Protein AF-A0A7S7QM31-F1 (afdb_monomer)

pLDDT: mean 93.2, std 8.48, range [35.91, 98.81]

Nearest PDB structures (foldseek):
  4u04-assembly1_A  TM=6.220E-01  e=3.236E-10  Homo sapiens
  6i7k-assembly1_A  TM=6.095E-01  e=7.540E-10  Homo sapiens
  6i7h-assembly1_A-2  TM=6.066E-01  e=2.488E-09  Homo sapiens
  5jj6-assembly2_A  TM=6.265E-01  e=2.221E-08  Caenorhabditis elegans
  5jj7-assembly1_A  TM=5.694E-01  e=2.190E-07  Caenorhabditis elegans

Sequence (539 aa):
MADDLEFTGEGDRAHDRSIQRQAQAGTLVRIADGVYGKLDGRSAEEFAYARWAPILGKLIPGAVLSGRTALTVNPWRERASDGRPKYPGWIFCTHAEGKARKRLSIPGLEIRSIPGRGPLEGDVAYLGTYIPSASRKLLENLKPSREREGPSRNVGREGVEAELEKLLKTEHEDGLRAIRQRAHRIASDLDATDELKTLDDLIGTLLGTRQAKLENEKVAARNRRDAPFDPDCMERFKELAVVLDRSVLPDRPDPHAGTDERACVSFIEAYFTNYIEGTRFSVDKARRIVFEDEEPDGRPADGRDVVQTFRQVSTMSKGMTMADSFAAFVDEIKERNRILMDARPEKDPGNFKKEPNYAGNTEFVAPNLVEGTLKEGFEMLRSISNSLARGIFVHTMLVAVHPFNDGNGRTSRIMMTKELVSAGTCRIVVPTIFRDNYIGGLTKLFESRPVAAPLVRALLECQRITHSIVSPDLNRTIELWASTHAFLEDIKNARLTSPNADLRIEVRNGIPAPVEYWETRDLENTLEDDQTYNFGKAL

Mean predicted aligned error: 7.3 Å

Radius of gyration: 31.06 Å; Cα contacts (8 Å, |Δi|>4): 872; chains: 1; bounding box: 76×54×82 Å

Solvent-accessible surface area (backbone atoms only — not comparable to full-atom values): 28763 Å² total; per-residue (Å²): 132,82,92,38,69,48,74,43,87,86,79,54,70,69,58,34,51,50,54,53,50,36,35,75,71,64,66,26,44,78,57,50,91,54,32,33,32,48,53,90,88,50,53,64,32,59,46,41,61,76,43,41,54,50,54,44,13,67,77,39,66,57,21,30,38,25,30,52,17,36,76,65,75,43,67,44,57,58,60,47,99,88,64,49,78,41,77,60,22,37,36,33,30,24,28,58,82,65,84,63,71,46,78,47,83,40,51,43,33,38,38,42,33,36,54,39,67,54,87,56,90,71,38,41,84,45,61,53,22,27,48,48,20,73,32,54,37,47,40,56,13,47,42,91,60,88,63,92,74,76,77,57,52,29,61,30,63,41,47,44,52,55,50,50,54,52,43,40,74,77,46,33,71,68,39,52,51,52,35,51,57,50,30,69,72,47,22,72,78,64,78,26,66,69,35,46,55,53,50,51,39,50,53,27,31,79,69,70,75,44,89,58,89,61,77,32,65,58,63,37,38,53,64,36,92,73,65,13,21,44,54,73,60,49,52,37,51,51,42,37,50,53,46,52,72,73,44,92,74,81,90,49,66,38,78,47,75,50,74,47,24,25,44,35,53,20,47,53,37,20,49,26,54,35,37,76,75,67,46,82,66,35,61,64,58,48,47,35,40,61,78,66,70,43,81,41,86,97,37,56,49,53,46,46,36,35,41,36,40,24,60,60,52,43,73,57,44,64,73,54,86,71,66,90,45,69,67,53,41,53,54,50,57,22,50,51,32,26,59,40,34,62,73,40,66,92,48,46,50,44,41,70,32,83,58,76,53,70,61,89,92,42,74,41,45,46,42,86,21,33,65,23,35,51,50,59,49,46,58,55,50,71,71,50,80,54,44,68,53,34,14,55,44,51,22,51,50,37,52,56,38,42,49,38,69,61,59,34,68,51,47,15,50,51,51,17,36,46,44,13,27,25,69,37,26,41,43,66,43,66,35,46,40,47,43,63,53,44,52,50,11,48,51,39,32,72,40,100,67,52,40,37,61,55,28,53,53,41,50,53,50,27,23,53,49,45,60,72,62,80,40,62,45,52,67,60,40,52,49,35,43,14,41,11,36,29,65,38,76,58,60,89,85,45,62,79,49,71,68,39,89,85,58,58,71,42,71,57,98,51,38,49,26,35,47,71,58,52,54,51,50,55,52,50,54,53,53,52,52,53,51,54,54,56,58,65,73,72,114

Foldseek 3Di:
DDPFKFFPDPPDPVRNVVQVVCCVVVQWPDFDVRIIGRQVPHDSQVVCQVVVQLVCLRVAFQWEFEAPCLLVVGFAFDADPVRHTDFQTETETEHQDDQDWDWDDTRSYTYTYGHADGADPQWDDDNRYTRHHPLRRLLRLQDDFDDDDDDTRHPHQQVSLVSVVVCCVVVNLVSLVVSLVVNVVCCVRGVRVVSNVSSCQSNCQVVVNHDDDHPHPQSCQQSDPPQRAHVLLVLLLVQLLVLLVPDPADFFFAPQQDLLLLLQLLLLQLVFLLVLVPLDDFSVVLVCVQPVVDQDVVCNQSSQLSNLSSVLRSPAAAQDDDDPDLVSVLQVLLVSQCSNRVVPVVQVGSAFDPQWDDDVPFTAIGQSRLSSLSRVLVVVLVPDDDLLSSLLSQLLSQVRNVGTSDCSNSSSLSSSSNSQRRNSHQGFGQFQQLSCQQVVLSVQCRPPNGNNNSNSVSRSVSSVQSSQQTDSDNVSSLQQCQQQVRQDNDNVQHDGDHGDSPFDWDADPSTIHGPVSVVVVVVVVVVVVVVVVVVVVVD

Secondary structure (DSSP, 8-state):
----EEE--SS-HHHHHHHHHHHHTTSSEEEETTEEE--TT--HHHHHHHTHHHHHHHHSTTPEE-HHHHHHTS-B--B-TTSPBPSPEEEEEEESS-SS-EEEEETTEEEEEEE-----TT-EEETTEEEPPHHHHHHHHHS----SSSS-SS-HHHHHHHHHHHHHHHHHHHHHHHHHHHHHHHTTTTT-HHHHHHHHHHHHHHTTS-----SSHHHHHHT-SSS---HHHHHHHHHHHHHHHHS-----B-S--SHHHHHHHHHHHHHHHHHTTT----HHHHHHHHHS----TT-HHHHHHHHHHHHHHHT--TTPPPPSSHHHHHHHHHHHHHHHTTT-GGG-TTS--SS--EETTEE---GGGHHHHHHHHHHHHHH---HHHHHHHHHHHHHHH--SSS-HHHHHHHHHHHHHHHTTBPP----GGGHHHHHHHHHHHHSSS---HHHHHHHHHHHHHHHH---S-HHHHHHHHHTTTTT---TTT-------TTSPEEEETTEEEEHHHHHHHHHHHHHHHHHHHHHHT--

Structure (mmCIF, N/CA/C/O backbone):
data_AF-A0A7S7QM31-F1
#
_entry.id   AF-A0A7S7QM31-F1
#
loop_
_atom_site.group_PDB
_atom_site.id
_atom_site.type_symbol
_atom_site.label_atom_id
_atom_site.label_alt_id
_atom_site.label_comp_id
_atom_site.label_asym_id
_atom_site.label_entity_id
_atom_site.label_seq_id
_atom_site.pdbx_PDB_ins_code
_atom_site.Cartn_x
_atom_site.Cartn_y
_atom_site.Cartn_z
_atom_site.occupancy
_atom_site.B_iso_or_equiv
_atom_site.auth_seq_id
_atom_site.auth_comp_id
_atom_site.auth_asym_id
_atom_site.auth_atom_id
_atom_site.pdbx_PDB_model_num
ATOM 1 N N . MET A 1 1 ? 36.332 -11.220 -11.780 1.00 39.69 1 MET A N 1
ATOM 2 C CA . MET A 1 1 ? 34.906 -11.569 -11.973 1.00 39.69 1 MET A CA 1
ATOM 3 C C . MET A 1 1 ? 34.903 -12.919 -12.664 1.00 39.69 1 MET A C 1
ATOM 5 O O . MET A 1 1 ? 35.664 -13.057 -13.601 1.00 39.69 1 MET A O 1
ATOM 9 N N . ALA A 1 2 ? 34.215 -13.909 -12.097 1.00 43.59 2 ALA A N 1
ATOM 10 C CA . ALA A 1 2 ? 34.506 -15.339 -12.255 1.00 43.59 2 ALA A CA 1
ATOM 11 C C . ALA A 1 2 ? 34.596 -15.854 -13.711 1.00 43.59 2 ALA A C 1
ATOM 13 O O . ALA A 1 2 ? 33.659 -15.652 -14.481 1.00 43.59 2 ALA A O 1
ATOM 14 N N . ASP A 1 3 ? 35.700 -16.557 -14.007 1.00 66.69 3 ASP A N 1
ATOM 15 C CA . ASP A 1 3 ? 36.044 -17.313 -15.230 1.00 66.69 3 ASP A CA 1
ATOM 16 C C . ASP A 1 3 ? 35.105 -18.518 -15.456 1.00 66.69 3 ASP A C 1
ATOM 18 O O . ASP A 1 3 ? 35.515 -19.678 -15.378 1.00 66.69 3 ASP A O 1
ATOM 22 N N . ASP A 1 4 ? 33.807 -18.275 -15.656 1.00 89.62 4 ASP A N 1
ATOM 23 C CA . ASP A 1 4 ? 32.849 -19.331 -16.015 1.00 89.62 4 ASP A CA 1
ATOM 24 C C . ASP A 1 4 ? 32.435 -19.313 -17.491 1.00 89.62 4 ASP A C 1
ATOM 26 O O . ASP A 1 4 ? 31.747 -20.232 -17.929 1.00 89.62 4 ASP A O 1
ATOM 30 N N . LEU A 1 5 ? 32.879 -18.320 -18.268 1.00 92.81 5 LEU A N 1
ATOM 31 C CA . LEU A 1 5 ? 32.583 -18.160 -19.691 1.00 92.81 5 LEU A CA 1
ATOM 32 C C . LEU A 1 5 ? 33.877 -17.960 -20.487 1.00 92.81 5 LEU A C 1
ATOM 34 O O . LEU A 1 5 ? 34.667 -17.078 -20.171 1.00 92.81 5 LEU A O 1
ATOM 38 N N . GLU A 1 6 ? 34.043 -18.751 -21.541 1.00 93.50 6 GLU A N 1
ATOM 39 C CA . GLU A 1 6 ? 35.239 -18.807 -22.381 1.00 93.50 6 GLU A CA 1
ATOM 40 C C . GLU A 1 6 ? 34.859 -18.620 -23.854 1.00 93.50 6 GLU A C 1
ATOM 42 O O . GLU A 1 6 ? 33.848 -19.156 -24.335 1.00 93.50 6 GLU A O 1
ATOM 47 N N . PHE A 1 7 ? 35.681 -17.878 -24.594 1.00 93.62 7 PHE A N 1
ATOM 48 C CA . PHE A 1 7 ? 35.433 -17.553 -25.996 1.00 93.62 7 PHE A CA 1
ATOM 49 C C . PHE A 1 7 ? 36.564 -18.038 -26.891 1.00 93.62 7 PHE A C 1
ATOM 51 O O . PHE A 1 7 ? 37.734 -17.902 -26.560 1.00 93.62 7 PHE A O 1
ATOM 58 N N . THR A 1 8 ? 36.214 -18.547 -28.074 1.00 92.56 8 THR A N 1
ATOM 59 C CA . THR A 1 8 ? 37.211 -18.877 -29.104 1.00 92.56 8 THR A CA 1
ATOM 60 C C . THR A 1 8 ? 37.132 -17.928 -30.297 1.00 92.56 8 THR A C 1
ATOM 62 O O . THR A 1 8 ? 36.121 -17.248 -30.495 1.00 92.56 8 THR A O 1
ATOM 65 N N . GLY A 1 9 ? 38.166 -17.897 -31.138 1.00 86.19 9 GLY A N 1
ATOM 66 C CA . GLY A 1 9 ? 38.184 -17.104 -32.371 1.00 86.19 9 GLY A CA 1
ATOM 67 C C . GLY A 1 9 ? 38.555 -15.634 -32.160 1.00 86.19 9 GLY A C 1
ATOM 68 O O . GLY A 1 9 ? 38.167 -14.787 -32.958 1.00 86.19 9 GLY A O 1
ATOM 69 N N . GLU A 1 10 ? 39.294 -15.328 -31.091 1.00 81.94 10 GLU A N 1
ATOM 70 C CA . GLU A 1 10 ? 39.779 -13.970 -30.761 1.00 81.94 10 GLU A CA 1
ATOM 71 C C . GLU A 1 10 ? 41.220 -13.716 -31.227 1.00 81.94 10 GLU A C 1
ATOM 73 O O . GLU A 1 10 ? 41.811 -12.683 -30.930 1.00 81.94 10 GLU A O 1
ATOM 78 N N . GLY A 1 11 ? 41.787 -14.650 -31.997 1.00 81.31 11 GLY A N 1
ATOM 79 C CA . GLY A 1 11 ? 43.116 -14.526 -32.600 1.00 81.31 11 GLY A CA 1
ATOM 80 C C . GLY A 1 11 ? 44.216 -15.330 -31.900 1.00 81.31 11 GLY A C 1
ATOM 81 O O . GLY A 1 11 ? 45.276 -15.521 -32.497 1.00 81.31 11 GLY A O 1
ATOM 82 N N . ASP A 1 12 ? 43.967 -15.884 -30.708 1.00 90.06 12 ASP A N 1
ATOM 83 C CA . ASP A 1 12 ? 44.898 -16.783 -30.011 1.00 90.06 12 ASP A CA 1
ATOM 84 C C . ASP A 1 12 ? 44.567 -18.265 -30.264 1.00 90.06 12 ASP A C 1
ATOM 86 O O . ASP A 1 12 ? 43.757 -18.902 -29.588 1.00 90.06 12 ASP A O 1
ATOM 90 N N . ARG A 1 13 ? 45.274 -18.861 -31.231 1.00 89.62 13 ARG A N 1
ATOM 91 C CA . ARG A 1 13 ? 45.108 -20.280 -31.590 1.00 89.62 13 ARG A CA 1
ATOM 92 C C . ARG A 1 13 ? 45.543 -21.254 -30.491 1.00 89.62 13 ARG A C 1
ATOM 94 O O . ARG A 1 13 ? 45.180 -22.432 -30.553 1.00 89.62 13 ARG A O 1
ATOM 101 N N . ALA A 1 14 ? 46.419 -20.857 -29.569 1.00 90.06 14 ALA A N 1
ATOM 102 C CA . ALA A 1 14 ? 46.832 -21.726 -28.469 1.00 90.06 14 ALA A CA 1
ATOM 103 C C . ALA A 1 14 ? 45.721 -21.795 -27.417 1.00 90.06 14 ALA A C 1
ATOM 105 O O . ALA A 1 14 ? 45.350 -22.895 -26.998 1.00 90.06 14 ALA A O 1
ATOM 106 N N . HIS A 1 15 ? 45.141 -20.643 -27.089 1.00 91.25 15 HIS A N 1
ATOM 107 C CA . HIS A 1 15 ? 43.995 -20.533 -26.197 1.00 91.25 15 HIS A CA 1
ATOM 108 C C . HIS A 1 15 ? 42.748 -21.237 -26.761 1.00 91.25 15 HIS A C 1
ATOM 110 O O . HIS A 1 15 ? 42.194 -22.109 -26.091 1.00 91.25 15 HIS A O 1
ATOM 116 N N . ASP A 1 16 ? 42.405 -21.010 -28.036 1.00 92.50 16 ASP A N 1
ATOM 117 C CA . ASP A 1 16 ? 41.279 -21.683 -28.707 1.00 92.50 16 ASP A CA 1
ATOM 118 C C . ASP A 1 16 ? 41.376 -23.217 -28.615 1.00 92.50 16 ASP A C 1
ATOM 120 O O . ASP A 1 16 ? 40.402 -23.914 -28.316 1.00 92.50 16 ASP A O 1
ATOM 124 N N . ARG A 1 17 ? 42.580 -23.766 -28.838 1.00 92.31 17 ARG A N 1
ATOM 125 C CA . ARG A 1 17 ? 42.834 -25.212 -28.734 1.00 92.31 17 ARG A CA 1
ATOM 126 C C . ARG A 1 17 ? 42.734 -25.719 -27.299 1.00 92.31 17 ARG A C 1
ATOM 128 O O . ARG A 1 17 ? 42.326 -26.861 -27.101 1.00 92.31 17 ARG A O 1
ATOM 135 N N . SER A 1 18 ? 43.109 -24.907 -26.311 1.00 93.25 18 SER A N 1
ATOM 136 C CA . SER A 1 18 ? 42.941 -25.245 -24.894 1.00 93.25 18 SER A CA 1
ATOM 137 C C . SER A 1 18 ? 41.459 -25.384 -24.542 1.00 93.25 18 SER A C 1
ATOM 139 O O . SER A 1 18 ? 41.056 -26.426 -24.027 1.00 93.25 18 SER A O 1
ATOM 141 N N . ILE A 1 19 ? 40.636 -24.400 -24.917 1.00 92.88 19 ILE A N 1
ATOM 142 C CA . ILE A 1 19 ? 39.184 -24.415 -24.681 1.00 92.88 19 ILE A CA 1
ATOM 143 C C . ILE A 1 19 ? 38.537 -25.635 -25.345 1.00 92.88 19 ILE A C 1
ATOM 145 O O . ILE A 1 19 ? 37.785 -26.370 -24.707 1.00 92.88 19 ILE A O 1
ATOM 149 N N . GLN A 1 20 ? 38.875 -25.914 -26.607 1.00 91.75 20 GLN A N 1
ATOM 150 C CA . GLN A 1 20 ? 38.337 -27.073 -27.329 1.00 91.75 20 GLN A CA 1
ATOM 151 C C . GLN A 1 20 ? 38.701 -28.407 -26.662 1.00 91.75 20 GLN A C 1
ATOM 153 O O . GLN A 1 20 ? 37.860 -29.303 -26.594 1.00 91.75 20 GLN A O 1
ATOM 158 N N . ARG A 1 21 ? 39.924 -28.545 -26.131 1.00 93.19 21 ARG A N 1
ATOM 159 C CA . ARG A 1 21 ? 40.332 -29.737 -25.366 1.00 93.19 21 ARG A CA 1
ATOM 160 C C . ARG A 1 21 ? 39.556 -29.867 -24.060 1.00 93.19 21 ARG A C 1
ATOM 162 O O . ARG A 1 21 ? 39.125 -30.965 -23.726 1.00 93.19 21 ARG A O 1
ATOM 169 N N . GLN A 1 22 ? 39.348 -28.766 -23.341 1.00 93.56 22 GLN A N 1
ATOM 170 C CA . GLN A 1 22 ? 38.550 -28.766 -22.113 1.00 93.56 22 GLN A CA 1
ATOM 171 C C . GLN A 1 22 ? 37.080 -29.113 -22.384 1.00 93.56 22 GLN A C 1
ATOM 173 O O . GLN A 1 22 ? 36.468 -29.829 -21.595 1.00 93.56 22 GLN A O 1
ATOM 178 N N . ALA A 1 23 ? 36.532 -28.678 -23.522 1.00 92.44 23 ALA A N 1
ATOM 179 C CA . ALA A 1 23 ? 35.192 -29.062 -23.952 1.00 92.44 23 ALA A CA 1
ATOM 180 C C . ALA A 1 23 ? 35.098 -30.554 -24.314 1.00 92.44 23 ALA A C 1
ATOM 182 O O . ALA A 1 23 ? 34.152 -31.228 -23.916 1.00 92.44 23 ALA A O 1
ATOM 183 N N . GLN A 1 24 ? 36.104 -31.105 -25.006 1.00 92.19 24 GLN A N 1
ATOM 184 C CA . GLN A 1 24 ? 36.190 -32.548 -25.283 1.00 92.19 24 GLN A CA 1
ATOM 185 C C . GLN A 1 24 ? 36.332 -33.387 -24.006 1.00 92.19 24 GLN A C 1
ATOM 187 O O . GLN A 1 24 ? 35.799 -34.490 -23.938 1.00 92.19 24 GLN A O 1
ATOM 192 N N . ALA A 1 25 ? 37.024 -32.859 -22.994 1.00 91.56 25 ALA A N 1
ATOM 193 C CA . ALA A 1 25 ? 37.160 -33.484 -21.681 1.00 91.56 25 ALA A CA 1
ATOM 194 C C . ALA A 1 25 ? 35.896 -33.360 -20.803 1.00 91.56 25 ALA A C 1
ATOM 196 O O . ALA A 1 25 ? 35.867 -33.911 -19.706 1.00 91.56 25 ALA A O 1
ATOM 197 N N . GLY A 1 26 ? 34.862 -32.640 -21.260 1.00 89.56 26 GLY A N 1
ATOM 198 C CA . GLY A 1 26 ? 33.614 -32.421 -20.523 1.00 89.56 26 GLY A CA 1
ATOM 199 C C . GLY A 1 26 ? 33.693 -31.357 -19.422 1.00 89.56 26 GLY A C 1
ATOM 200 O O . GLY A 1 26 ? 32.704 -31.127 -18.732 1.00 89.56 26 GLY A O 1
ATOM 201 N N . THR A 1 27 ? 34.838 -30.687 -19.259 1.00 91.50 27 THR A N 1
ATOM 202 C CA . THR A 1 27 ? 35.034 -29.620 -18.263 1.00 91.50 27 THR A CA 1
ATOM 203 C C . THR A 1 27 ? 34.315 -28.327 -18.655 1.00 91.50 27 THR A C 1
ATOM 205 O O . THR A 1 27 ? 33.848 -27.590 -17.788 1.00 91.50 27 THR A O 1
ATOM 208 N N . LEU A 1 28 ? 34.209 -28.057 -19.959 1.00 94.56 28 LEU A N 1
ATOM 209 C CA . LEU A 1 28 ? 33.439 -26.947 -20.519 1.00 94.56 28 LEU A CA 1
ATOM 210 C C . LEU A 1 28 ? 32.308 -27.479 -21.399 1.00 94.56 28 LEU A C 1
ATOM 212 O O . LEU A 1 28 ? 32.464 -28.472 -22.105 1.00 94.56 28 LEU A O 1
ATOM 216 N N . VAL A 1 29 ? 31.182 -26.774 -21.414 1.00 95.19 29 VAL A N 1
ATOM 217 C CA . VAL A 1 29 ? 30.042 -27.086 -22.278 1.00 95.19 29 VAL A CA 1
ATOM 218 C C . VAL A 1 29 ? 29.944 -26.031 -23.370 1.00 95.19 29 VAL A C 1
ATOM 220 O O . VAL A 1 29 ? 29.951 -24.833 -23.091 1.00 95.19 29 VAL A O 1
ATOM 223 N N . ARG A 1 30 ? 29.848 -26.461 -24.631 1.00 95.69 30 ARG A N 1
ATOM 224 C CA . ARG A 1 30 ? 29.619 -25.547 -25.757 1.00 95.69 30 ARG A CA 1
ATOM 225 C C . ARG A 1 30 ? 28.182 -25.028 -25.706 1.00 95.69 30 ARG A C 1
ATOM 227 O O . ARG A 1 30 ? 27.247 -25.813 -25.831 1.00 95.69 30 ARG A O 1
ATOM 234 N N . ILE A 1 31 ? 28.018 -23.717 -25.552 1.00 96.00 31 ILE A N 1
ATOM 235 C CA . ILE A 1 31 ? 26.708 -23.046 -25.487 1.00 96.00 31 ILE A CA 1
ATOM 236 C C . ILE A 1 31 ? 26.263 -22.591 -26.877 1.00 96.00 31 ILE A C 1
ATOM 238 O O . ILE A 1 31 ? 25.104 -22.742 -27.250 1.00 96.00 31 ILE A O 1
ATOM 242 N N . ALA A 1 32 ? 27.193 -22.038 -27.651 1.00 95.06 32 ALA A N 1
ATOM 243 C CA . ALA A 1 32 ? 26.976 -21.590 -29.019 1.00 95.06 32 ALA A CA 1
ATOM 244 C C . ALA A 1 32 ? 28.276 -21.738 -29.819 1.00 95.06 32 ALA A C 1
ATOM 246 O O . ALA A 1 32 ? 29.290 -22.229 -29.309 1.00 95.06 32 ALA A O 1
ATOM 247 N N . ASP A 1 33 ? 28.270 -21.332 -31.087 1.00 92.38 33 ASP A N 1
ATOM 248 C CA . ASP A 1 33 ? 29.515 -21.304 -31.841 1.00 92.38 33 ASP A CA 1
ATOM 249 C C . ASP A 1 33 ? 30.504 -20.302 -31.230 1.00 92.38 33 ASP A C 1
ATOM 251 O O . ASP A 1 33 ? 30.166 -19.148 -30.981 1.00 92.38 33 ASP A O 1
ATOM 255 N N . GLY A 1 34 ? 31.708 -20.784 -30.921 1.00 93.31 34 GLY A N 1
ATOM 256 C CA . GLY A 1 34 ? 32.749 -20.013 -30.245 1.00 93.31 34 GLY A CA 1
ATOM 257 C C . GLY A 1 34 ? 32.462 -19.567 -28.805 1.00 93.31 34 GLY A C 1
ATOM 258 O O . GLY A 1 34 ? 33.196 -18.718 -28.303 1.00 93.31 34 GLY A O 1
ATOM 259 N N . VAL A 1 35 ? 31.436 -20.121 -28.145 1.00 96.00 35 VAL A N 1
ATOM 260 C CA . VAL A 1 35 ? 31.038 -19.781 -26.766 1.00 96.00 35 VAL A CA 1
ATOM 261 C C . VAL A 1 35 ? 30.976 -21.042 -25.908 1.00 96.00 35 VAL A C 1
ATOM 263 O O . VAL A 1 35 ? 30.196 -21.957 -26.196 1.00 96.00 35 VAL A O 1
ATOM 266 N N . TYR A 1 36 ? 31.747 -21.066 -24.824 1.00 96.12 36 TYR A N 1
ATOM 267 C CA . TYR A 1 36 ? 31.864 -22.201 -23.912 1.00 96.12 36 TYR A CA 1
ATOM 268 C C . TYR A 1 36 ? 31.641 -21.754 -22.470 1.00 96.12 36 TYR A C 1
ATOM 270 O O . TYR A 1 36 ? 32.029 -20.654 -22.093 1.00 96.12 36 TYR A O 1
ATOM 278 N N . GLY A 1 37 ? 30.990 -22.592 -21.668 1.00 95.62 37 GLY A N 1
ATOM 279 C CA . GLY A 1 37 ? 30.648 -22.275 -20.286 1.00 95.62 37 GLY A CA 1
ATOM 280 C C . GLY A 1 37 ? 31.007 -23.394 -19.318 1.00 95.62 37 GLY A C 1
ATOM 281 O O . GLY A 1 37 ? 30.820 -24.575 -19.619 1.00 95.62 37 GLY A O 1
ATOM 282 N N . LYS A 1 38 ? 31.476 -23.015 -18.132 1.00 95.25 38 LYS A N 1
ATOM 283 C CA . LYS A 1 38 ? 31.616 -23.892 -16.973 1.00 95.25 38 LYS A CA 1
ATOM 284 C C . LYS A 1 38 ? 30.326 -23.829 -16.152 1.00 95.25 38 LYS A C 1
ATOM 286 O O . LYS A 1 38 ? 30.022 -22.830 -15.501 1.00 95.25 38 LYS A O 1
ATOM 291 N N . LEU A 1 39 ? 29.514 -24.882 -16.238 1.00 92.62 39 LEU A N 1
ATOM 292 C CA . LEU A 1 39 ? 28.136 -24.835 -15.735 1.00 92.62 39 LEU A CA 1
ATOM 293 C C . LEU A 1 39 ? 28.022 -24.926 -14.204 1.00 92.62 39 LEU A C 1
ATOM 295 O O . LEU A 1 39 ? 27.081 -24.361 -13.644 1.00 92.62 39 LEU A O 1
ATOM 299 N N . ASP A 1 40 ? 28.964 -25.599 -13.533 1.00 89.31 40 ASP A N 1
ATOM 300 C CA . ASP A 1 40 ? 29.013 -25.764 -12.069 1.00 89.31 40 ASP A CA 1
ATOM 301 C C . ASP A 1 40 ? 27.666 -26.203 -11.451 1.00 89.31 40 ASP A C 1
ATOM 303 O O . ASP A 1 40 ? 27.193 -25.652 -10.460 1.00 89.31 40 ASP A O 1
ATOM 307 N N . GLY A 1 41 ? 27.015 -27.193 -12.074 1.00 88.31 41 GLY A N 1
ATOM 308 C CA . GLY A 1 41 ? 25.741 -27.766 -11.616 1.00 88.31 41 GLY A CA 1
ATOM 309 C C . GLY A 1 41 ? 24.476 -27.073 -12.138 1.00 88.31 41 GLY A C 1
ATOM 310 O O . GLY A 1 41 ? 23.380 -27.572 -11.894 1.00 88.31 41 GLY A O 1
ATOM 311 N N . ARG A 1 42 ? 24.600 -25.965 -12.883 1.00 90.44 42 ARG A N 1
ATOM 312 C CA . ARG A 1 42 ? 23.476 -25.323 -13.593 1.00 90.44 42 ARG A CA 1
ATOM 313 C C . ARG A 1 42 ? 23.144 -26.057 -14.893 1.00 90.44 42 ARG A C 1
ATOM 315 O O . ARG A 1 42 ? 24.021 -26.657 -15.515 1.00 90.44 42 ARG A O 1
ATOM 322 N N . SER A 1 43 ? 21.899 -25.946 -15.353 1.00 92.62 43 SER A N 1
ATOM 323 C CA . SER A 1 43 ? 21.552 -26.313 -16.733 1.00 92.62 43 SER A CA 1
ATOM 324 C C . SER A 1 43 ? 22.179 -25.339 -17.745 1.00 92.62 43 SER A C 1
ATOM 326 O O . SER A 1 43 ? 22.523 -24.199 -17.408 1.00 92.62 43 SER A O 1
ATOM 328 N N . ALA A 1 44 ? 22.323 -25.765 -19.004 1.00 93.25 44 ALA A N 1
ATOM 329 C CA . ALA A 1 44 ? 22.851 -24.900 -20.062 1.00 93.25 44 ALA A CA 1
ATOM 330 C C . ALA A 1 44 ? 21.922 -23.699 -20.321 1.00 93.25 44 ALA A C 1
ATOM 332 O O . ALA A 1 44 ? 22.396 -22.599 -20.598 1.00 93.25 44 ALA A O 1
ATOM 333 N N . GLU A 1 45 ? 20.611 -23.891 -20.170 1.00 92.88 45 GLU A N 1
ATOM 334 C CA . GLU A 1 45 ? 19.570 -22.873 -20.302 1.00 92.88 45 GLU A CA 1
ATOM 335 C C . GLU A 1 45 ? 19.659 -21.799 -19.211 1.00 92.88 45 GLU A C 1
ATOM 337 O O . GLU A 1 45 ? 19.601 -20.601 -19.498 1.00 92.88 45 GLU A O 1
ATOM 342 N N . GLU A 1 46 ? 19.813 -22.204 -17.947 1.00 91.44 46 GLU A N 1
ATOM 343 C CA . GLU A 1 46 ? 19.993 -21.273 -16.826 1.00 91.44 46 GLU A CA 1
ATOM 344 C C . GLU A 1 46 ? 21.302 -20.499 -16.952 1.00 91.44 46 GLU A C 1
ATOM 346 O O . GLU A 1 46 ? 21.329 -19.286 -16.722 1.00 91.44 46 GLU A O 1
ATOM 351 N N . PHE A 1 47 ? 22.375 -21.183 -17.352 1.00 94.56 47 PHE A N 1
ATOM 352 C CA . PHE A 1 47 ? 23.676 -20.567 -17.565 1.00 94.56 47 PHE A CA 1
ATOM 353 C C . PHE A 1 47 ? 23.630 -19.529 -18.690 1.00 94.56 47 PHE A C 1
ATOM 355 O O . PHE A 1 47 ? 24.016 -18.378 -18.478 1.00 94.56 47 PHE A O 1
ATOM 362 N N . ALA A 1 48 ? 23.105 -19.902 -19.860 1.00 94.81 48 ALA A N 1
ATOM 363 C CA . ALA A 1 48 ? 22.990 -19.005 -21.003 1.00 94.81 48 ALA A CA 1
ATOM 364 C C . ALA A 1 48 ? 22.102 -17.796 -20.683 1.00 94.81 48 ALA A C 1
ATOM 366 O O . ALA A 1 48 ? 22.463 -16.668 -21.014 1.00 94.81 48 ALA A O 1
ATOM 367 N N . TYR A 1 49 ? 20.987 -17.998 -19.969 1.00 93.56 49 TYR A N 1
ATOM 368 C CA . TYR A 1 49 ? 20.154 -16.894 -19.493 1.00 93.56 49 TYR A CA 1
ATOM 369 C C . TYR A 1 49 ? 20.921 -15.968 -18.538 1.00 93.56 49 TYR A C 1
ATOM 371 O O . TYR A 1 49 ? 20.855 -14.751 -18.682 1.00 93.56 49 TYR A O 1
ATOM 379 N N . ALA A 1 50 ? 21.668 -16.506 -17.570 1.00 92.69 50 ALA A N 1
ATOM 380 C CA . ALA A 1 50 ? 22.429 -15.704 -16.606 1.00 92.69 50 ALA A CA 1
ATOM 381 C C . ALA A 1 50 ? 23.631 -14.967 -17.230 1.00 92.69 50 ALA A C 1
ATOM 383 O O . ALA A 1 50 ? 24.079 -13.950 -16.697 1.00 92.69 50 ALA A O 1
ATOM 384 N N . ARG A 1 51 ? 24.160 -15.475 -18.349 1.00 94.75 51 ARG A N 1
ATOM 385 C CA . ARG A 1 51 ? 25.315 -14.927 -19.082 1.00 94.75 51 ARG A CA 1
ATOM 386 C C . ARG A 1 51 ? 24.932 -14.333 -20.438 1.00 94.75 51 ARG A C 1
ATOM 388 O O . ARG A 1 51 ? 25.784 -14.164 -21.303 1.00 94.75 51 ARG A O 1
ATOM 395 N N . TRP A 1 52 ? 23.664 -13.973 -20.622 1.00 95.44 52 TRP A N 1
ATOM 396 C CA . TRP A 1 52 ? 23.124 -13.591 -21.925 1.00 95.44 52 TRP A CA 1
ATOM 397 C C . TRP A 1 52 ? 23.871 -12.428 -22.598 1.00 95.44 52 TRP A C 1
ATOM 399 O O . TRP A 1 52 ? 24.056 -12.446 -23.811 1.00 95.44 52 TRP A O 1
ATOM 409 N N . ALA A 1 53 ? 24.301 -11.424 -21.827 1.00 95.00 53 ALA A N 1
ATOM 410 C CA . ALA A 1 53 ? 24.893 -10.195 -22.352 1.00 95.00 53 ALA A CA 1
ATOM 411 C C . ALA A 1 53 ? 26.273 -10.410 -22.997 1.00 95.00 53 ALA A C 1
ATOM 413 O O . ALA A 1 53 ? 26.409 -10.089 -24.178 1.00 95.00 53 ALA A O 1
ATOM 414 N N . PRO A 1 54 ? 27.273 -11.003 -22.311 1.00 95.25 54 PRO A N 1
ATOM 415 C CA . PRO A 1 54 ? 28.557 -11.304 -22.942 1.00 95.25 54 PRO A CA 1
ATOM 416 C C . PRO A 1 54 ? 28.423 -12.339 -24.071 1.00 95.25 54 PRO A C 1
ATOM 418 O O . PRO A 1 54 ? 29.109 -12.222 -25.084 1.00 95.25 54 PRO A O 1
ATOM 421 N N . ILE A 1 55 ? 27.494 -13.301 -23.962 1.00 96.31 55 ILE A N 1
ATOM 422 C CA . ILE A 1 55 ? 27.191 -14.239 -25.057 1.00 96.31 55 ILE A CA 1
ATOM 423 C C . ILE A 1 55 ? 26.679 -13.477 -26.288 1.00 96.31 55 ILE A C 1
ATOM 425 O O . ILE A 1 55 ? 27.164 -13.696 -27.397 1.00 96.31 55 ILE A O 1
ATOM 429 N N . LEU A 1 56 ? 25.735 -12.547 -26.109 1.00 96.31 56 LEU A N 1
ATOM 430 C CA . LEU A 1 56 ? 25.239 -11.702 -27.194 1.00 96.31 56 LEU A CA 1
ATOM 431 C C . LEU A 1 56 ? 26.359 -10.843 -27.791 1.00 96.31 56 LEU A C 1
ATOM 433 O O . LEU A 1 56 ? 26.448 -10.755 -29.012 1.00 96.31 56 LEU A O 1
ATOM 437 N N . GLY A 1 57 ? 27.216 -10.253 -26.954 1.00 94.81 57 GLY A N 1
ATOM 438 C CA . GLY A 1 57 ? 28.359 -9.451 -27.392 1.00 94.81 57 GLY A CA 1
ATOM 439 C C . GLY A 1 57 ? 29.349 -10.241 -28.248 1.00 94.81 57 GLY A C 1
ATOM 440 O O . GLY A 1 57 ? 29.883 -9.704 -29.214 1.00 94.81 57 GLY A O 1
ATOM 441 N N . LYS A 1 58 ? 29.539 -11.535 -27.963 1.00 94.75 58 LYS A N 1
ATOM 442 C CA . LYS A 1 58 ? 30.345 -12.427 -28.804 1.00 94.75 58 LYS A CA 1
ATOM 443 C C . LYS A 1 58 ? 29.660 -12.768 -30.127 1.00 94.75 58 LYS A C 1
ATOM 445 O O . LYS A 1 58 ? 30.288 -12.709 -31.180 1.00 94.75 58 LYS A O 1
ATOM 450 N N . LEU A 1 59 ? 28.385 -13.157 -30.075 1.00 94.50 59 LEU A N 1
ATOM 451 C CA . LEU A 1 59 ? 27.643 -13.636 -31.248 1.00 94.50 59 LEU A CA 1
ATOM 452 C C . LEU A 1 59 ? 27.279 -12.508 -32.222 1.00 94.50 59 LEU A C 1
ATOM 454 O O . LEU A 1 59 ? 27.187 -12.727 -33.431 1.00 94.50 59 LEU A O 1
ATOM 458 N N . ILE A 1 60 ? 27.034 -11.305 -31.701 1.00 94.25 60 ILE A N 1
ATOM 459 C CA . ILE A 1 60 ? 26.692 -10.106 -32.467 1.00 94.25 60 ILE A CA 1
ATOM 460 C C . ILE A 1 60 ? 27.438 -8.906 -31.853 1.00 94.25 60 ILE A C 1
ATOM 462 O O . ILE A 1 60 ? 26.843 -8.130 -31.097 1.00 94.25 60 ILE A O 1
ATOM 466 N N . PRO A 1 61 ? 28.735 -8.737 -32.170 1.00 91.75 61 PRO A N 1
ATOM 467 C CA . PRO A 1 61 ? 29.535 -7.632 -31.652 1.00 91.75 61 PRO A CA 1
ATOM 468 C C . PRO A 1 61 ? 28.902 -6.270 -31.934 1.00 91.75 61 PRO A C 1
ATOM 470 O O . PRO A 1 61 ? 28.423 -6.002 -33.038 1.00 91.75 61 PRO A O 1
ATOM 473 N N . GLY A 1 62 ? 28.865 -5.413 -30.912 1.00 91.06 62 GLY A N 1
ATOM 474 C CA . GLY A 1 62 ? 28.284 -4.075 -31.023 1.00 91.06 62 GLY A CA 1
ATOM 475 C C . GLY A 1 62 ? 26.759 -4.054 -31.168 1.00 91.06 62 GLY A C 1
ATOM 476 O O . GLY A 1 62 ? 26.202 -3.025 -31.555 1.00 91.06 62 GLY A O 1
ATOM 477 N N . ALA A 1 63 ? 26.068 -5.160 -30.864 1.00 96.00 63 ALA A N 1
ATOM 478 C CA . ALA A 1 63 ? 24.611 -5.186 -30.830 1.00 96.00 63 ALA A CA 1
ATOM 479 C C . ALA A 1 63 ? 24.059 -4.132 -29.861 1.00 96.00 63 ALA A C 1
ATOM 481 O O . ALA A 1 63 ? 24.508 -4.032 -28.719 1.00 96.00 63 ALA A O 1
ATOM 482 N N . VAL A 1 64 ? 23.033 -3.400 -30.292 1.00 97.56 64 VAL A N 1
ATOM 483 C CA . VAL A 1 64 ? 22.270 -2.493 -29.424 1.00 97.56 64 VAL A CA 1
ATOM 484 C C . VAL A 1 64 ? 20.976 -3.189 -29.026 1.00 97.56 64 VAL A C 1
ATO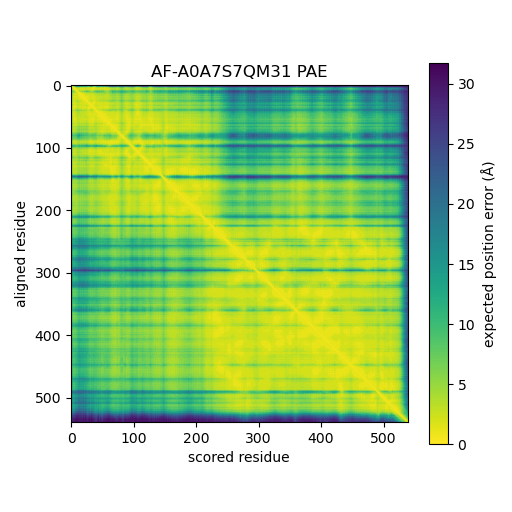M 486 O O . VAL A 1 64 ? 20.261 -3.692 -29.895 1.00 97.56 64 VAL A O 1
ATOM 489 N N . LEU A 1 65 ? 20.664 -3.266 -27.731 1.00 97.62 65 LEU A N 1
ATOM 490 C CA . LEU A 1 65 ? 19.408 -3.874 -27.278 1.00 97.62 65 LEU A CA 1
ATOM 491 C C . LEU A 1 65 ? 18.219 -3.098 -27.848 1.00 97.62 65 LEU A C 1
ATOM 493 O O . LEU A 1 65 ? 18.273 -1.883 -27.995 1.00 97.62 65 LEU A O 1
ATOM 497 N N . SER A 1 66 ? 17.129 -3.797 -28.153 1.00 95.12 66 SER A N 1
ATOM 498 C CA . SER A 1 66 ? 15.944 -3.194 -28.766 1.00 95.12 66 SER A CA 1
ATOM 499 C C . SER A 1 66 ? 14.659 -3.837 -28.236 1.00 95.12 66 SER A C 1
ATOM 501 O O . SER A 1 66 ? 14.695 -4.871 -27.564 1.00 95.12 66 SER A O 1
ATOM 503 N N . GLY A 1 67 ? 13.508 -3.226 -28.523 1.00 93.62 67 GLY A N 1
ATOM 504 C CA . GLY A 1 67 ? 12.194 -3.763 -28.164 1.00 93.62 67 GLY A CA 1
ATOM 505 C C . GLY A 1 67 ? 12.043 -4.043 -26.665 1.00 93.62 67 GLY A C 1
ATOM 506 O O . GLY A 1 67 ? 12.505 -3.269 -25.825 1.00 93.62 67 GLY A O 1
ATOM 507 N N . ARG A 1 68 ? 11.433 -5.184 -26.322 1.00 93.62 68 ARG A N 1
ATOM 508 C CA . ARG A 1 68 ? 11.255 -5.655 -24.936 1.00 93.62 68 ARG A CA 1
ATOM 509 C C . ARG A 1 68 ? 12.573 -5.771 -24.168 1.00 93.62 68 ARG A C 1
ATOM 511 O O . ARG A 1 68 ? 12.626 -5.369 -23.011 1.00 93.62 68 ARG A O 1
ATOM 518 N N . THR A 1 69 ? 13.634 -6.265 -24.809 1.00 95.69 69 THR A N 1
ATOM 519 C CA . THR A 1 69 ? 14.949 -6.447 -24.169 1.00 95.69 69 THR A CA 1
ATOM 520 C C . THR A 1 69 ? 15.578 -5.112 -23.776 1.00 95.69 69 THR A C 1
ATOM 522 O O . THR A 1 69 ? 16.231 -5.038 -22.741 1.00 95.69 69 THR A O 1
ATOM 525 N N . ALA A 1 70 ? 15.343 -4.045 -24.545 1.00 95.56 70 ALA A N 1
ATOM 526 C CA . ALA A 1 70 ? 15.793 -2.698 -24.190 1.00 95.56 70 ALA A CA 1
ATOM 527 C C . ALA A 1 70 ? 15.077 -2.116 -22.961 1.00 95.56 70 ALA A C 1
ATOM 529 O O . ALA A 1 70 ? 15.673 -1.343 -22.216 1.00 95.56 70 ALA A O 1
ATOM 530 N N . LEU A 1 71 ? 13.804 -2.465 -22.746 1.00 93.88 71 LEU A N 1
ATOM 531 C CA . LEU A 1 71 ? 13.035 -1.983 -21.594 1.00 93.88 71 LEU A CA 1
ATOM 532 C C . LEU A 1 71 ? 13.469 -2.674 -20.299 1.00 93.88 71 LEU A C 1
ATOM 534 O O . LEU A 1 71 ? 13.620 -2.023 -19.267 1.00 93.88 71 LEU A O 1
ATOM 538 N N . THR A 1 72 ? 13.685 -3.989 -20.355 1.00 91.75 72 THR A N 1
ATOM 539 C CA . THR A 1 72 ? 14.012 -4.806 -19.177 1.00 91.75 72 THR A CA 1
ATOM 540 C C . THR A 1 72 ? 15.507 -4.965 -18.927 1.00 91.75 72 THR A C 1
ATOM 542 O O . THR A 1 72 ? 15.878 -5.397 -17.840 1.00 91.75 72 THR A O 1
ATOM 545 N N . VAL A 1 73 ? 16.353 -4.672 -19.923 1.00 94.50 73 VAL A N 1
ATOM 546 C CA . VAL A 1 73 ? 17.807 -4.938 -19.920 1.00 94.50 73 VAL A CA 1
ATOM 547 C C . VAL A 1 73 ? 18.106 -6.388 -19.507 1.00 94.50 73 VAL A C 1
ATOM 549 O O . VAL A 1 73 ? 18.989 -6.697 -18.714 1.00 94.50 73 VAL A O 1
ATOM 552 N N . ASN A 1 74 ? 17.278 -7.303 -20.006 1.00 93.88 74 ASN A N 1
ATOM 553 C CA . ASN A 1 74 ? 17.317 -8.732 -19.703 1.00 93.88 74 ASN A CA 1
ATOM 554 C C . ASN A 1 74 ? 16.523 -9.474 -20.792 1.00 93.88 74 ASN A C 1
ATOM 556 O O . ASN A 1 74 ? 15.600 -8.865 -21.354 1.00 93.88 74 ASN A O 1
ATOM 560 N N . PRO A 1 75 ? 16.791 -10.761 -21.086 1.00 94.19 75 PRO A N 1
ATOM 561 C CA . PRO A 1 75 ? 15.970 -11.524 -22.006 1.00 94.19 75 PRO A CA 1
ATOM 562 C C . PRO A 1 75 ? 14.529 -11.577 -21.501 1.00 94.19 75 PRO A C 1
ATOM 564 O O . PRO A 1 75 ? 14.262 -11.801 -20.318 1.00 94.19 75 PRO A O 1
ATOM 567 N N . TRP A 1 76 ? 13.586 -11.356 -22.406 1.00 91.56 76 TRP A N 1
ATOM 568 C CA . TRP A 1 76 ? 12.170 -11.416 -22.085 1.00 91.56 76 TRP A CA 1
ATOM 569 C C . TRP A 1 76 ? 11.704 -12.870 -22.100 1.00 91.56 76 TRP A C 1
ATOM 571 O O . TRP A 1 76 ? 12.058 -13.623 -23.000 1.00 91.56 76 TRP A O 1
ATOM 581 N N . ARG A 1 77 ? 10.887 -13.286 -21.136 1.00 89.12 77 ARG A N 1
ATOM 582 C CA . ARG A 1 77 ? 10.323 -14.640 -21.114 1.00 89.12 77 ARG A CA 1
ATOM 583 C C . ARG A 1 77 ? 8.937 -14.642 -20.511 1.00 89.12 77 ARG A C 1
ATOM 585 O O . ARG A 1 77 ? 8.645 -13.862 -19.602 1.00 89.12 77 ARG A O 1
ATOM 592 N N . GLU A 1 78 ? 8.116 -15.563 -20.986 1.00 84.94 78 GLU A N 1
ATOM 593 C CA . GLU A 1 78 ? 6.842 -15.851 -20.351 1.00 84.94 78 GLU A CA 1
ATOM 594 C C . GLU A 1 78 ? 7.053 -16.498 -18.982 1.00 84.94 78 GLU A C 1
ATOM 596 O O . GLU A 1 78 ? 8.074 -17.135 -18.702 1.00 84.94 78 GLU A O 1
ATOM 601 N N . ARG A 1 79 ? 6.047 -16.351 -18.122 1.00 82.06 79 ARG A N 1
ATOM 602 C CA . ARG A 1 79 ? 5.949 -17.093 -16.869 1.00 82.06 79 ARG A CA 1
ATOM 603 C C . ARG A 1 79 ? 4.740 -18.008 -16.931 1.00 82.06 79 ARG A C 1
ATOM 605 O O . ARG A 1 79 ? 3.704 -17.649 -17.486 1.00 82.06 79 ARG A O 1
ATOM 612 N N . ALA A 1 80 ? 4.888 -19.208 -16.391 1.00 81.50 80 ALA A N 1
ATOM 613 C CA . ALA A 1 80 ? 3.764 -20.093 -16.146 1.00 81.50 80 ALA A CA 1
ATOM 614 C C . ALA A 1 80 ? 2.861 -19.523 -15.039 1.00 81.50 80 ALA A C 1
ATOM 616 O O . ALA A 1 80 ? 3.237 -18.598 -14.317 1.00 81.50 80 ALA A O 1
ATOM 617 N N . SER A 1 81 ? 1.658 -20.081 -14.908 1.00 77.31 81 SER A N 1
ATOM 618 C CA . SER A 1 81 ? 0.675 -19.676 -13.894 1.00 77.31 81 SER A CA 1
ATOM 619 C C . SER A 1 81 ? 1.172 -19.860 -12.456 1.00 77.31 81 SER A C 1
ATOM 621 O O . SER A 1 81 ? 0.668 -19.205 -11.551 1.00 77.31 81 SER A O 1
ATOM 623 N N . ASP A 1 82 ? 2.165 -20.729 -12.250 1.00 78.19 82 ASP A N 1
ATOM 624 C CA . ASP A 1 82 ? 2.859 -20.959 -10.977 1.00 78.19 82 ASP A CA 1
ATOM 625 C C . ASP A 1 82 ? 4.065 -20.017 -10.758 1.00 78.19 82 ASP A C 1
ATOM 627 O O . ASP A 1 82 ? 4.786 -20.140 -9.771 1.00 78.19 82 ASP A O 1
ATOM 631 N N . GLY A 1 83 ? 4.303 -19.074 -11.676 1.00 76.12 83 GLY A N 1
ATOM 632 C CA . GLY A 1 83 ? 5.385 -18.090 -11.616 1.00 76.12 83 GLY A CA 1
ATOM 633 C C . GLY A 1 83 ? 6.726 -18.566 -12.182 1.00 76.12 83 GLY A C 1
ATOM 634 O O . GLY A 1 83 ? 7.640 -17.741 -12.337 1.00 76.12 83 GLY A O 1
ATOM 635 N N . ARG A 1 84 ? 6.863 -19.851 -12.543 1.00 81.56 84 ARG A N 1
ATOM 636 C CA . ARG A 1 84 ? 8.114 -20.390 -13.094 1.00 81.56 84 ARG A CA 1
ATOM 637 C C . ARG A 1 84 ? 8.405 -19.818 -14.487 1.00 81.56 84 ARG A C 1
ATOM 639 O O . ARG A 1 84 ? 7.478 -19.631 -15.280 1.00 81.56 84 ARG A O 1
ATOM 646 N N . PRO A 1 85 ? 9.674 -19.506 -14.806 1.00 80.69 85 PRO A N 1
ATOM 647 C CA . PRO A 1 85 ? 10.046 -19.015 -16.128 1.00 80.69 85 PRO A CA 1
ATOM 648 C C . PRO A 1 85 ? 9.842 -20.101 -17.188 1.00 80.69 85 PRO A C 1
ATOM 650 O O . PRO A 1 85 ? 10.233 -21.247 -16.987 1.00 80.69 85 PRO A O 1
ATOM 653 N N . LYS A 1 86 ? 9.253 -19.730 -18.327 1.00 87.75 86 LYS A N 1
ATOM 654 C CA . LYS A 1 86 ? 9.179 -20.596 -19.505 1.00 87.75 86 LYS A CA 1
ATOM 655 C C . LYS A 1 86 ? 10.362 -20.332 -20.429 1.00 87.75 86 LYS A C 1
ATOM 657 O O . LYS A 1 86 ? 10.778 -19.186 -20.598 1.00 87.75 86 LYS A O 1
ATOM 662 N N . TYR A 1 87 ? 10.860 -21.400 -21.041 1.00 85.94 87 TYR A N 1
ATOM 663 C CA . TYR A 1 87 ? 11.882 -21.350 -22.080 1.00 85.94 87 TYR A CA 1
ATOM 664 C C . TYR A 1 87 ? 11.260 -21.583 -23.469 1.00 85.94 87 TYR A C 1
ATOM 666 O O . TYR A 1 87 ? 10.253 -22.290 -23.563 1.00 85.94 87 TYR A O 1
ATOM 674 N N . PRO A 1 88 ? 11.850 -21.018 -24.538 1.00 91.31 88 PRO A N 1
ATOM 675 C CA . PRO A 1 88 ? 13.020 -20.138 -24.515 1.00 91.31 88 PRO A CA 1
ATOM 676 C C . PRO A 1 88 ? 12.678 -18.710 -24.052 1.00 91.31 88 PRO A C 1
ATOM 678 O O . PRO A 1 88 ? 11.552 -18.233 -24.204 1.00 91.31 88 PRO A O 1
ATOM 681 N N . GLY A 1 89 ? 13.669 -18.016 -23.493 1.00 93.75 89 GLY A N 1
ATOM 682 C CA . GLY A 1 89 ? 13.650 -16.559 -23.388 1.00 93.75 89 GLY A CA 1
ATOM 683 C C . GLY A 1 89 ? 14.025 -15.909 -24.722 1.00 93.75 89 GLY A C 1
ATOM 684 O O . GLY A 1 89 ? 14.561 -16.557 -25.611 1.00 93.75 89 GLY A O 1
ATOM 685 N N . TRP A 1 90 ? 13.764 -14.617 -24.862 1.00 95.25 90 TRP A N 1
ATOM 686 C CA . TRP A 1 90 ? 13.891 -13.876 -26.112 1.00 95.25 90 TRP A CA 1
ATOM 687 C C . TRP A 1 90 ? 14.776 -12.653 -25.930 1.00 95.25 90 TRP A C 1
ATOM 689 O O . TRP A 1 90 ? 14.573 -11.842 -25.022 1.00 95.25 90 TRP A O 1
ATOM 699 N N . ILE A 1 91 ? 15.740 -12.501 -26.829 1.00 96.81 91 ILE A N 1
ATOM 700 C CA . ILE A 1 91 ? 16.635 -11.350 -26.896 1.00 96.81 91 ILE A CA 1
ATOM 701 C C . ILE A 1 91 ? 16.381 -10.636 -28.210 1.00 96.81 91 ILE A C 1
ATOM 703 O O . ILE A 1 91 ? 16.503 -11.222 -29.283 1.00 96.81 91 ILE A O 1
ATOM 707 N N . PHE A 1 92 ? 16.064 -9.352 -28.120 1.00 95.88 92 PHE A N 1
ATOM 708 C CA . PHE A 1 92 ? 15.864 -8.485 -29.265 1.00 95.88 92 PHE A CA 1
ATOM 709 C C . PHE A 1 92 ? 16.951 -7.418 -29.317 1.00 95.88 92 PHE A C 1
ATOM 711 O O . PHE A 1 92 ? 17.207 -6.721 -28.334 1.00 95.88 92 PHE A O 1
ATOM 718 N N . CYS A 1 93 ? 17.579 -7.267 -30.478 1.00 96.44 93 CYS A N 1
ATOM 719 C CA . CYS A 1 93 ? 18.619 -6.266 -30.686 1.00 96.44 93 CYS A CA 1
ATOM 720 C C . CYS A 1 93 ? 18.669 -5.778 -32.138 1.00 96.44 93 CYS A C 1
ATOM 722 O O . CYS A 1 93 ? 18.068 -6.366 -33.042 1.00 96.44 93 CYS A O 1
ATOM 724 N N . THR A 1 94 ? 19.407 -4.699 -32.366 1.00 95.50 94 THR A N 1
ATOM 725 C CA . THR A 1 94 ? 19.818 -4.246 -33.694 1.00 95.50 94 THR A CA 1
ATOM 726 C C . THR A 1 94 ? 21.312 -4.459 -33.892 1.00 95.50 94 THR A C 1
ATOM 728 O O . THR A 1 94 ? 22.078 -4.413 -32.929 1.00 95.50 94 THR A O 1
ATOM 731 N N . HIS A 1 95 ? 21.737 -4.645 -35.138 1.00 94.06 95 HIS A N 1
ATOM 732 C CA . HIS A 1 95 ? 23.149 -4.700 -35.514 1.00 94.06 95 HIS A CA 1
ATOM 733 C C . HIS A 1 95 ? 23.430 -3.801 -36.721 1.00 94.06 95 HIS A C 1
ATOM 735 O O . HIS A 1 95 ? 22.586 -3.667 -37.606 1.00 94.06 95 HIS A O 1
ATOM 741 N N . ALA A 1 96 ? 24.624 -3.207 -36.758 1.00 86.56 96 ALA A N 1
ATOM 742 C CA . ALA A 1 96 ? 25.023 -2.289 -37.826 1.00 86.56 96 ALA A CA 1
ATOM 743 C C . ALA A 1 96 ? 25.540 -3.006 -39.089 1.00 86.56 96 ALA A C 1
ATOM 745 O O . ALA A 1 96 ? 25.504 -2.442 -40.181 1.00 86.56 96 ALA A O 1
ATOM 746 N N . GLU A 1 97 ? 26.024 -4.243 -38.953 1.00 81.62 97 GLU A N 1
ATOM 747 C CA . GLU A 1 97 ? 26.719 -4.955 -40.028 1.00 81.62 97 GLU A CA 1
ATOM 748 C C . GLU A 1 97 ? 25.808 -5.861 -40.861 1.00 81.62 97 GLU A C 1
ATOM 750 O O . GLU A 1 97 ? 25.334 -6.904 -40.406 1.00 81.62 97 GLU A O 1
ATOM 755 N N . GLY A 1 98 ? 25.657 -5.520 -42.139 1.00 79.06 98 GLY A N 1
ATOM 756 C CA . GLY A 1 98 ? 24.879 -6.306 -43.091 1.00 79.06 98 GLY A CA 1
ATOM 757 C C . GLY A 1 98 ? 23.403 -5.912 -43.135 1.00 79.06 98 GLY A C 1
ATOM 758 O O . GLY A 1 98 ? 22.928 -5.044 -42.410 1.00 79.06 98 GLY A O 1
ATOM 759 N N . LYS A 1 99 ? 22.670 -6.524 -44.071 1.00 80.56 99 LYS A N 1
ATOM 760 C CA . LYS A 1 99 ? 21.262 -6.188 -44.361 1.00 80.56 99 LYS A CA 1
ATOM 761 C C . LYS A 1 99 ? 20.282 -7.309 -44.008 1.00 80.56 99 LYS A C 1
ATOM 763 O O . LYS A 1 99 ? 19.078 -7.154 -44.191 1.00 80.56 99 LYS A O 1
ATOM 768 N N . ALA A 1 100 ? 20.783 -8.445 -43.531 1.00 89.06 100 ALA A N 1
ATOM 769 C CA . ALA A 1 100 ? 19.971 -9.615 -43.232 1.00 89.06 100 ALA A CA 1
ATOM 770 C C . ALA A 1 100 ? 19.591 -9.661 -41.749 1.00 89.06 100 ALA A C 1
ATOM 772 O O . ALA A 1 100 ? 20.384 -9.333 -40.872 1.00 89.06 100 ALA A O 1
ATOM 773 N N . ARG A 1 101 ? 18.373 -10.121 -41.459 1.00 91.44 101 ARG A N 1
ATOM 774 C CA . ARG A 1 101 ? 17.975 -10.448 -40.085 1.00 91.44 101 ARG A CA 1
ATOM 775 C C . ARG A 1 101 ? 18.757 -11.676 -39.617 1.00 91.44 101 ARG A C 1
ATOM 777 O O . ARG A 1 101 ? 18.931 -12.613 -40.393 1.00 91.44 101 ARG A O 1
ATOM 784 N N . LYS A 1 102 ? 19.166 -11.696 -38.349 1.00 91.56 102 LYS A N 1
ATOM 785 C CA . LYS A 1 102 ? 19.829 -12.845 -37.717 1.00 91.56 102 LYS A CA 1
ATOM 786 C C . LYS A 1 102 ? 18.873 -13.480 -36.707 1.00 91.56 102 LYS A C 1
ATOM 788 O O . LYS A 1 102 ? 18.252 -12.769 -35.915 1.00 91.56 102 LYS A O 1
ATOM 793 N N . ARG A 1 103 ? 18.741 -14.806 -36.760 1.00 93.44 103 ARG A N 1
ATOM 794 C CA . ARG A 1 103 ? 17.995 -15.624 -35.795 1.00 93.44 103 ARG A CA 1
ATOM 795 C C . ARG A 1 103 ? 18.942 -16.699 -35.282 1.00 93.44 103 ARG A C 1
ATOM 797 O O . ARG A 1 103 ? 19.451 -17.466 -36.094 1.00 93.44 103 ARG A O 1
ATOM 804 N N . LEU A 1 104 ? 19.216 -16.700 -33.983 1.00 94.94 104 LEU A N 1
ATOM 805 C CA . LEU A 1 104 ? 20.128 -17.649 -33.349 1.00 94.94 104 LEU A CA 1
ATOM 806 C C . LEU A 1 104 ? 19.414 -18.304 -32.170 1.00 94.94 104 LEU A C 1
ATOM 808 O O . LEU A 1 104 ? 18.975 -17.605 -31.257 1.00 94.94 104 LEU A O 1
ATOM 812 N N . SER A 1 105 ? 19.347 -19.629 -32.192 1.00 95.88 105 SER A N 1
ATOM 813 C CA . SER A 1 105 ? 18.853 -20.438 -31.081 1.00 95.88 105 SER A CA 1
ATOM 814 C C . SER A 1 105 ? 20.048 -20.963 -30.295 1.00 95.88 105 SER A C 1
ATOM 816 O O . SER A 1 105 ? 20.923 -21.625 -30.857 1.00 95.88 105 SER A O 1
ATOM 818 N N . ILE A 1 106 ? 20.093 -20.658 -29.004 1.00 96.19 106 ILE A N 1
ATOM 819 C CA . ILE A 1 106 ? 21.064 -21.205 -28.048 1.00 96.19 106 ILE A CA 1
ATOM 820 C C . ILE A 1 106 ? 20.282 -21.827 -26.879 1.00 96.19 106 ILE A C 1
ATOM 822 O O . ILE A 1 106 ? 19.080 -21.568 -26.762 1.00 96.19 106 ILE A O 1
ATOM 826 N N . PRO A 1 107 ? 20.901 -22.640 -26.003 1.00 95.69 107 PRO A N 1
ATOM 827 C CA . PRO A 1 107 ? 20.200 -23.237 -24.870 1.00 95.69 107 PRO A CA 1
ATOM 828 C C . PRO A 1 107 ? 19.374 -22.202 -24.093 1.00 95.69 107 PRO A C 1
ATOM 830 O O . PRO A 1 107 ? 19.903 -21.235 -23.553 1.00 95.69 107 PRO A O 1
ATOM 833 N N . GLY A 1 108 ? 18.051 -22.376 -24.086 1.00 93.69 108 GLY A N 1
ATOM 834 C CA . GLY A 1 108 ? 17.120 -21.533 -23.338 1.00 93.69 108 GLY A CA 1
ATOM 835 C C . GLY A 1 108 ? 16.907 -20.114 -23.880 1.00 93.69 108 GLY A C 1
ATOM 836 O O . GLY A 1 108 ? 16.152 -19.362 -23.260 1.00 93.69 108 GLY A O 1
ATOM 837 N N . LEU A 1 109 ? 17.509 -19.714 -25.005 1.00 96.38 109 LEU A N 1
ATOM 838 C CA . LEU A 1 109 ? 17.378 -18.358 -25.547 1.00 96.38 109 LEU A CA 1
ATOM 839 C C . LEU A 1 109 ? 17.246 -18.329 -27.074 1.00 96.38 109 LEU A C 1
ATOM 841 O O . LEU A 1 109 ? 17.982 -18.980 -27.808 1.00 96.38 109 LEU A O 1
ATOM 845 N N . GLU A 1 110 ? 16.359 -17.457 -27.536 1.00 96.31 110 GLU A N 1
ATOM 846 C CA . GLU A 1 110 ? 16.155 -17.094 -28.931 1.00 96.31 110 GLU A CA 1
ATOM 847 C C . GLU A 1 110 ? 16.609 -15.650 -29.158 1.00 96.31 110 GLU A C 1
ATOM 849 O O . GLU A 1 110 ? 16.015 -14.698 -28.640 1.00 96.31 110 GLU A O 1
ATOM 854 N N . ILE A 1 111 ? 17.668 -15.468 -29.945 1.00 96.31 111 ILE A N 1
ATOM 855 C CA . ILE A 1 111 ? 18.222 -14.155 -30.279 1.00 96.31 111 ILE A CA 1
ATOM 856 C C . ILE A 1 111 ? 17.699 -13.728 -31.645 1.00 96.31 111 ILE A C 1
ATOM 858 O O . ILE A 1 111 ? 17.971 -14.355 -32.671 1.00 96.31 111 ILE A O 1
ATOM 862 N N . ARG A 1 112 ? 16.978 -12.609 -31.666 1.00 94.75 112 ARG A N 1
ATOM 863 C CA . ARG A 1 112 ? 16.434 -11.982 -32.868 1.00 94.75 112 ARG A CA 1
ATOM 864 C C . ARG A 1 112 ? 17.072 -10.624 -33.075 1.00 94.75 112 ARG A C 1
ATOM 866 O O . ARG A 1 112 ? 16.795 -9.673 -32.345 1.00 94.75 112 ARG A O 1
ATOM 873 N N . SER A 1 113 ? 17.880 -10.530 -34.122 1.00 94.38 113 SER A N 1
ATOM 874 C CA . SER A 1 113 ? 18.540 -9.289 -34.494 1.00 94.38 113 SER A CA 1
ATOM 875 C C . SER A 1 113 ? 18.101 -8.799 -35.865 1.00 94.38 113 SER A C 1
ATOM 877 O O . SER A 1 113 ? 17.983 -9.579 -36.815 1.00 94.38 113 SER A O 1
ATOM 879 N N . ILE A 1 114 ? 17.884 -7.493 -35.981 1.00 92.94 114 ILE A N 1
ATOM 880 C 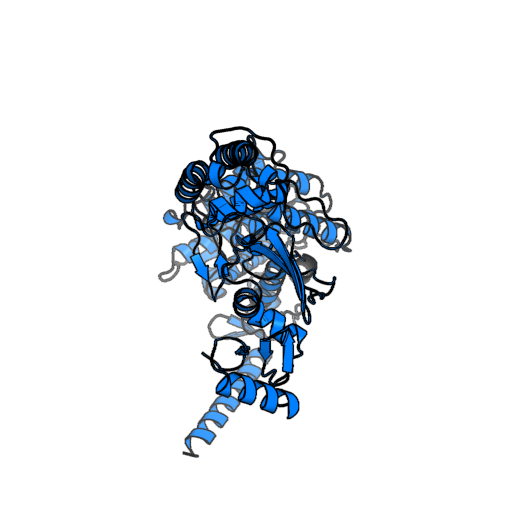CA . ILE A 1 114 ? 17.572 -6.829 -37.251 1.00 92.94 114 ILE A CA 1
ATOM 881 C C . ILE A 1 114 ? 18.661 -5.808 -37.607 1.00 92.94 114 ILE A C 1
ATOM 883 O O . ILE A 1 114 ? 19.291 -5.265 -36.698 1.00 92.94 114 ILE A O 1
ATOM 887 N N . PRO A 1 115 ? 18.877 -5.512 -38.900 1.00 93.12 115 PRO A N 1
ATOM 888 C CA . PRO A 1 115 ? 19.721 -4.392 -39.293 1.00 93.12 115 PRO A CA 1
ATOM 889 C C . PRO A 1 115 ? 19.193 -3.089 -38.691 1.00 93.12 115 PRO A C 1
ATOM 891 O O . PRO A 1 115 ? 17.985 -2.840 -38.708 1.00 93.12 115 PRO A O 1
ATOM 894 N N . GLY A 1 116 ? 20.086 -2.263 -38.163 1.00 90.94 116 GLY A N 1
ATOM 895 C CA . GLY A 1 116 ? 19.735 -0.978 -37.577 1.00 90.94 116 GLY A CA 1
ATOM 896 C C . GLY A 1 116 ? 20.966 -0.137 -37.284 1.00 90.94 116 GLY A C 1
ATOM 897 O O . GLY A 1 116 ? 22.102 -0.571 -37.472 1.00 90.94 116 GLY A O 1
ATOM 898 N N . ARG A 1 117 ? 20.742 1.092 -36.828 1.00 91.88 117 ARG A N 1
ATOM 899 C CA . ARG A 1 117 ? 21.831 2.003 -36.483 1.00 91.88 117 ARG A CA 1
ATOM 900 C C . ARG A 1 117 ? 22.645 1.433 -35.316 1.00 91.88 117 ARG A C 1
ATOM 902 O O . ARG A 1 117 ? 22.081 0.836 -34.395 1.00 91.88 117 ARG A O 1
ATOM 909 N N . GLY A 1 118 ? 23.962 1.640 -35.356 1.00 92.31 118 GLY A N 1
ATOM 910 C CA . GLY A 1 118 ? 24.842 1.392 -34.212 1.00 92.31 118 GLY A CA 1
ATOM 911 C C . GLY A 1 118 ? 24.499 2.291 -33.013 1.00 92.31 118 GLY A C 1
ATOM 912 O O . GLY A 1 118 ? 23.451 2.943 -33.016 1.00 92.31 118 GLY A O 1
ATOM 913 N N . PRO A 1 119 ? 25.346 2.330 -31.979 1.00 94.94 119 PRO A N 1
ATOM 914 C CA . PRO A 1 119 ? 25.115 3.154 -30.793 1.00 94.94 119 PRO A CA 1
ATOM 915 C C . PRO A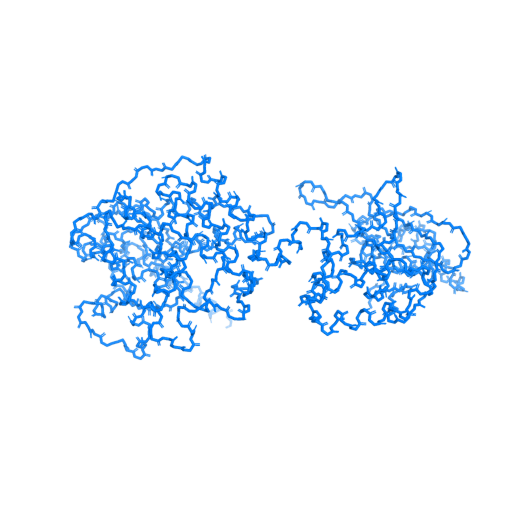 1 119 ? 24.917 4.635 -31.144 1.00 94.94 119 PRO A C 1
ATOM 917 O O . PRO A 1 119 ? 25.620 5.173 -32.001 1.00 94.94 119 PRO A O 1
ATOM 920 N N . LEU A 1 120 ? 23.953 5.276 -30.486 1.00 95.88 120 LEU A N 1
ATOM 921 C CA . LEU A 1 120 ? 23.612 6.694 -30.630 1.00 95.88 120 LEU A CA 1
ATOM 922 C C . LEU A 1 120 ? 23.855 7.461 -29.322 1.00 95.88 120 LEU A C 1
ATOM 924 O O . LEU A 1 120 ? 24.290 6.898 -28.317 1.00 95.88 120 LEU A O 1
ATOM 928 N N . GLU A 1 121 ? 23.577 8.768 -29.335 1.00 93.94 121 GLU A N 1
ATOM 929 C CA . GLU A 1 121 ? 23.687 9.628 -28.153 1.00 93.94 121 GLU A CA 1
ATOM 930 C C . GLU A 1 121 ? 22.930 9.032 -26.951 1.00 93.94 121 GLU A C 1
ATOM 932 O O . GLU A 1 121 ? 21.725 8.781 -27.007 1.00 93.94 121 GLU A O 1
ATOM 937 N N . GLY A 1 122 ? 23.644 8.855 -25.837 1.00 94.69 122 GLY A N 1
ATOM 938 C CA . GLY A 1 122 ? 23.091 8.353 -24.579 1.00 94.69 122 GLY A CA 1
ATOM 939 C C . GLY A 1 122 ? 22.979 6.830 -24.481 1.00 94.69 122 GLY A C 1
ATOM 940 O O . GLY A 1 122 ? 22.550 6.346 -23.435 1.00 94.69 122 GLY A O 1
ATOM 941 N N . ASP A 1 123 ? 23.345 6.081 -25.523 1.00 97.25 123 ASP A N 1
ATOM 942 C CA . ASP A 1 123 ? 23.490 4.629 -25.427 1.00 97.25 123 ASP A CA 1
ATOM 943 C C . ASP A 1 123 ? 24.769 4.292 -24.637 1.00 97.25 123 ASP A C 1
ATOM 945 O O . ASP A 1 123 ? 25.798 4.957 -24.771 1.00 97.25 123 ASP A O 1
ATOM 949 N N . VAL A 1 124 ? 24.717 3.251 -23.806 1.00 97.50 124 VAL A N 1
ATOM 950 C CA . VAL A 1 124 ? 25.797 2.895 -22.872 1.00 97.50 124 VAL A CA 1
ATOM 951 C C . VAL A 1 124 ? 26.372 1.530 -23.230 1.00 97.50 124 VAL A C 1
ATOM 953 O O . VAL A 1 124 ? 25.627 0.565 -23.396 1.00 97.50 124 VAL A O 1
ATOM 956 N N . ALA A 1 125 ? 27.699 1.432 -23.333 1.00 96.94 125 ALA A N 1
ATOM 957 C CA . ALA A 1 125 ? 28.380 0.161 -23.563 1.00 96.94 125 ALA A CA 1
ATOM 958 C C . ALA A 1 125 ? 28.143 -0.810 -22.395 1.00 96.94 125 ALA A C 1
ATOM 960 O O . ALA A 1 125 ? 28.257 -0.446 -21.225 1.00 96.94 125 ALA A O 1
ATOM 961 N N . TYR A 1 126 ? 27.832 -2.061 -22.718 1.00 94.62 126 TYR A N 1
ATOM 962 C CA . TYR A 1 126 ? 27.461 -3.090 -21.758 1.00 94.62 126 TYR A CA 1
ATOM 963 C C . TYR A 1 126 ? 27.913 -4.469 -22.243 1.00 94.62 126 TYR A C 1
ATOM 965 O O . TYR A 1 126 ? 27.264 -5.090 -23.082 1.00 94.62 126 TYR A O 1
ATOM 973 N N . LEU A 1 127 ? 29.039 -4.955 -21.711 1.00 91.75 127 LEU A N 1
ATOM 974 C CA . LEU A 1 127 ? 29.523 -6.333 -21.904 1.00 91.75 127 LEU A CA 1
ATOM 975 C C . LEU A 1 127 ? 29.580 -6.778 -23.385 1.00 91.75 127 LEU A C 1
ATOM 977 O O . LEU A 1 127 ? 29.064 -7.830 -23.747 1.00 91.75 127 LEU A O 1
ATOM 981 N N . GLY A 1 128 ? 30.173 -5.953 -24.255 1.00 89.75 128 GLY A N 1
ATOM 982 C CA . GLY A 1 128 ? 30.270 -6.219 -25.704 1.00 89.75 128 GLY A CA 1
ATOM 983 C C . GLY A 1 128 ? 29.014 -5.859 -26.514 1.00 89.75 128 GLY A C 1
ATOM 984 O O . GLY A 1 128 ? 29.000 -5.997 -27.737 1.00 89.75 128 GLY A O 1
ATOM 985 N N . THR A 1 129 ? 27.977 -5.362 -25.841 1.00 95.06 129 THR A N 1
ATOM 986 C CA . THR A 1 129 ? 26.716 -4.859 -26.409 1.00 95.06 129 THR A CA 1
ATOM 987 C C . THR A 1 129 ? 26.483 -3.408 -25.973 1.00 95.06 129 THR A C 1
ATOM 989 O O . THR A 1 129 ? 27.349 -2.806 -25.337 1.00 95.06 129 THR A O 1
ATOM 992 N N . TYR A 1 130 ? 25.326 -2.832 -26.299 1.00 97.62 130 TYR A N 1
ATOM 993 C CA . TYR A 1 130 ? 24.932 -1.486 -25.884 1.00 97.62 130 TYR A CA 1
ATOM 994 C C . TYR A 1 130 ? 23.499 -1.450 -25.356 1.00 97.62 130 TYR A C 1
ATOM 996 O O . TYR A 1 130 ? 22.573 -1.936 -26.009 1.00 97.62 130 TYR A O 1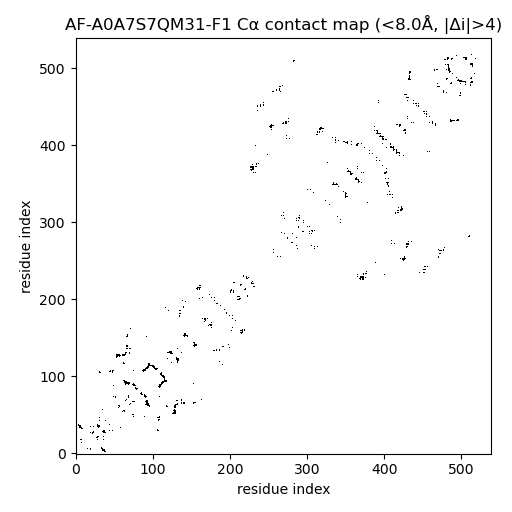
ATOM 1004 N N . ILE A 1 131 ? 23.308 -0.819 -24.199 1.00 97.88 131 ILE A N 1
ATOM 1005 C CA . ILE A 1 131 ? 21.993 -0.491 -23.649 1.00 97.88 131 ILE A CA 1
ATOM 1006 C C . ILE A 1 131 ? 21.537 0.824 -24.292 1.00 97.88 131 ILE A C 1
ATOM 1008 O O . ILE A 1 131 ? 22.249 1.823 -24.168 1.00 97.88 131 ILE A O 1
ATOM 1012 N N . PRO A 1 132 ? 20.379 0.860 -24.972 1.00 97.62 132 PRO A N 1
ATOM 1013 C CA . PRO A 1 132 ? 19.893 2.083 -25.590 1.00 97.62 132 PRO A CA 1
ATOM 1014 C C . PRO A 1 132 ? 19.465 3.110 -24.540 1.00 97.62 132 PRO A C 1
ATOM 1016 O O . PRO A 1 132 ? 18.924 2.760 -23.486 1.00 97.62 132 PRO A O 1
ATOM 1019 N N . SER A 1 133 ? 19.623 4.389 -24.869 1.00 97.56 133 SER A N 1
ATOM 1020 C CA . SER A 1 133 ? 19.055 5.486 -24.089 1.00 97.56 133 SER A CA 1
ATOM 1021 C C . SER A 1 133 ? 17.538 5.331 -23.927 1.00 97.56 133 SER A C 1
ATOM 1023 O O . SER A 1 133 ? 16.855 4.719 -24.758 1.00 97.56 133 SER A O 1
ATOM 1025 N N . ALA A 1 134 ? 16.975 5.953 -22.885 1.00 97.50 134 ALA A N 1
ATOM 1026 C CA . ALA A 1 134 ? 15.526 5.981 -22.687 1.00 97.50 134 ALA A CA 1
ATOM 1027 C C . ALA A 1 134 ? 14.783 6.529 -23.923 1.00 97.50 134 ALA A C 1
ATOM 1029 O O . ALA A 1 134 ? 13.774 5.974 -24.343 1.00 97.50 134 ALA A O 1
ATOM 1030 N N . SER A 1 135 ? 15.329 7.554 -24.577 1.00 98.06 135 SER A N 1
ATOM 1031 C CA . SER A 1 135 ? 14.773 8.118 -25.809 1.00 98.06 135 SER A CA 1
ATOM 1032 C C . SER A 1 135 ? 14.744 7.098 -26.950 1.00 98.06 135 SER A C 1
ATOM 1034 O O . SER A 1 135 ? 13.709 6.921 -27.592 1.00 98.06 135 SER A O 1
ATOM 1036 N N . ARG A 1 136 ? 15.855 6.381 -27.177 1.00 97.81 136 ARG A N 1
ATOM 1037 C CA . ARG A 1 136 ? 15.950 5.376 -28.242 1.00 97.81 136 ARG A CA 1
ATOM 1038 C C . ARG A 1 136 ? 14.998 4.211 -27.993 1.00 97.81 136 ARG A C 1
ATOM 1040 O O . ARG A 1 136 ? 14.246 3.843 -28.894 1.00 97.81 136 ARG A O 1
ATOM 1047 N N . LYS A 1 137 ? 14.987 3.655 -26.774 1.00 96.94 137 LYS A N 1
ATOM 1048 C CA . LYS A 1 137 ? 14.133 2.499 -26.456 1.00 96.94 137 LYS A CA 1
ATOM 1049 C C . LYS A 1 137 ? 12.642 2.826 -26.588 1.00 96.94 137 LYS A C 1
ATOM 1051 O O . LYS A 1 137 ? 11.892 1.960 -27.031 1.00 96.94 137 LYS A O 1
ATOM 1056 N N . LEU A 1 138 ? 12.214 4.047 -26.251 1.00 98.25 138 LEU A N 1
ATOM 1057 C CA . LEU A 1 138 ? 10.818 4.482 -26.392 1.00 98.25 138 LEU A CA 1
ATOM 1058 C C . LEU A 1 138 ? 10.426 4.629 -27.869 1.00 98.25 138 LEU A C 1
ATOM 1060 O O . LEU A 1 138 ? 9.435 4.036 -28.292 1.00 98.25 138 LEU A O 1
ATOM 1064 N N . LEU A 1 139 ? 11.236 5.332 -28.671 1.00 98.06 139 LEU A N 1
ATOM 1065 C CA . LEU A 1 139 ? 10.997 5.496 -30.111 1.00 98.06 139 LEU A CA 1
ATOM 1066 C C . LEU A 1 139 ? 10.938 4.147 -30.838 1.00 98.06 139 LEU A C 1
ATOM 1068 O O . LEU A 1 139 ? 10.015 3.883 -31.604 1.00 98.06 139 LEU A O 1
ATOM 1072 N N . GLU A 1 140 ? 11.893 3.253 -30.576 1.00 96.38 140 GLU A N 1
ATOM 1073 C CA . GLU A 1 140 ? 11.916 1.944 -31.228 1.00 96.38 140 GLU A CA 1
ATOM 1074 C C . GLU A 1 140 ? 10.728 1.056 -30.833 1.00 96.38 140 GLU A C 1
ATOM 1076 O O . GLU A 1 140 ? 10.255 0.288 -31.674 1.00 96.38 140 GLU A O 1
ATOM 1081 N N . ASN A 1 141 ? 10.231 1.154 -29.593 1.00 97.06 141 ASN A N 1
ATOM 1082 C CA . ASN A 1 141 ? 9.076 0.380 -29.124 1.00 97.06 141 ASN A CA 1
ATOM 1083 C C . ASN A 1 141 ? 7.727 0.906 -29.639 1.00 97.06 141 ASN A C 1
ATOM 1085 O O . ASN A 1 141 ? 6.763 0.141 -29.645 1.00 97.06 141 ASN A O 1
ATOM 1089 N N . LEU A 1 142 ? 7.663 2.153 -30.115 1.00 97.12 142 LEU A N 1
ATOM 1090 C CA . LEU A 1 142 ? 6.488 2.689 -30.810 1.00 97.12 142 LEU A CA 1
ATOM 1091 C C . LEU A 1 142 ? 6.386 2.196 -32.258 1.00 97.12 142 LEU A C 1
ATOM 1093 O O . LEU A 1 142 ? 5.288 2.166 -32.814 1.00 97.12 142 LEU A O 1
ATOM 1097 N N . LYS A 1 143 ? 7.497 1.748 -32.859 1.00 94.62 143 LYS A N 1
ATOM 1098 C CA . LYS A 1 143 ? 7.475 1.225 -34.228 1.00 94.62 143 LYS A CA 1
ATOM 1099 C C . LYS A 1 143 ? 6.570 -0.006 -34.338 1.00 94.62 143 LYS A C 1
ATOM 1101 O O . LYS A 1 143 ? 6.621 -0.881 -33.462 1.00 94.62 143 LYS A O 1
ATOM 1106 N N . PRO A 1 144 ? 5.835 -0.175 -35.450 1.00 90.19 144 PRO A N 1
ATOM 1107 C CA . PRO A 1 144 ? 5.060 -1.382 -35.693 1.00 90.19 144 PRO A CA 1
ATOM 1108 C C . PRO A 1 144 ? 5.931 -2.640 -35.629 1.00 90.19 144 PRO A C 1
ATOM 1110 O O . PRO A 1 144 ? 6.985 -2.735 -36.260 1.00 90.19 144 PRO A O 1
ATOM 1113 N N . SER A 1 145 ? 5.468 -3.647 -34.894 1.00 85.12 145 SER A N 1
ATOM 1114 C CA . SER A 1 145 ? 6.090 -4.968 -34.848 1.00 85.12 145 SER A CA 1
ATOM 1115 C C . SER A 1 145 ? 5.033 -6.011 -35.170 1.00 85.12 145 SER A C 1
ATOM 1117 O O . SER A 1 145 ? 4.029 -6.125 -34.476 1.00 85.12 145 SER A O 1
ATOM 1119 N N . ARG A 1 146 ? 5.243 -6.750 -36.262 1.00 74.81 146 ARG A N 1
ATOM 1120 C CA . ARG A 1 146 ? 4.410 -7.891 -36.647 1.00 74.81 146 ARG A CA 1
ATOM 1121 C C . ARG A 1 146 ? 5.234 -9.148 -36.442 1.00 74.81 146 ARG A C 1
ATOM 1123 O O . ARG A 1 146 ? 6.315 -9.247 -37.018 1.00 74.81 146 ARG A O 1
ATOM 1130 N N . GLU A 1 147 ? 4.720 -10.091 -35.666 1.00 70.12 147 GLU A N 1
ATOM 1131 C CA . GLU A 1 147 ? 5.383 -11.371 -35.436 1.00 70.12 147 GLU A CA 1
ATOM 1132 C C . GLU A 1 147 ? 4.414 -12.523 -35.711 1.00 70.12 147 GLU A C 1
ATOM 1134 O O . GLU A 1 147 ? 3.221 -12.411 -35.437 1.00 70.12 147 GLU A O 1
ATOM 1139 N N . ARG A 1 148 ? 4.927 -13.600 -36.318 1.00 66.38 148 ARG A N 1
ATOM 1140 C CA . ARG A 1 148 ? 4.154 -14.815 -36.635 1.00 66.38 148 ARG A CA 1
ATOM 1141 C C . ARG A 1 148 ? 4.478 -15.980 -35.697 1.00 66.38 148 ARG A C 1
ATOM 1143 O O . ARG A 1 148 ? 3.642 -16.854 -35.522 1.00 66.38 148 ARG A O 1
ATOM 1150 N N . GLU A 1 149 ? 5.669 -15.982 -35.100 1.00 76.44 149 GLU A N 1
ATOM 1151 C CA . GLU A 1 149 ? 6.162 -17.031 -34.204 1.00 76.44 149 GLU A CA 1
ATOM 1152 C C . GLU A 1 149 ? 6.848 -16.376 -33.003 1.00 76.44 149 GLU A C 1
ATOM 1154 O O . GLU A 1 149 ? 7.785 -15.598 -33.184 1.00 76.44 149 GLU A O 1
ATOM 1159 N N . GLY A 1 150 ? 6.419 -16.683 -31.780 1.00 83.56 150 GLY A N 1
ATOM 1160 C CA . GLY A 1 150 ? 6.957 -16.070 -30.561 1.00 83.56 150 GLY A CA 1
ATOM 1161 C C . GLY A 1 150 ? 6.407 -14.662 -30.263 1.00 83.56 150 GLY A C 1
ATOM 1162 O O . GLY A 1 150 ? 5.484 -14.192 -30.931 1.00 83.56 150 GLY A O 1
ATOM 1163 N N . PRO A 1 151 ? 6.950 -13.984 -29.238 1.00 88.19 151 PRO A N 1
ATOM 1164 C CA . PRO A 1 151 ? 6.443 -12.702 -28.765 1.00 88.19 151 PRO A CA 1
ATOM 1165 C C . PRO A 1 151 ? 6.773 -11.562 -29.731 1.00 88.19 151 PRO A C 1
ATOM 1167 O O . PRO A 1 151 ? 7.813 -11.563 -30.396 1.00 88.19 151 PRO A O 1
ATOM 1170 N N . SER A 1 152 ? 5.918 -10.535 -29.750 1.00 90.88 152 SER A N 1
ATOM 1171 C CA . SER A 1 152 ? 6.213 -9.289 -30.461 1.00 90.88 152 SER A CA 1
ATOM 1172 C C . SER A 1 152 ? 7.500 -8.659 -29.923 1.00 90.88 152 SER A C 1
ATOM 1174 O O . SER A 1 152 ? 7.707 -8.592 -28.709 1.00 90.88 152 SER A O 1
ATOM 1176 N N . ARG A 1 153 ? 8.358 -8.146 -30.813 1.00 92.56 153 ARG A N 1
ATOM 1177 C CA . ARG A 1 153 ? 9.578 -7.431 -30.406 1.00 92.56 153 ARG A CA 1
ATOM 1178 C C . ARG A 1 153 ? 9.242 -6.172 -29.616 1.00 92.56 153 ARG A C 1
ATOM 1180 O O . ARG A 1 153 ? 9.839 -5.926 -28.572 1.00 92.56 153 ARG A O 1
ATOM 1187 N N . ASN A 1 154 ? 8.321 -5.376 -30.152 1.00 94.81 154 ASN A N 1
ATOM 1188 C CA . ASN A 1 154 ? 7.946 -4.085 -29.593 1.00 94.81 154 ASN A CA 1
ATOM 1189 C C . ASN A 1 154 ? 6.688 -4.219 -28.737 1.00 94.81 154 ASN A C 1
ATOM 1191 O O . ASN A 1 154 ? 5.806 -5.029 -29.045 1.00 94.81 154 ASN A O 1
ATOM 1195 N N . VAL A 1 155 ? 6.616 -3.418 -27.676 1.00 93.38 155 VAL A N 1
ATOM 1196 C CA . VAL A 1 155 ? 5.459 -3.385 -26.768 1.00 93.38 155 VAL A CA 1
ATOM 1197 C C . VAL A 1 155 ? 4.327 -2.477 -27.254 1.00 93.38 155 VAL A C 1
ATOM 1199 O O . VAL A 1 155 ? 3.231 -2.548 -26.712 1.00 93.38 155 VAL A O 1
ATOM 1202 N N . GLY A 1 156 ? 4.569 -1.660 -28.284 1.00 95.19 156 GLY A N 1
ATOM 1203 C CA . GLY A 1 156 ? 3.577 -0.735 -28.823 1.00 95.19 156 GLY A CA 1
ATOM 1204 C C . GLY A 1 156 ? 3.293 0.438 -27.886 1.00 95.19 156 GLY A C 1
ATOM 1205 O O . GLY A 1 156 ? 4.001 0.662 -26.902 1.00 95.19 156 GLY A O 1
ATOM 1206 N N . ARG A 1 157 ? 2.248 1.198 -28.216 1.00 95.62 157 ARG A N 1
ATOM 1207 C CA . ARG A 1 157 ? 1.866 2.415 -27.495 1.00 95.62 157 ARG A CA 1
ATOM 1208 C C . ARG A 1 157 ? 1.493 2.137 -26.041 1.00 95.62 157 ARG A C 1
ATOM 1210 O O . ARG A 1 157 ? 2.072 2.765 -25.165 1.00 95.62 157 ARG A O 1
ATOM 1217 N N . GLU A 1 158 ? 0.645 1.145 -25.779 1.00 95.56 158 GLU A N 1
ATOM 1218 C CA . GLU A 1 158 ? 0.266 0.738 -24.417 1.00 95.56 158 GLU A CA 1
ATOM 1219 C C . GLU A 1 158 ? 1.480 0.460 -23.503 1.00 95.56 158 GLU A C 1
ATOM 1221 O O . GLU A 1 158 ? 1.530 0.916 -22.359 1.00 95.56 158 GLU A O 1
ATOM 1226 N N . GLY A 1 159 ? 2.489 -0.268 -23.995 1.00 95.12 159 GLY A N 1
ATOM 1227 C CA . GLY A 1 159 ? 3.685 -0.566 -23.202 1.00 95.12 159 GLY A CA 1
ATOM 1228 C C . GLY A 1 159 ? 4.636 0.624 -23.053 1.00 95.12 159 GLY A C 1
ATOM 1229 O O . GLY A 1 159 ? 5.317 0.744 -22.036 1.00 95.12 159 GLY A O 1
ATOM 1230 N N . VAL A 1 160 ? 4.674 1.519 -24.042 1.00 97.31 160 VAL A N 1
ATOM 1231 C CA . VAL A 1 160 ? 5.430 2.777 -23.968 1.00 97.31 160 VAL A CA 1
ATOM 1232 C C . VAL A 1 160 ? 4.803 3.726 -22.950 1.00 97.31 160 VAL A C 1
ATOM 1234 O O . VAL A 1 160 ? 5.535 4.342 -22.184 1.00 97.31 160 VAL A O 1
ATOM 1237 N N . GLU A 1 161 ? 3.474 3.804 -22.884 1.00 97.38 161 GLU A N 1
ATOM 1238 C CA . GLU A 1 161 ? 2.754 4.571 -21.860 1.00 97.38 161 GLU A CA 1
ATOM 1239 C C . GLU A 1 161 ? 3.113 4.094 -20.444 1.00 97.38 161 GLU A C 1
ATOM 1241 O O . GLU A 1 161 ? 3.439 4.913 -19.585 1.00 97.38 161 GLU A O 1
ATOM 1246 N N . ALA A 1 162 ? 3.143 2.776 -20.217 1.00 95.56 162 ALA A N 1
ATOM 1247 C CA . ALA A 1 162 ? 3.547 2.203 -18.931 1.00 95.56 162 ALA A CA 1
ATOM 1248 C C . ALA A 1 162 ? 5.017 2.506 -18.574 1.00 95.56 162 ALA A C 1
ATOM 1250 O O . ALA A 1 162 ? 5.328 2.841 -17.430 1.00 95.56 162 ALA A O 1
ATOM 1251 N N . GLU A 1 163 ? 5.935 2.419 -19.543 1.00 96.75 163 GLU A N 1
ATOM 1252 C CA . GLU A 1 163 ? 7.344 2.760 -19.307 1.00 96.75 163 GLU A CA 1
ATOM 1253 C C . GLU A 1 163 ? 7.530 4.262 -19.043 1.00 96.75 163 GLU A C 1
ATOM 1255 O O . GLU A 1 163 ? 8.333 4.633 -18.190 1.00 96.75 163 GLU A O 1
ATOM 1260 N N . LEU A 1 164 ? 6.784 5.135 -19.727 1.00 96.88 164 LEU A N 1
ATOM 1261 C CA . LEU A 1 164 ? 6.810 6.576 -19.471 1.00 96.88 164 LEU A CA 1
ATOM 1262 C C . LEU A 1 164 ? 6.307 6.919 -18.066 1.00 96.88 164 LEU A C 1
ATOM 1264 O O . LEU A 1 164 ? 6.915 7.755 -17.406 1.00 96.88 164 LEU A O 1
ATOM 1268 N N . GLU A 1 165 ? 5.246 6.264 -17.585 1.00 93.94 165 GLU A N 1
ATOM 1269 C CA . GLU A 1 165 ? 4.768 6.433 -16.205 1.00 93.94 165 GLU A CA 1
ATOM 1270 C C . GLU A 1 165 ? 5.844 6.011 -15.192 1.00 93.94 165 GLU A C 1
ATOM 1272 O O . GLU A 1 165 ? 6.105 6.721 -14.221 1.00 93.94 165 GLU A O 1
ATOM 1277 N N . LYS A 1 166 ? 6.528 4.887 -15.439 1.00 93.62 166 LYS A N 1
ATOM 1278 C CA . LYS A 1 166 ? 7.655 4.446 -14.606 1.00 93.62 166 LYS A CA 1
ATOM 1279 C C . LYS A 1 166 ? 8.794 5.470 -14.604 1.00 93.62 166 LYS A C 1
ATOM 1281 O O . LYS A 1 166 ? 9.312 5.788 -13.538 1.00 93.62 166 LYS A O 1
ATOM 1286 N N . LEU A 1 167 ? 9.161 5.992 -15.775 1.00 95.00 167 LEU A N 1
ATOM 1287 C CA . LEU A 1 167 ? 10.205 7.009 -15.910 1.00 95.00 167 LEU A CA 1
ATOM 1288 C C . LEU A 1 167 ? 9.811 8.326 -15.235 1.00 95.00 167 LEU A C 1
ATOM 1290 O O . LEU A 1 167 ? 10.663 8.943 -14.612 1.00 95.00 167 LEU A O 1
ATOM 1294 N N . LEU A 1 168 ? 8.539 8.732 -15.288 1.00 93.06 168 LEU A N 1
ATOM 1295 C CA . LEU A 1 168 ? 8.047 9.906 -14.559 1.00 93.06 168 LEU A CA 1
ATOM 1296 C C . LEU A 1 168 ? 8.256 9.756 -13.048 1.00 93.06 168 LEU A C 1
ATOM 1298 O O . LEU A 1 168 ? 8.640 10.714 -12.387 1.00 93.06 168 LEU A O 1
ATOM 1302 N N . LYS A 1 169 ? 8.026 8.558 -12.499 1.00 87.81 169 LYS A N 1
ATOM 1303 C CA . LYS A 1 169 ? 8.223 8.297 -11.066 1.00 87.81 169 LYS A CA 1
ATOM 1304 C C . LYS A 1 169 ? 9.693 8.364 -10.654 1.00 87.81 169 LYS A C 1
ATOM 1306 O O . LYS A 1 169 ? 9.983 8.846 -9.567 1.00 87.81 169 LYS A O 1
ATOM 1311 N N . THR A 1 170 ? 10.609 7.873 -11.493 1.00 90.19 170 THR A N 1
ATOM 1312 C CA . THR A 1 170 ? 12.039 7.780 -11.146 1.00 90.19 170 THR A CA 1
ATOM 1313 C C . THR A 1 170 ? 12.857 9.006 -11.540 1.00 90.19 170 THR A C 1
ATOM 1315 O O . THR A 1 170 ? 13.808 9.343 -10.848 1.00 90.19 170 THR A O 1
ATOM 1318 N N . GLU A 1 171 ? 12.521 9.649 -12.658 1.00 90.44 171 GLU A N 1
ATOM 1319 C CA . GLU A 1 171 ? 13.288 10.753 -13.259 1.00 90.44 171 GLU A CA 1
ATOM 1320 C C . GLU A 1 171 ? 12.558 12.106 -13.155 1.00 90.44 171 GLU A C 1
ATOM 1322 O O . GLU A 1 171 ? 13.099 13.142 -13.549 1.00 90.44 171 GLU A O 1
ATOM 1327 N N . HIS A 1 172 ? 11.323 12.104 -12.641 1.00 91.50 172 HIS A N 1
ATOM 1328 C CA . HIS A 1 172 ? 10.454 13.274 -12.523 1.00 91.50 172 HIS A CA 1
ATOM 1329 C C . HIS A 1 172 ? 10.206 13.986 -13.870 1.00 91.50 172 HIS A C 1
ATOM 1331 O O . HIS A 1 172 ? 10.471 13.462 -14.959 1.00 91.50 172 HIS A O 1
ATOM 1337 N N . GLU A 1 173 ? 9.619 15.184 -13.822 1.00 94.00 173 GLU A N 1
ATOM 1338 C CA . GLU A 1 173 ? 9.268 15.925 -15.035 1.00 94.00 173 GLU A CA 1
ATOM 1339 C C . GLU A 1 173 ? 10.492 16.330 -15.864 1.00 94.00 173 GLU A C 1
ATOM 1341 O O . GLU A 1 173 ? 10.463 16.243 -17.095 1.00 94.00 173 GLU A O 1
ATOM 1346 N N . ASP A 1 174 ? 11.570 16.767 -15.210 1.00 95.00 174 ASP A N 1
ATOM 1347 C CA . ASP A 1 174 ? 12.787 17.222 -15.888 1.00 95.00 174 ASP A CA 1
ATOM 1348 C C . ASP A 1 174 ? 13.465 16.088 -16.656 1.00 95.00 174 ASP A C 1
ATOM 1350 O O . ASP A 1 174 ? 13.913 16.281 -17.791 1.00 95.00 174 ASP A O 1
ATOM 1354 N N . GLY A 1 175 ? 13.445 14.877 -16.097 1.00 95.44 175 GLY A N 1
ATOM 1355 C CA . GLY A 1 175 ? 13.898 13.676 -16.778 1.00 95.44 175 GLY A CA 1
ATOM 1356 C C . GLY A 1 175 ? 13.114 13.390 -18.051 1.00 95.44 175 GLY A C 1
ATOM 1357 O O . GLY A 1 175 ? 13.705 13.203 -19.117 1.00 95.44 175 GLY A O 1
ATOM 1358 N N . LEU A 1 176 ? 11.779 13.441 -17.998 1.00 95.94 176 LEU A N 1
ATOM 1359 C CA . LEU A 1 176 ? 10.945 13.297 -19.197 1.00 95.94 176 LEU A CA 1
ATOM 1360 C C . LEU A 1 176 ? 11.210 14.395 -20.233 1.00 95.94 176 LEU A C 1
ATOM 1362 O O . LEU A 1 176 ? 11.251 14.113 -21.435 1.00 95.94 176 LEU A O 1
ATOM 1366 N N . ARG A 1 177 ? 11.434 15.642 -19.799 1.00 96.50 177 ARG A N 1
ATOM 1367 C CA . ARG A 1 177 ? 11.797 16.753 -20.697 1.00 96.50 177 ARG A CA 1
ATOM 1368 C C . ARG A 1 177 ? 13.140 16.489 -21.381 1.00 96.50 177 ARG A C 1
ATOM 1370 O O . ARG A 1 177 ? 13.235 16.677 -22.596 1.00 96.50 177 ARG A O 1
ATOM 1377 N N . ALA A 1 178 ? 14.141 16.003 -20.649 1.00 96.88 178 ALA A N 1
ATOM 1378 C CA . ALA A 1 178 ? 15.441 15.621 -21.199 1.00 96.88 178 ALA A CA 1
ATOM 1379 C C . ALA A 1 178 ? 15.333 14.437 -22.177 1.00 96.88 178 ALA A C 1
ATOM 1381 O O . ALA A 1 178 ? 15.927 14.464 -23.260 1.00 96.88 178 ALA A O 1
ATOM 1382 N N . ILE A 1 179 ? 14.523 13.427 -21.843 1.00 97.38 179 ILE A N 1
ATOM 1383 C CA . ILE A 1 179 ? 14.229 12.282 -22.716 1.00 97.38 179 ILE A CA 1
ATOM 1384 C C . ILE A 1 179 ? 13.600 12.757 -24.026 1.00 97.38 179 ILE A C 1
ATOM 1386 O O . ILE A 1 179 ? 14.056 12.343 -25.096 1.00 97.38 179 ILE A O 1
ATOM 1390 N N . ARG A 1 180 ? 12.610 13.655 -23.959 1.00 97.69 180 ARG A N 1
ATOM 1391 C CA . ARG A 1 180 ? 11.960 14.253 -25.132 1.00 97.69 180 ARG A CA 1
ATOM 1392 C C . ARG A 1 180 ? 12.954 15.018 -26.005 1.00 97.69 180 ARG A C 1
ATOM 1394 O O . ARG A 1 180 ? 13.032 14.782 -27.205 1.00 97.69 180 ARG A O 1
ATOM 1401 N N . GLN A 1 181 ? 13.773 15.889 -25.413 1.00 97.69 181 GLN A N 1
ATOM 1402 C CA . GLN A 1 181 ? 14.779 16.661 -26.157 1.00 97.69 181 GLN A CA 1
ATOM 1403 C C . GLN A 1 181 ? 15.789 15.765 -26.881 1.00 97.69 181 GLN A C 1
ATOM 1405 O O . GLN A 1 181 ? 16.122 16.020 -28.037 1.00 97.69 181 GLN A O 1
ATOM 1410 N N . ARG A 1 182 ? 16.266 14.701 -26.226 1.00 98.00 182 ARG A N 1
ATOM 1411 C CA . ARG A 1 182 ? 17.151 13.731 -26.877 1.00 98.00 182 ARG A CA 1
ATOM 1412 C C . ARG A 1 182 ? 16.421 12.948 -27.965 1.00 98.00 182 ARG A C 1
ATOM 1414 O O . ARG A 1 182 ? 17.008 12.728 -29.018 1.00 98.00 182 ARG A O 1
ATOM 1421 N N . ALA A 1 183 ? 15.151 12.589 -27.761 1.00 98.12 183 ALA A N 1
ATOM 1422 C CA . ALA A 1 183 ? 14.345 11.924 -28.785 1.00 98.12 183 ALA A CA 1
ATOM 1423 C C . ALA A 1 183 ? 14.284 12.751 -30.081 1.00 98.12 183 ALA A C 1
ATOM 1425 O O . ALA A 1 183 ? 14.499 12.191 -31.152 1.00 98.12 183 ALA A O 1
ATOM 1426 N N . HIS A 1 184 ? 14.122 14.078 -29.993 1.00 98.19 184 HIS A N 1
ATOM 1427 C CA . HIS A 1 184 ? 14.188 14.960 -31.168 1.00 98.19 184 HIS A CA 1
ATOM 1428 C C . HIS A 1 184 ? 15.528 14.895 -31.911 1.00 98.19 184 HIS A C 1
ATOM 1430 O O . HIS A 1 184 ? 15.539 14.953 -33.138 1.00 98.19 184 HIS A O 1
ATOM 1436 N N . ARG A 1 185 ? 16.652 14.771 -31.192 1.00 97.94 185 ARG A N 1
ATOM 1437 C CA . ARG A 1 185 ? 17.987 14.708 -31.807 1.00 97.94 185 ARG A CA 1
ATOM 1438 C C . ARG A 1 185 ? 18.231 13.392 -32.542 1.00 97.94 185 ARG A C 1
ATOM 1440 O O . ARG A 1 185 ? 18.824 13.409 -33.612 1.00 97.94 185 ARG A O 1
ATOM 1447 N N . ILE A 1 186 ? 17.753 12.274 -31.994 1.00 97.31 186 ILE A N 1
ATOM 1448 C CA . ILE A 1 186 ? 18.060 10.932 -32.520 1.00 97.31 186 ILE A CA 1
ATOM 1449 C C . ILE A 1 186 ? 16.982 10.357 -33.451 1.00 97.31 186 ILE A C 1
ATOM 1451 O O . ILE A 1 186 ? 17.223 9.348 -34.109 1.00 97.31 186 ILE A O 1
ATOM 1455 N N . ALA A 1 187 ? 15.784 10.948 -33.519 1.00 97.31 187 ALA A N 1
ATOM 1456 C CA . ALA A 1 187 ? 14.670 10.370 -34.277 1.00 97.31 187 ALA A CA 1
ATOM 1457 C C . ALA A 1 187 ? 14.956 10.239 -35.781 1.00 97.31 187 ALA A C 1
ATOM 1459 O O . ALA A 1 187 ? 14.526 9.260 -36.390 1.00 97.31 187 ALA A O 1
ATOM 1460 N N . SER A 1 188 ? 15.692 11.186 -36.376 1.00 95.75 188 SER A N 1
ATOM 1461 C CA . SER A 1 188 ? 16.066 11.110 -37.795 1.00 95.75 188 SER A CA 1
ATOM 1462 C C . SER A 1 188 ? 17.048 9.971 -38.070 1.00 95.75 188 SER A C 1
ATOM 1464 O O . SER A 1 188 ? 16.912 9.304 -39.087 1.00 95.75 188 SER A O 1
ATOM 1466 N N . ASP A 1 189 ? 18.001 9.711 -37.168 1.00 94.12 189 ASP A N 1
ATOM 1467 C CA . ASP A 1 189 ? 18.950 8.592 -37.299 1.00 94.12 189 ASP A CA 1
ATOM 1468 C C . ASP A 1 189 ? 18.270 7.220 -37.195 1.00 94.12 189 ASP A C 1
ATOM 1470 O O . ASP A 1 189 ? 18.822 6.207 -37.631 1.00 94.12 189 ASP A O 1
ATOM 1474 N N . LEU A 1 190 ? 17.090 7.181 -36.573 1.00 94.31 190 LEU A N 1
ATOM 1475 C CA . LEU A 1 190 ? 16.306 5.973 -36.356 1.00 94.31 190 LEU A CA 1
ATOM 1476 C C . LEU A 1 190 ? 15.169 5.807 -37.364 1.00 94.31 190 LEU A C 1
ATOM 1478 O O . LEU A 1 190 ? 14.434 4.833 -37.228 1.00 94.31 190 LEU A O 1
ATOM 1482 N N . ASP A 1 191 ? 14.971 6.719 -38.319 1.00 94.81 191 ASP A N 1
ATOM 1483 C CA . ASP A 1 191 ? 13.771 6.772 -39.171 1.00 94.81 191 ASP A CA 1
ATOM 1484 C C . ASP A 1 191 ? 12.478 6.702 -38.330 1.00 94.81 191 ASP A C 1
ATOM 1486 O O . ASP A 1 191 ? 11.627 5.836 -38.548 1.00 94.81 191 ASP A O 1
ATOM 1490 N N . ALA A 1 192 ? 12.395 7.511 -37.269 1.00 96.44 192 ALA A N 1
ATOM 1491 C CA . ALA A 1 192 ? 11.361 7.431 -36.230 1.00 96.44 192 ALA A CA 1
ATOM 1492 C C . ALA A 1 192 ? 10.539 8.729 -36.090 1.00 96.44 192 ALA A C 1
ATOM 1494 O O . ALA A 1 192 ? 10.143 9.116 -34.991 1.00 96.44 192 ALA A O 1
ATOM 1495 N N . THR A 1 193 ? 10.337 9.465 -37.188 1.00 96.50 193 THR A N 1
ATOM 1496 C CA . THR A 1 193 ? 9.680 10.785 -37.169 1.00 96.50 193 THR A CA 1
ATOM 1497 C C . THR A 1 193 ? 8.214 10.721 -36.732 1.00 96.50 193 THR A C 1
ATOM 1499 O O . THR A 1 193 ? 7.751 11.624 -36.035 1.00 96.50 193 THR A O 1
ATOM 1502 N N . ASP A 1 194 ? 7.476 9.675 -37.104 1.00 96.75 194 ASP A N 1
ATOM 1503 C CA . ASP A 1 194 ? 6.073 9.521 -36.694 1.00 96.75 194 ASP A CA 1
ATOM 1504 C C . ASP A 1 194 ? 5.954 9.004 -35.254 1.00 96.75 194 ASP A C 1
ATOM 1506 O O . ASP A 1 194 ? 5.100 9.459 -34.485 1.00 96.75 194 ASP A O 1
ATOM 1510 N N . GLU A 1 195 ? 6.869 8.128 -34.840 1.00 97.94 195 GLU A N 1
ATOM 1511 C CA . GLU A 1 195 ? 6.993 7.694 -33.452 1.00 97.94 195 GLU A CA 1
ATOM 1512 C C . GLU A 1 195 ? 7.369 8.857 -32.530 1.00 97.94 195 GLU A C 1
ATOM 1514 O O . GLU A 1 195 ? 6.849 8.936 -31.421 1.00 97.94 195 GLU A O 1
ATOM 1519 N N . LEU A 1 196 ? 8.203 9.798 -32.987 1.00 98.31 196 LEU A N 1
ATOM 1520 C CA . LEU A 1 196 ? 8.533 11.010 -32.237 1.00 98.31 196 LEU A CA 1
ATOM 1521 C C . LEU A 1 196 ? 7.294 11.872 -31.973 1.00 98.31 196 LEU A C 1
ATOM 1523 O O . LEU A 1 196 ? 7.100 12.295 -30.839 1.00 98.31 196 LEU A O 1
ATOM 1527 N N . LYS A 1 197 ? 6.425 12.083 -32.973 1.00 97.25 197 LYS A N 1
ATOM 1528 C CA . LYS A 1 197 ? 5.160 12.818 -32.774 1.00 97.25 197 LYS A CA 1
ATOM 1529 C C . LYS A 1 197 ? 4.294 12.140 -31.713 1.00 97.25 197 LYS A C 1
ATOM 1531 O O . LYS A 1 197 ? 3.772 12.801 -30.821 1.00 97.25 197 LYS A O 1
ATOM 1536 N N . THR A 1 198 ? 4.195 10.812 -31.787 1.00 96.88 198 THR A N 1
ATOM 1537 C CA . THR A 1 198 ? 3.446 10.019 -30.805 1.00 96.88 198 THR A CA 1
ATOM 1538 C C . THR A 1 198 ? 4.056 10.158 -29.410 1.00 96.88 198 THR A C 1
ATOM 1540 O O . THR A 1 198 ? 3.341 10.400 -28.443 1.00 96.88 198 THR A O 1
ATOM 1543 N N . LEU A 1 199 ? 5.382 10.054 -29.296 1.00 97.56 199 LEU A N 1
ATOM 1544 C CA . LEU A 1 199 ? 6.098 10.209 -28.033 1.00 97.56 199 LEU A CA 1
ATOM 1545 C C . LEU A 1 199 ? 5.914 11.613 -27.437 1.00 97.56 199 LEU A C 1
ATOM 1547 O O . LEU A 1 199 ? 5.698 11.733 -26.233 1.00 97.56 199 LEU A O 1
ATOM 1551 N N . ASP A 1 200 ? 5.942 12.660 -28.264 1.00 97.25 200 ASP A N 1
ATOM 1552 C CA . ASP A 1 200 ? 5.682 14.040 -27.844 1.00 97.25 200 ASP A CA 1
ATOM 1553 C C . ASP A 1 200 ? 4.272 14.219 -27.282 1.00 97.25 200 ASP A C 1
ATOM 1555 O O . ASP A 1 200 ? 4.096 14.906 -26.273 1.00 97.25 200 ASP A O 1
ATOM 1559 N N . ASP A 1 201 ? 3.272 13.602 -27.911 1.00 95.88 201 ASP A N 1
ATOM 1560 C CA . ASP A 1 201 ? 1.888 13.637 -27.442 1.00 95.88 201 ASP A CA 1
ATOM 1561 C C . ASP A 1 201 ? 1.714 12.901 -26.113 1.00 95.88 201 ASP A C 1
ATOM 1563 O O . ASP A 1 201 ? 1.052 13.415 -25.207 1.00 95.88 201 ASP A O 1
ATOM 1567 N N . LEU A 1 202 ? 2.347 11.735 -25.958 1.00 96.69 202 LEU A N 1
ATOM 1568 C CA . LEU A 1 202 ? 2.312 10.963 -24.715 1.00 96.69 202 LEU A CA 1
ATOM 1569 C C . LEU A 1 202 ? 3.010 11.701 -23.568 1.00 96.69 202 LEU A C 1
ATOM 1571 O O . LEU A 1 202 ? 2.406 11.903 -22.516 1.00 96.69 202 LEU A O 1
ATOM 1575 N N . ILE A 1 203 ? 4.245 12.171 -23.778 1.00 96.56 203 ILE A N 1
ATOM 1576 C CA . ILE A 1 203 ? 4.980 12.959 -22.776 1.00 96.56 203 ILE A CA 1
ATOM 1577 C C . ILE A 1 203 ? 4.219 14.249 -22.467 1.00 96.56 203 ILE A C 1
ATOM 1579 O O . ILE A 1 203 ? 4.089 14.631 -21.309 1.00 96.56 203 ILE A O 1
ATOM 1583 N N . GLY A 1 204 ? 3.682 14.917 -23.489 1.00 95.00 204 GLY A N 1
ATOM 1584 C CA . GLY A 1 204 ? 2.881 16.119 -23.313 1.00 95.00 204 GLY A CA 1
ATOM 1585 C C . GLY A 1 204 ? 1.642 15.877 -22.453 1.00 95.00 204 GLY A C 1
ATOM 1586 O O . GLY A 1 204 ? 1.330 16.721 -21.616 1.00 95.00 204 GLY A O 1
ATOM 1587 N N . THR A 1 205 ? 0.982 14.729 -22.623 1.00 93.62 205 THR A N 1
ATOM 1588 C CA . THR A 1 205 ? -0.190 14.318 -21.837 1.00 93.62 205 THR A CA 1
ATOM 1589 C C . THR A 1 205 ? 0.180 14.031 -20.383 1.00 93.62 205 THR A C 1
ATOM 1591 O O . THR A 1 205 ? -0.456 14.579 -19.489 1.00 93.62 205 THR A O 1
ATOM 1594 N N . LEU A 1 206 ? 1.246 13.262 -20.138 1.00 92.00 206 LEU A N 1
ATOM 1595 C CA . LEU A 1 206 ? 1.721 12.954 -18.780 1.00 92.00 206 LEU A CA 1
ATOM 1596 C C . LEU A 1 206 ? 2.228 14.189 -18.020 1.00 92.00 206 LEU A C 1
ATOM 1598 O O . LEU A 1 206 ? 2.129 14.243 -16.801 1.00 92.00 206 LEU A O 1
ATOM 1602 N N . LEU A 1 207 ? 2.748 15.191 -18.735 1.00 91.94 207 LEU A N 1
ATOM 1603 C CA . LEU A 1 207 ? 3.149 16.485 -18.168 1.00 91.94 207 LEU A CA 1
ATOM 1604 C C . LEU A 1 207 ? 1.993 17.506 -18.109 1.00 91.94 207 LEU A C 1
ATOM 1606 O O . LEU A 1 207 ? 2.234 18.681 -17.843 1.00 91.94 207 LEU A O 1
ATOM 1610 N N . GLY A 1 208 ? 0.757 17.117 -18.444 1.00 89.19 208 GLY A N 1
ATOM 1611 C CA . GLY A 1 208 ? -0.416 18.001 -18.403 1.00 89.19 208 GLY A CA 1
ATOM 1612 C C . GLY A 1 208 ? -0.432 19.132 -19.444 1.00 89.19 208 GLY A C 1
ATOM 1613 O O . GLY A 1 208 ? -1.233 20.057 -19.347 1.00 89.19 208 GLY A O 1
ATOM 1614 N N . THR A 1 209 ? 0.439 19.082 -20.455 1.00 89.94 209 THR A N 1
ATOM 1615 C CA . THR A 1 209 ? 0.572 20.115 -21.507 1.00 89.94 209 THR A CA 1
ATOM 1616 C C . THR A 1 209 ? -0.203 19.807 -22.789 1.00 89.94 209 THR A C 1
ATOM 1618 O O . THR A 1 209 ? -0.348 20.678 -23.646 1.00 89.94 209 THR A O 1
ATOM 1621 N N . ARG A 1 210 ? -0.680 18.569 -22.955 1.00 89.56 210 ARG A N 1
ATOM 1622 C CA . ARG A 1 210 ? -1.459 18.105 -24.113 1.00 89.56 210 ARG A CA 1
ATOM 1623 C C . ARG A 1 210 ? -2.578 17.170 -23.668 1.00 89.56 210 ARG A C 1
ATOM 1625 O O . ARG A 1 210 ? -2.627 16.748 -22.517 1.00 89.56 210 ARG A O 1
ATOM 1632 N N . GLN A 1 211 ? -3.462 16.838 -24.604 1.00 84.19 211 GLN A N 1
ATOM 1633 C CA . GLN A 1 211 ? -4.483 15.813 -24.424 1.00 84.19 211 GLN A CA 1
ATOM 1634 C C . GLN A 1 211 ? -4.394 14.800 -25.559 1.00 84.19 211 GLN A C 1
ATOM 1636 O O . GLN A 1 211 ? -4.760 15.095 -26.696 1.00 84.19 211 GLN A O 1
ATOM 1641 N N . ALA A 1 212 ? -3.919 13.601 -25.240 1.00 86.06 212 ALA A N 1
ATOM 1642 C CA . ALA A 1 212 ? -3.964 12.451 -26.125 1.00 86.06 212 ALA A CA 1
ATOM 1643 C C . ALA A 1 212 ? -4.717 11.305 -25.446 1.00 86.06 212 ALA A C 1
ATOM 1645 O O . ALA A 1 212 ? -4.674 11.142 -24.227 1.00 86.06 212 ALA A O 1
ATOM 1646 N N . LYS A 1 213 ? -5.403 10.484 -26.245 1.00 89.81 213 LYS A N 1
ATOM 1647 C CA . LYS A 1 213 ? -5.991 9.237 -25.748 1.00 89.81 213 LYS A CA 1
ATOM 1648 C C . LYS A 1 213 ? -4.866 8.314 -25.278 1.00 89.81 213 LYS A C 1
ATOM 1650 O O . LYS A 1 213 ? -3.944 8.053 -26.044 1.00 89.81 213 LYS A O 1
ATOM 1655 N N . LEU A 1 214 ? -4.960 7.818 -24.054 1.00 93.69 214 LEU A N 1
ATOM 1656 C CA . LEU A 1 214 ? -4.064 6.791 -23.532 1.00 93.69 214 LEU A CA 1
ATOM 1657 C C . LEU A 1 214 ? -4.693 5.416 -23.791 1.00 93.69 214 LEU A C 1
ATOM 1659 O O . LEU A 1 214 ? -5.906 5.252 -23.637 1.00 93.69 214 LEU A O 1
ATOM 1663 N N . GLU A 1 215 ? -3.894 4.465 -24.262 1.00 95.31 215 GLU A N 1
ATOM 1664 C CA . GLU A 1 215 ? -4.319 3.084 -24.520 1.00 95.31 215 GLU A CA 1
ATOM 1665 C C . GLU A 1 215 ? -4.208 2.208 -23.272 1.00 95.31 215 GLU A C 1
ATOM 1667 O O . GLU A 1 215 ? -5.031 1.317 -23.074 1.00 95.31 215 GLU A O 1
ATOM 1672 N N . ASN A 1 216 ? -3.230 2.478 -22.409 1.00 95.94 216 ASN A N 1
ATOM 1673 C CA . ASN A 1 216 ? -3.065 1.777 -21.151 1.00 95.94 216 ASN A CA 1
ATOM 1674 C C . ASN A 1 216 ? -4.101 2.268 -20.138 1.00 95.94 216 ASN A C 1
ATOM 1676 O O . ASN A 1 216 ? -4.061 3.417 -19.697 1.00 95.94 216 ASN A O 1
ATOM 1680 N N . GLU A 1 217 ? -5.009 1.384 -19.727 1.00 94.31 217 GLU A N 1
ATOM 1681 C CA . GLU A 1 217 ? -6.119 1.734 -18.836 1.00 94.31 217 GLU A CA 1
ATOM 1682 C C . GLU A 1 217 ? -5.657 2.295 -17.486 1.00 94.31 217 GLU A C 1
ATOM 1684 O O . GLU A 1 217 ? -6.284 3.216 -16.956 1.00 94.31 217 GLU A O 1
ATOM 1689 N N . LYS A 1 218 ? -4.549 1.778 -16.934 1.00 94.06 218 LYS A N 1
ATOM 1690 C CA . LYS A 1 218 ? -4.029 2.241 -15.642 1.00 94.06 218 LYS A CA 1
ATOM 1691 C C . LYS A 1 218 ? -3.431 3.640 -15.757 1.00 94.06 218 LYS A C 1
ATOM 1693 O O . LYS A 1 218 ? -3.754 4.514 -14.953 1.00 94.06 218 LYS A O 1
ATOM 1698 N N . VAL A 1 219 ? -2.626 3.871 -16.792 1.00 94.88 219 VAL A N 1
ATOM 1699 C CA . VAL A 1 219 ? -2.060 5.199 -17.072 1.00 94.88 219 VAL A CA 1
ATOM 1700 C C . VAL A 1 219 ? -3.190 6.187 -17.381 1.00 94.88 219 VAL A C 1
ATOM 1702 O O . VAL A 1 219 ? -3.205 7.298 -16.853 1.00 94.88 219 VAL A O 1
ATOM 1705 N N . ALA A 1 220 ? -4.197 5.774 -18.155 1.00 93.81 220 ALA A N 1
ATOM 1706 C CA . ALA A 1 220 ? -5.375 6.581 -18.456 1.00 93.81 220 ALA A CA 1
ATOM 1707 C C . ALA A 1 220 ? -6.161 6.973 -17.194 1.00 93.81 220 ALA A C 1
ATOM 1709 O O . ALA A 1 220 ? -6.561 8.127 -17.065 1.00 93.81 220 ALA A O 1
ATOM 1710 N N . ALA A 1 221 ? -6.361 6.045 -16.251 1.00 94.19 221 ALA A N 1
ATOM 1711 C CA . ALA A 1 221 ? -7.053 6.294 -14.984 1.00 94.19 221 ALA A CA 1
ATOM 1712 C C . ALA A 1 221 ? -6.372 7.377 -14.130 1.00 94.19 221 ALA A C 1
ATOM 1714 O O . ALA A 1 221 ? -7.048 8.271 -13.614 1.00 94.19 221 ALA A O 1
ATOM 1715 N N . ARG A 1 222 ? -5.038 7.341 -14.036 1.00 94.31 222 ARG A N 1
ATOM 1716 C CA . ARG A 1 222 ? -4.250 8.316 -13.260 1.00 94.31 222 ARG A CA 1
ATOM 1717 C C . ARG A 1 222 ? -4.143 9.689 -13.918 1.00 94.31 222 ARG A C 1
ATOM 1719 O O . ARG A 1 222 ? -3.865 10.665 -13.233 1.00 94.31 222 ARG A O 1
ATOM 1726 N N . ASN A 1 223 ? -4.378 9.764 -15.226 1.00 91.69 223 ASN A N 1
ATOM 1727 C CA . ASN A 1 223 ? -4.296 10.995 -16.017 1.00 91.69 223 ASN A CA 1
ATOM 1728 C C . ASN A 1 223 ? -5.679 11.523 -16.442 1.00 91.69 223 ASN A C 1
ATOM 1730 O O . ASN A 1 223 ? -5.781 12.345 -17.355 1.00 91.69 223 ASN A O 1
ATOM 1734 N N . ARG A 1 224 ? -6.768 11.059 -15.809 1.00 90.31 224 ARG A N 1
ATOM 1735 C CA . ARG A 1 224 ? -8.100 11.636 -16.036 1.00 90.31 224 ARG A CA 1
ATOM 1736 C C . ARG A 1 224 ? -8.104 13.111 -15.636 1.00 90.31 224 ARG A C 1
ATOM 1738 O O . ARG A 1 224 ? -7.559 13.482 -14.603 1.00 90.31 224 ARG A O 1
ATOM 1745 N N . ARG A 1 225 ? -8.773 13.939 -16.443 1.00 84.25 225 ARG A N 1
ATOM 1746 C CA . ARG A 1 225 ? -8.927 15.377 -16.174 1.00 84.25 225 ARG A CA 1
ATOM 1747 C C . ARG A 1 225 ? -9.706 15.635 -14.886 1.00 84.25 225 ARG A C 1
ATOM 1749 O O . ARG A 1 225 ? -9.309 16.474 -14.088 1.00 84.25 225 ARG A O 1
ATOM 1756 N N . ASP A 1 226 ? -10.795 14.895 -14.713 1.00 87.12 226 ASP A N 1
ATOM 1757 C CA . ASP A 1 226 ? -11.702 15.037 -13.586 1.00 87.12 226 ASP A CA 1
ATOM 1758 C C . ASP A 1 226 ? -11.626 13.764 -12.741 1.00 87.12 226 ASP A C 1
ATOM 1760 O O . ASP A 1 226 ? -11.886 12.667 -13.240 1.00 87.12 226 ASP A O 1
ATOM 1764 N N . ALA A 1 227 ? -11.263 13.921 -11.466 1.00 91.19 227 ALA A N 1
ATOM 1765 C CA . ALA A 1 227 ? -11.117 12.833 -10.496 1.00 91.19 227 ALA A CA 1
ATOM 1766 C C . ALA A 1 227 ? -10.182 11.687 -10.962 1.00 91.19 227 ALA A C 1
ATOM 1768 O O . ALA A 1 227 ? -10.624 10.539 -11.080 1.00 91.19 227 ALA A O 1
ATOM 1769 N N . PRO A 1 228 ? -8.887 11.963 -11.222 1.00 95.56 228 PRO A N 1
ATOM 1770 C CA . PRO A 1 228 ? -7.907 10.899 -11.407 1.00 95.56 228 PRO A CA 1
ATOM 1771 C C . PRO A 1 228 ? -7.811 10.039 -10.143 1.00 95.56 228 PRO A C 1
ATOM 1773 O O . PRO A 1 228 ? -7.924 10.534 -9.020 1.00 95.56 228 PRO A O 1
ATOM 1776 N N . PHE A 1 229 ? -7.618 8.738 -10.324 1.00 97.62 229 PHE A N 1
ATOM 1777 C CA . PHE A 1 229 ? -7.614 7.771 -9.227 1.00 97.62 229 PHE A CA 1
ATOM 1778 C C . PHE A 1 229 ? -6.523 6.723 -9.422 1.00 97.62 229 PHE A C 1
ATOM 1780 O O . PHE A 1 229 ? -5.982 6.570 -10.518 1.00 97.62 229 PHE A O 1
ATOM 1787 N N . ASP A 1 230 ? -6.203 5.992 -8.356 1.00 97.38 230 ASP A N 1
ATOM 1788 C CA . ASP A 1 230 ? -5.229 4.912 -8.396 1.00 97.38 230 ASP A CA 1
ATOM 1789 C C . ASP A 1 230 ? -5.894 3.564 -8.745 1.00 97.38 230 ASP A C 1
ATOM 1791 O O . ASP A 1 230 ? -6.571 2.966 -7.900 1.00 97.38 230 ASP A O 1
ATOM 1795 N N . PRO A 1 231 ? -5.698 3.042 -9.968 1.00 96.44 231 PRO A N 1
ATOM 1796 C CA . PRO A 1 231 ? -6.283 1.776 -10.395 1.00 96.44 231 PRO A CA 1
ATOM 1797 C C . PRO A 1 231 ? -5.759 0.569 -9.607 1.00 96.44 231 PRO A C 1
ATOM 1799 O O . PRO A 1 231 ? -6.507 -0.393 -9.439 1.00 96.44 231 PRO A O 1
ATOM 1802 N N . ASP A 1 232 ? -4.530 0.611 -9.080 1.00 94.88 232 ASP A N 1
ATOM 1803 C CA . ASP A 1 232 ? -3.987 -0.495 -8.278 1.00 94.88 232 ASP A CA 1
ATOM 1804 C C . ASP A 1 232 ? -4.700 -0.577 -6.919 1.00 94.88 232 ASP A C 1
ATOM 1806 O O . ASP A 1 232 ? -4.981 -1.659 -6.404 1.00 94.88 232 ASP A O 1
ATOM 1810 N N . CYS A 1 233 ? -5.080 0.571 -6.350 1.00 96.81 233 CYS A N 1
ATOM 1811 C CA . CYS A 1 233 ? -5.937 0.618 -5.169 1.00 96.81 233 CYS A CA 1
ATOM 1812 C C . CYS A 1 233 ? -7.348 0.085 -5.471 1.00 96.81 233 CYS A C 1
ATOM 1814 O O . CYS A 1 233 ? -7.891 -0.708 -4.699 1.00 96.81 233 CYS A O 1
ATOM 1816 N N . MET A 1 234 ? -7.901 0.406 -6.644 1.00 97.50 234 MET A N 1
ATOM 1817 C CA . MET A 1 234 ? -9.197 -0.135 -7.072 1.00 97.50 234 MET A CA 1
ATOM 1818 C C . MET A 1 234 ? -9.188 -1.655 -7.269 1.00 97.50 234 MET A C 1
ATOM 1820 O O . MET A 1 234 ? -10.203 -2.304 -7.018 1.00 97.50 234 MET A O 1
ATOM 1824 N N . GLU A 1 235 ? -8.072 -2.256 -7.688 1.00 97.12 235 GLU A N 1
ATOM 1825 C CA . GLU A 1 235 ? -7.933 -3.720 -7.739 1.00 97.12 235 GLU A CA 1
ATOM 1826 C C . GLU A 1 235 ? -8.063 -4.350 -6.344 1.00 97.12 235 GLU A C 1
ATOM 1828 O O . GLU A 1 235 ? -8.751 -5.361 -6.194 1.00 97.12 235 GLU A O 1
ATOM 1833 N N . ARG A 1 236 ? -7.504 -3.712 -5.306 1.00 97.88 236 ARG A N 1
ATOM 1834 C CA . ARG A 1 236 ? -7.656 -4.151 -3.905 1.00 97.88 236 ARG A CA 1
ATOM 1835 C C . ARG A 1 236 ? -9.107 -4.057 -3.439 1.00 97.88 236 ARG A C 1
ATOM 1837 O O . ARG A 1 236 ? -9.589 -4.967 -2.769 1.00 97.88 236 ARG A O 1
ATOM 1844 N N . PHE A 1 237 ? -9.820 -2.993 -3.815 1.00 98.25 237 PHE A N 1
ATOM 1845 C CA . PHE A 1 237 ? -11.241 -2.837 -3.476 1.00 98.25 237 PHE A CA 1
ATOM 1846 C C . PHE A 1 237 ? -12.106 -3.893 -4.152 1.00 98.25 237 PHE A C 1
ATOM 1848 O O . PHE A 1 237 ? -12.988 -4.461 -3.510 1.00 98.25 237 PHE A O 1
ATOM 1855 N N . LYS A 1 238 ? -11.843 -4.186 -5.430 1.00 97.94 238 LYS A N 1
ATOM 1856 C CA . LYS A 1 238 ? -12.547 -5.236 -6.178 1.00 97.94 238 LYS A CA 1
ATOM 1857 C C . LYS A 1 238 ? -12.308 -6.609 -5.557 1.00 97.94 238 LYS A C 1
ATOM 1859 O O . LYS A 1 238 ? -13.271 -7.335 -5.332 1.00 97.94 238 LYS A O 1
ATOM 1864 N N . GLU A 1 239 ? -11.059 -6.938 -5.235 1.00 98.25 239 GLU A N 1
ATOM 1865 C CA . GLU A 1 239 ? -10.719 -8.185 -4.540 1.00 98.25 239 GLU A CA 1
ATOM 1866 C C . GLU A 1 239 ? -11.445 -8.289 -3.191 1.00 98.25 239 GLU A C 1
ATOM 1868 O O . GLU A 1 239 ? -12.085 -9.301 -2.905 1.00 98.25 239 GLU A O 1
ATOM 1873 N N . LEU A 1 240 ? -11.421 -7.226 -2.378 1.00 98.50 240 LEU A N 1
ATOM 1874 C CA . LEU A 1 240 ? -12.130 -7.204 -1.099 1.00 98.50 240 LEU A CA 1
ATOM 1875 C C . LEU A 1 240 ? -13.640 -7.393 -1.274 1.00 98.50 240 LEU A C 1
ATOM 1877 O O . LEU A 1 240 ? -14.230 -8.205 -0.565 1.00 98.50 240 LEU A O 1
ATOM 1881 N N . ALA A 1 241 ? -14.261 -6.678 -2.214 1.00 97.88 241 ALA A N 1
ATOM 1882 C CA . ALA A 1 241 ? -15.691 -6.786 -2.484 1.00 97.88 241 ALA A CA 1
ATOM 1883 C C . ALA A 1 241 ? -16.080 -8.211 -2.909 1.00 97.88 241 ALA A C 1
ATOM 1885 O O . ALA A 1 241 ? -17.045 -8.757 -2.382 1.00 97.88 241 ALA A O 1
ATOM 1886 N N . VAL A 1 242 ? -15.292 -8.846 -3.786 1.00 97.81 242 VAL A N 1
ATOM 1887 C CA . VAL A 1 242 ? -15.507 -10.241 -4.207 1.00 97.81 242 VAL A CA 1
ATOM 1888 C C . VAL A 1 242 ? -15.398 -11.205 -3.027 1.00 97.81 242 VAL A C 1
ATOM 1890 O O . VAL A 1 242 ? -16.206 -12.125 -2.906 1.00 97.81 242 VAL A O 1
ATOM 1893 N N . VAL A 1 243 ? -14.409 -11.020 -2.149 1.00 98.25 243 VAL A N 1
ATOM 1894 C CA . VAL A 1 243 ? -14.257 -11.865 -0.959 1.00 98.25 243 VAL A CA 1
ATOM 1895 C C . VAL A 1 243 ? -15.418 -11.666 0.012 1.00 98.25 243 VAL A C 1
ATOM 1897 O O . VAL A 1 243 ? -15.934 -12.658 0.523 1.00 98.25 243 VAL A O 1
ATOM 1900 N N . LEU A 1 244 ? -15.842 -10.426 0.267 1.00 97.75 244 LEU A N 1
ATOM 1901 C CA . LEU A 1 244 ? -16.958 -10.124 1.168 1.00 97.75 244 LEU A CA 1
ATOM 1902 C C . LEU A 1 244 ? -18.283 -10.697 0.650 1.00 97.75 244 LEU A C 1
ATOM 1904 O O . LEU A 1 244 ? -19.005 -11.306 1.431 1.00 97.75 244 LEU A O 1
ATOM 1908 N N . ASP A 1 245 ? -18.561 -10.567 -0.649 1.00 95.94 245 ASP A N 1
ATOM 1909 C CA . ASP A 1 245 ? -19.770 -11.099 -1.298 1.00 95.94 245 ASP A CA 1
ATOM 1910 C C . ASP A 1 245 ? -19.841 -12.635 -1.245 1.00 95.94 245 ASP A C 1
ATOM 1912 O O . ASP A 1 245 ? -20.891 -13.221 -0.995 1.00 95.94 245 ASP A O 1
ATOM 1916 N N . ARG A 1 246 ? -18.695 -13.308 -1.409 1.00 95.50 246 ARG A N 1
ATOM 1917 C CA . ARG A 1 246 ? -18.608 -14.779 -1.364 1.00 95.50 246 ARG A CA 1
ATOM 1918 C C . ARG A 1 246 ? -18.521 -15.359 0.046 1.00 95.50 246 ARG A C 1
ATOM 1920 O O . ARG A 1 246 ? -18.614 -16.577 0.203 1.00 95.50 246 ARG A O 1
ATOM 1927 N N . SER A 1 247 ? -18.267 -14.533 1.056 1.00 93.81 247 SER A N 1
ATOM 1928 C CA . SER A 1 247 ? -18.092 -14.990 2.434 1.00 93.81 247 SER A CA 1
ATOM 1929 C C . SER A 1 247 ? -19.437 -15.151 3.135 1.00 93.81 247 SER A C 1
ATOM 1931 O O . SER A 1 247 ? -20.321 -14.310 3.015 1.00 93.81 247 SER A O 1
ATOM 1933 N N . VAL A 1 248 ? -19.569 -16.193 3.958 1.00 92.69 248 VAL A N 1
ATOM 1934 C CA . VAL A 1 248 ? -20.678 -16.283 4.917 1.00 92.69 248 VAL A CA 1
ATOM 1935 C C . VAL A 1 248 ? -20.362 -15.353 6.085 1.00 92.69 248 VAL A C 1
ATOM 1937 O O . VAL A 1 248 ? -19.573 -15.692 6.968 1.00 92.69 248 VAL A O 1
ATOM 1940 N N . LEU A 1 249 ? -20.938 -14.153 6.055 1.00 96.00 249 LEU A N 1
ATOM 1941 C CA . LEU A 1 249 ? -20.746 -13.148 7.095 1.00 96.00 249 LEU A CA 1
ATOM 1942 C C . LEU A 1 249 ? -21.697 -13.415 8.274 1.00 96.00 249 LEU A C 1
ATOM 1944 O O . LEU A 1 249 ? -22.902 -13.543 8.056 1.00 96.00 249 LEU A O 1
ATOM 1948 N N . PRO A 1 250 ? -21.185 -13.519 9.514 1.00 95.56 250 PRO A N 1
ATOM 1949 C CA . PRO A 1 250 ? -22.015 -13.801 10.678 1.00 95.56 250 PRO A CA 1
ATOM 1950 C C . PRO A 1 250 ? -22.901 -12.602 11.028 1.00 95.56 250 PRO A C 1
ATOM 1952 O O . PRO A 1 250 ? -22.436 -11.462 11.036 1.00 95.56 250 PRO A O 1
ATOM 1955 N N . ASP A 1 251 ? -24.155 -12.873 11.384 1.00 94.25 251 ASP A N 1
ATOM 1956 C CA . ASP A 1 251 ? -25.043 -11.875 11.977 1.00 94.25 251 ASP A CA 1
ATOM 1957 C C . ASP A 1 251 ? -24.772 -11.788 13.485 1.00 94.25 251 ASP A C 1
ATOM 1959 O O . ASP A 1 251 ? -24.962 -12.755 14.227 1.00 94.25 251 ASP A O 1
ATOM 1963 N N . ARG A 1 252 ? -24.237 -10.647 13.923 1.00 96.38 252 ARG A N 1
ATOM 1964 C CA . ARG A 1 252 ? -23.846 -10.379 15.312 1.00 96.38 252 ARG A CA 1
ATOM 1965 C C . ARG A 1 252 ? -24.408 -9.021 15.721 1.00 96.38 252 ARG A C 1
ATOM 1967 O O . ARG A 1 252 ? -23.745 -8.011 15.457 1.00 96.38 252 ARG A O 1
ATOM 1974 N N . PRO A 1 253 ? -25.610 -8.964 16.321 1.00 97.12 253 PRO A N 1
ATOM 1975 C CA . PRO A 1 253 ? -26.152 -7.707 16.823 1.00 97.12 253 PRO A CA 1
ATOM 1976 C C . PRO A 1 253 ? -25.211 -7.121 17.879 1.00 97.12 253 PRO A C 1
ATOM 1978 O O . PRO A 1 253 ? -24.485 -7.861 18.533 1.00 97.12 253 PRO A O 1
ATOM 1981 N N . ASP A 1 254 ? -25.184 -5.800 18.029 1.00 96.50 254 ASP A N 1
ATOM 1982 C CA . ASP A 1 254 ? -24.326 -5.143 19.018 1.00 96.50 254 ASP A CA 1
ATOM 1983 C C . ASP A 1 254 ? -24.813 -5.454 20.442 1.00 96.50 254 ASP A C 1
ATOM 1985 O O . ASP A 1 254 ? -25.884 -4.969 20.825 1.00 96.50 254 ASP A O 1
ATOM 1989 N N . PRO A 1 255 ? -24.059 -6.229 21.247 1.00 96.06 255 PRO A N 1
ATOM 1990 C CA . PRO A 1 255 ? -24.473 -6.521 22.610 1.00 96.06 255 PRO A CA 1
ATOM 1991 C C . PRO A 1 255 ? -24.177 -5.352 23.567 1.00 96.06 255 PRO A C 1
ATOM 1993 O O . PRO A 1 255 ? -24.641 -5.363 24.701 1.00 96.06 255 PRO A O 1
ATOM 1996 N N . HIS A 1 256 ? -23.456 -4.317 23.116 1.00 96.00 256 HIS A N 1
ATOM 1997 C CA . HIS A 1 256 ? -23.057 -3.149 23.913 1.00 96.00 256 HIS A CA 1
ATOM 1998 C C . HIS A 1 256 ? -24.025 -1.970 23.727 1.00 96.00 256 HIS A C 1
ATOM 2000 O O . HIS A 1 256 ? -23.621 -0.809 23.640 1.00 96.00 256 HIS A O 1
ATOM 2006 N N . ALA A 1 257 ? -25.321 -2.261 23.591 1.00 88.25 257 ALA A N 1
ATOM 2007 C CA . ALA A 1 257 ? -26.334 -1.236 23.358 1.00 88.25 257 ALA A CA 1
ATOM 2008 C C . ALA A 1 257 ? -26.635 -0.388 24.611 1.00 88.25 257 ALA A C 1
ATOM 2010 O O . ALA A 1 257 ? -27.092 0.750 24.471 1.00 88.25 257 ALA A O 1
ATOM 2011 N N . GLY A 1 258 ? -26.376 -0.907 25.814 1.00 93.12 258 GLY A N 1
ATOM 2012 C CA . GLY A 1 258 ? -26.487 -0.142 27.057 1.00 93.12 258 GLY A CA 1
ATOM 2013 C C . GLY A 1 258 ? -25.383 0.909 27.190 1.00 93.12 258 GLY A C 1
ATOM 2014 O O . GLY A 1 258 ? -24.333 0.817 26.554 1.00 93.12 258 GLY A O 1
ATOM 2015 N N . THR A 1 259 ? -25.648 1.972 27.952 1.00 93.69 259 THR A N 1
ATOM 2016 C CA . THR A 1 259 ? -24.718 3.105 28.105 1.00 93.69 259 THR A CA 1
ATOM 2017 C C . THR A 1 259 ? -23.391 2.669 28.723 1.00 93.69 259 THR A C 1
ATOM 2019 O O . THR A 1 259 ? -22.333 3.054 28.223 1.00 93.69 259 THR A O 1
ATOM 2022 N N . ASP A 1 260 ? -23.447 1.833 29.758 1.00 96.19 260 ASP A N 1
ATOM 2023 C CA . ASP A 1 260 ? -22.269 1.428 30.524 1.00 96.19 260 ASP A CA 1
ATOM 2024 C C . ASP A 1 260 ? -21.446 0.386 29.758 1.00 96.19 260 ASP A C 1
ATOM 2026 O O . ASP A 1 260 ? -20.239 0.557 29.591 1.00 96.19 260 ASP A O 1
ATOM 2030 N N . GLU A 1 261 ? -22.089 -0.620 29.151 1.00 96.06 261 GLU A N 1
ATOM 2031 C CA . GLU A 1 261 ? -21.411 -1.592 28.282 1.00 96.06 261 GLU A CA 1
ATOM 2032 C C . GLU A 1 261 ? -20.722 -0.897 27.101 1.00 96.06 261 GLU A C 1
ATOM 2034 O O . GLU A 1 261 ? -19.591 -1.236 26.735 1.00 96.06 261 GLU A O 1
ATOM 2039 N N . ARG A 1 262 ? -21.388 0.110 26.513 1.00 96.62 262 ARG A N 1
ATOM 2040 C CA . ARG A 1 262 ? -20.829 0.933 25.436 1.00 96.62 262 ARG A CA 1
ATOM 2041 C C . ARG A 1 262 ? -19.602 1.693 25.911 1.00 96.62 262 ARG A C 1
ATOM 2043 O O . ARG A 1 262 ? -18.615 1.729 25.177 1.00 96.62 262 ARG A O 1
ATOM 2050 N N . ALA A 1 263 ? -19.644 2.302 27.094 1.00 97.19 263 ALA A N 1
ATOM 2051 C CA . ALA A 1 263 ? -18.501 3.008 27.660 1.00 97.19 263 ALA A CA 1
ATOM 2052 C C . ALA A 1 263 ? -17.320 2.049 27.888 1.00 97.19 263 ALA A C 1
ATOM 2054 O O . ALA A 1 263 ? -16.204 2.343 27.451 1.00 97.19 263 ALA A O 1
ATOM 2055 N N . CYS A 1 264 ? -17.570 0.869 28.462 1.00 98.25 264 CYS A N 1
ATOM 2056 C CA . CYS A 1 264 ? -16.546 -0.143 28.709 1.00 98.25 264 CYS A CA 1
ATOM 2057 C C . CYS A 1 264 ? -15.882 -0.639 27.417 1.00 98.25 264 CYS A C 1
ATOM 2059 O O . CYS A 1 264 ? -14.656 -0.573 27.295 1.00 98.25 264 CYS A O 1
ATOM 2061 N N . VAL A 1 265 ? -16.656 -1.070 26.412 1.00 98.25 265 VAL A N 1
ATOM 2062 C CA . VAL A 1 265 ? -16.073 -1.546 25.142 1.00 98.25 265 VAL A CA 1
ATOM 2063 C C . VAL A 1 265 ? -15.378 -0.420 24.370 1.00 98.25 265 VAL A C 1
ATOM 2065 O O . VAL A 1 265 ? -14.358 -0.654 23.726 1.00 98.25 265 VAL A O 1
ATOM 2068 N N . SER A 1 266 ? -15.879 0.815 24.471 1.00 98.38 266 SER A N 1
ATOM 2069 C CA . SER A 1 266 ? -15.280 1.990 23.825 1.00 98.38 266 SER A CA 1
ATOM 2070 C C . SER A 1 266 ? -13.930 2.355 24.431 1.00 98.38 266 SER A C 1
ATOM 2072 O O . SER A 1 266 ? -13.028 2.768 23.703 1.00 98.38 266 SER A O 1
ATOM 2074 N N . PHE A 1 267 ? -13.759 2.178 25.744 1.00 98.56 267 PHE A N 1
ATOM 2075 C CA . PHE A 1 267 ? -12.454 2.320 26.384 1.00 98.56 267 PHE A CA 1
ATOM 2076 C C . PHE A 1 267 ? -11.470 1.264 25.876 1.00 98.56 267 PHE A C 1
ATOM 2078 O O . PHE A 1 267 ? -10.356 1.606 25.487 1.00 98.56 267 PHE A O 1
ATOM 2085 N N . ILE A 1 268 ? -11.890 -0.004 25.816 1.00 98.56 268 ILE A N 1
ATOM 2086 C CA . ILE A 1 268 ? -11.042 -1.091 25.310 1.00 98.56 268 ILE A CA 1
ATOM 2087 C C . ILE A 1 268 ? -10.640 -0.852 23.849 1.00 98.56 268 ILE A C 1
ATOM 2089 O O . ILE A 1 268 ? -9.473 -1.001 23.484 1.00 98.56 268 ILE A O 1
ATOM 2093 N N . GLU A 1 269 ? -11.590 -0.429 23.016 1.00 98.38 269 GLU A N 1
ATOM 2094 C CA . GLU A 1 269 ? -11.337 -0.051 21.630 1.00 98.38 269 GLU A CA 1
ATOM 2095 C C . GLU A 1 269 ? -10.313 1.084 21.538 1.00 98.38 269 GLU A C 1
ATOM 2097 O O . GLU A 1 269 ? -9.338 0.960 20.794 1.00 98.38 269 GLU A O 1
ATOM 2102 N N . ALA A 1 270 ? -10.498 2.154 22.320 1.00 98.31 270 ALA A N 1
ATOM 2103 C CA . ALA A 1 270 ? -9.598 3.301 22.362 1.00 98.31 270 ALA A CA 1
ATOM 2104 C C . ALA A 1 270 ? -8.195 2.940 22.866 1.00 98.31 270 ALA A C 1
ATOM 2106 O O . ALA A 1 270 ? -7.206 3.458 22.345 1.00 98.31 270 ALA A O 1
ATOM 2107 N N . TYR A 1 271 ? -8.090 2.026 23.828 1.00 98.25 271 TYR A N 1
ATOM 2108 C CA . TYR A 1 271 ? -6.812 1.502 24.290 1.00 98.25 271 TYR A CA 1
ATOM 2109 C C . TYR A 1 271 ? -6.086 0.763 23.159 1.00 98.25 271 TYR A C 1
ATOM 2111 O O . TYR A 1 271 ? -4.998 1.170 22.748 1.00 98.25 271 TYR A O 1
ATOM 2119 N N . PHE A 1 272 ? -6.702 -0.280 22.594 1.00 98.38 272 PHE A N 1
ATOM 2120 C CA . PHE A 1 272 ? -6.029 -1.139 21.620 1.00 98.38 272 PHE A CA 1
ATOM 2121 C C . PHE A 1 272 ? -5.714 -0.428 20.304 1.00 98.38 272 PHE A C 1
ATOM 2123 O O . PHE A 1 272 ? -4.620 -0.586 19.766 1.00 98.38 272 PHE A O 1
ATOM 2130 N N . THR A 1 273 ? -6.631 0.397 19.796 1.00 97.00 273 THR A N 1
ATOM 2131 C CA . THR A 1 273 ? -6.425 1.136 18.541 1.00 97.00 273 THR A CA 1
ATOM 2132 C C . THR A 1 273 ? -5.266 2.128 18.617 1.00 97.00 273 THR A C 1
ATOM 2134 O O . THR A 1 273 ? -4.640 2.377 17.593 1.00 97.00 273 THR A O 1
ATOM 2137 N N . ASN A 1 274 ? -4.962 2.685 19.793 1.00 96.69 274 ASN A N 1
ATOM 2138 C CA . ASN A 1 274 ? -3.797 3.547 19.993 1.00 96.69 274 ASN A CA 1
ATOM 2139 C C . ASN A 1 274 ? -2.546 2.709 20.284 1.00 96.69 274 ASN A C 1
ATOM 2141 O O . ASN A 1 274 ? -1.471 2.993 19.749 1.00 96.69 274 ASN A O 1
ATOM 2145 N N . TYR A 1 275 ? -2.692 1.614 21.037 1.00 96.00 275 TYR A N 1
ATOM 2146 C CA . TYR A 1 275 ? -1.596 0.692 21.309 1.00 96.00 275 TYR A CA 1
ATOM 2147 C C . TYR A 1 275 ? -0.995 0.143 20.014 1.00 96.00 275 TYR A C 1
ATOM 2149 O O . TYR A 1 275 ? 0.203 0.266 19.803 1.00 96.00 275 TYR A O 1
ATOM 2157 N N . ILE A 1 276 ? -1.781 -0.379 19.072 1.00 93.62 276 ILE A N 1
ATOM 2158 C CA . ILE A 1 276 ? -1.212 -0.975 17.847 1.00 93.62 276 ILE A CA 1
ATOM 2159 C C . ILE A 1 276 ? -0.468 0.024 16.936 1.00 93.62 276 ILE A C 1
ATOM 2161 O O . ILE A 1 276 ? 0.331 -0.417 16.104 1.00 93.62 276 ILE A O 1
ATOM 2165 N N . GLU A 1 277 ? -0.674 1.332 17.135 1.00 90.94 277 GLU A N 1
ATOM 2166 C CA . GLU A 1 277 ? -0.047 2.435 16.387 1.00 90.94 277 GLU A CA 1
ATOM 2167 C C . GLU A 1 277 ? 1.205 3.022 17.067 1.00 90.94 277 GLU A C 1
ATOM 2169 O O . GLU A 1 277 ? 1.906 3.820 16.456 1.00 90.94 277 GLU A O 1
ATOM 2174 N N . GLY A 1 278 ? 1.520 2.643 18.313 1.00 90.44 278 GLY A N 1
ATOM 2175 C CA . GLY A 1 278 ? 2.725 3.131 19.016 1.00 90.44 278 GLY A CA 1
ATOM 2176 C C . GLY A 1 278 ? 2.468 3.778 20.379 1.00 90.44 278 GLY A C 1
ATOM 2177 O O . GLY A 1 278 ? 3.393 3.948 21.179 1.00 90.44 278 GLY A O 1
ATOM 2178 N N . THR A 1 279 ? 1.215 4.087 20.708 1.00 89.88 279 THR A N 1
ATOM 2179 C CA . THR A 1 279 ? 0.842 4.708 21.984 1.00 89.88 279 THR A CA 1
ATOM 2180 C C . THR A 1 279 ? 0.787 3.658 23.098 1.00 89.88 279 THR A C 1
ATOM 2182 O O . THR A 1 279 ? -0.253 3.085 23.412 1.00 89.88 279 THR A O 1
ATOM 2185 N N . ARG A 1 280 ? 1.959 3.358 23.667 1.00 89.38 280 ARG A N 1
ATOM 2186 C CA . ARG A 1 280 ? 2.160 2.357 24.726 1.00 89.38 280 ARG A CA 1
ATOM 2187 C C . ARG A 1 280 ? 1.920 2.953 26.120 1.00 89.38 280 ARG A C 1
ATOM 2189 O O . ARG A 1 280 ? 2.833 3.558 26.676 1.00 89.38 280 ARG A O 1
ATOM 2196 N N . PHE A 1 281 ? 0.725 2.770 26.676 1.00 92.69 281 PHE A N 1
ATOM 2197 C CA . PHE A 1 281 ? 0.434 2.967 28.104 1.00 92.69 281 PHE A CA 1
ATOM 2198 C C . PHE A 1 281 ? 0.032 1.633 28.746 1.00 92.69 281 PHE A C 1
ATOM 2200 O O . PHE A 1 281 ? -0.498 0.748 28.065 1.00 92.69 281 PHE A O 1
ATOM 2207 N N . SER A 1 282 ? 0.235 1.497 30.061 1.00 94.06 282 SER A N 1
ATOM 2208 C CA . SER A 1 282 ? -0.440 0.436 30.817 1.00 94.06 282 SER A CA 1
ATOM 2209 C C . SER A 1 282 ? -1.954 0.651 30.766 1.00 94.06 282 SER A C 1
ATOM 2211 O O . SER A 1 282 ? -2.425 1.782 30.611 1.00 94.06 282 SER A O 1
ATOM 2213 N N . VAL A 1 283 ? -2.725 -0.430 30.896 1.00 94.94 283 VAL A N 1
ATOM 2214 C CA . VAL A 1 283 ? -4.196 -0.355 30.825 1.00 94.94 283 VAL A CA 1
ATOM 2215 C C . VAL A 1 283 ? -4.745 0.567 31.914 1.00 94.94 283 VAL A C 1
ATOM 2217 O O . VAL A 1 283 ? -5.603 1.401 31.641 1.00 94.94 283 VAL A O 1
ATOM 2220 N N . ASP A 1 284 ? -4.197 0.477 33.128 1.00 94.62 284 ASP A N 1
ATOM 2221 C CA . ASP A 1 284 ? -4.603 1.327 34.249 1.00 94.62 284 ASP A CA 1
ATOM 2222 C C . ASP A 1 284 ? -4.217 2.801 34.040 1.00 94.62 284 ASP A C 1
ATOM 2224 O O . ASP A 1 284 ? -5.051 3.676 34.257 1.00 94.62 284 ASP A O 1
ATOM 2228 N N . LYS A 1 285 ? -3.016 3.108 33.522 1.00 95.00 285 LYS A N 1
ATOM 2229 C CA . LYS A 1 285 ? -2.657 4.504 33.203 1.00 95.00 285 LYS A CA 1
ATOM 2230 C C . LYS A 1 285 ? -3.587 5.073 32.130 1.00 95.00 285 LYS A C 1
ATOM 2232 O O . LYS A 1 285 ? -4.074 6.187 32.280 1.00 95.00 285 LYS A O 1
ATOM 2237 N N . ALA A 1 286 ? -3.888 4.310 31.077 1.00 95.62 286 ALA A N 1
ATOM 2238 C CA . ALA A 1 286 ? -4.846 4.738 30.057 1.00 95.62 286 ALA A CA 1
ATOM 2239 C C . ALA A 1 286 ? -6.252 4.965 30.642 1.00 95.62 286 ALA A C 1
ATOM 2241 O O . ALA A 1 286 ? -6.910 5.940 30.286 1.00 95.62 286 ALA A O 1
ATOM 2242 N N . ARG A 1 287 ? -6.697 4.101 31.566 1.00 96.38 287 ARG A N 1
ATOM 2243 C CA . ARG A 1 287 ? -7.971 4.243 32.288 1.00 96.38 287 ARG A CA 1
ATOM 2244 C C . ARG A 1 287 ? -8.027 5.565 33.048 1.00 96.38 287 ARG A C 1
ATOM 2246 O O . ARG A 1 287 ? -8.991 6.308 32.884 1.00 96.38 287 ARG A O 1
ATOM 2253 N N . ARG A 1 288 ? -6.996 5.880 33.831 1.00 96.12 288 ARG A N 1
ATOM 2254 C CA . ARG A 1 288 ? -6.932 7.122 34.614 1.00 96.12 288 ARG A CA 1
ATOM 2255 C C . ARG A 1 288 ? -6.823 8.374 33.739 1.00 96.12 288 ARG A C 1
ATOM 2257 O O . ARG A 1 288 ? -7.507 9.353 34.007 1.00 96.12 288 ARG A O 1
ATOM 2264 N N . ILE A 1 289 ? -6.081 8.320 32.631 1.00 95.69 289 ILE A N 1
ATOM 2265 C CA . ILE A 1 289 ? -6.048 9.415 31.643 1.00 95.69 289 ILE A CA 1
ATOM 2266 C C . ILE A 1 289 ? -7.455 9.706 31.090 1.00 95.69 289 ILE A C 1
ATOM 2268 O O . ILE A 1 289 ? -7.822 10.862 30.907 1.00 95.69 289 ILE A O 1
ATOM 2272 N N . VAL A 1 290 ? -8.248 8.668 30.801 1.00 95.94 290 VAL A N 1
ATOM 2273 C CA . VAL A 1 290 ? -9.573 8.827 30.178 1.00 95.94 290 VAL A CA 1
ATOM 2274 C C . VAL A 1 290 ? -10.658 9.240 31.173 1.00 95.94 290 VAL A C 1
ATOM 2276 O O . VAL A 1 290 ? -11.511 10.051 30.819 1.00 95.94 290 VAL A O 1
ATOM 2279 N N . PHE A 1 291 ? -10.662 8.667 32.379 1.00 95.81 291 PHE A N 1
ATOM 2280 C CA . PHE A 1 291 ? -11.772 8.809 33.333 1.00 95.81 291 PHE A CA 1
ATOM 2281 C C . PHE A 1 291 ? -11.463 9.686 34.550 1.00 95.81 291 PHE A C 1
ATOM 2283 O O . PHE A 1 291 ? -12.395 10.132 35.213 1.00 95.81 291 PHE A O 1
ATOM 2290 N N . GLU A 1 292 ? -10.188 9.920 34.860 1.00 95.38 292 GLU A N 1
ATOM 2291 C CA . GLU A 1 292 ? -9.741 10.697 36.027 1.00 95.38 292 GLU A CA 1
ATOM 2292 C C . GLU A 1 292 ? -8.997 11.982 35.611 1.00 95.38 292 GLU A C 1
ATOM 2294 O O . GLU A 1 292 ? -8.484 12.692 36.472 1.00 95.38 292 GLU A O 1
ATOM 2299 N N . ASP A 1 293 ? -8.933 12.277 34.303 1.00 91.88 293 ASP A N 1
ATOM 2300 C CA . ASP A 1 293 ? -8.179 13.394 33.713 1.00 91.88 293 ASP A CA 1
ATOM 2301 C C . ASP A 1 293 ? -6.705 13.447 34.185 1.00 91.88 293 ASP A C 1
ATOM 2303 O O . ASP A 1 293 ? -6.105 14.518 34.303 1.00 91.88 293 ASP A O 1
ATOM 2307 N N . GLU A 1 294 ? -6.101 12.281 34.459 1.00 93.44 294 GLU A N 1
ATOM 2308 C CA . GLU A 1 294 ? -4.697 12.193 34.873 1.00 93.44 294 GLU A CA 1
ATOM 2309 C C . GLU A 1 294 ? -3.761 12.663 33.749 1.00 93.44 294 GLU A C 1
ATOM 2311 O O . GLU A 1 294 ? -3.910 12.284 32.583 1.00 93.44 294 GLU A O 1
ATOM 2316 N N . GLU A 1 295 ? -2.744 13.451 34.102 1.00 88.06 295 GLU A N 1
ATOM 2317 C CA . GLU A 1 295 ? -1.780 13.948 33.125 1.00 88.06 295 GLU A CA 1
ATOM 2318 C C . GLU A 1 295 ? -0.903 12.802 32.554 1.00 88.06 295 GLU A C 1
ATOM 2320 O O . GLU A 1 295 ? -0.391 11.955 33.304 1.00 88.06 295 GLU A O 1
ATOM 2325 N N . PRO A 1 296 ? -0.708 12.723 31.220 1.00 85.81 296 PRO A N 1
ATOM 2326 C CA . PRO A 1 296 ? 0.134 11.693 30.617 1.00 85.81 296 PRO A CA 1
ATOM 2327 C C . PRO A 1 296 ? 1.625 12.014 30.814 1.00 85.81 296 PRO A C 1
ATOM 2329 O O . PRO A 1 296 ? 2.164 12.893 30.140 1.00 85.81 296 PRO A O 1
ATOM 2332 N N . ASP A 1 297 ? 2.304 11.275 31.696 1.00 83.12 297 ASP A N 1
ATOM 2333 C CA . ASP A 1 297 ? 3.708 11.500 32.092 1.00 83.12 297 ASP A CA 1
ATOM 2334 C C . ASP A 1 297 ? 4.652 11.640 30.883 1.00 83.12 297 ASP A C 1
ATOM 2336 O O . ASP A 1 297 ? 5.015 10.660 30.228 1.00 83.12 297 ASP A O 1
ATOM 2340 N N . GLY A 1 298 ? 5.031 12.879 30.552 1.00 84.38 298 GLY A N 1
ATOM 2341 C CA . GLY A 1 298 ? 5.944 13.196 29.447 1.00 84.38 298 GLY A CA 1
ATOM 2342 C C . GLY A 1 298 ? 5.436 12.847 28.039 1.00 84.38 298 GLY A C 1
ATOM 2343 O O . GLY A 1 298 ? 6.189 12.990 27.077 1.00 84.38 298 GLY A O 1
ATOM 2344 N N . ARG A 1 299 ? 4.179 12.400 27.888 1.00 88.81 299 ARG A N 1
ATOM 2345 C CA . ARG A 1 299 ? 3.587 11.971 26.604 1.00 88.81 299 ARG A CA 1
ATOM 2346 C C . ARG A 1 299 ? 2.190 12.574 26.363 1.00 88.81 299 ARG A C 1
ATOM 2348 O O . ARG A 1 299 ? 1.249 11.834 26.061 1.00 88.81 299 ARG A O 1
ATOM 2355 N N . PRO A 1 300 ? 2.018 13.906 26.468 1.00 91.00 300 PRO A N 1
ATOM 2356 C CA . PRO A 1 300 ? 0.701 14.547 26.430 1.00 91.00 300 PRO A CA 1
ATOM 2357 C C . PRO A 1 300 ? -0.062 14.292 25.122 1.00 91.00 300 PRO A C 1
ATOM 2359 O O . PRO A 1 300 ? -1.264 14.043 25.162 1.00 91.00 300 PRO A O 1
ATOM 2362 N N . ALA A 1 301 ? 0.627 14.280 23.974 1.00 92.81 301 ALA A N 1
ATOM 2363 C CA . ALA A 1 301 ? 0.001 13.987 22.682 1.00 92.81 301 ALA A CA 1
ATOM 2364 C C . ALA A 1 301 ? -0.543 12.552 22.610 1.00 92.81 301 ALA A C 1
ATOM 2366 O O . ALA A 1 301 ? -1.658 12.335 22.153 1.00 92.81 301 ALA A O 1
ATOM 2367 N N . ASP A 1 302 ? 0.199 11.574 23.133 1.00 93.06 302 ASP A N 1
ATOM 2368 C CA . ASP A 1 302 ? -0.251 10.183 23.156 1.00 93.06 302 ASP A CA 1
ATOM 2369 C C . ASP A 1 302 ? -1.456 9.988 24.081 1.00 93.06 302 ASP A C 1
ATOM 2371 O O . ASP A 1 302 ? -2.397 9.280 23.732 1.00 93.06 302 ASP A O 1
ATOM 2375 N N . GLY A 1 303 ? -1.465 10.626 25.256 1.00 93.94 303 GLY A N 1
ATOM 2376 C CA . GLY A 1 303 ? -2.638 10.580 26.131 1.00 93.94 303 GLY A CA 1
ATOM 2377 C C . GLY A 1 303 ? -3.855 11.243 25.486 1.00 93.94 303 GLY A C 1
ATOM 2378 O O . GLY A 1 303 ? -4.962 10.705 25.551 1.00 93.94 303 GLY A O 1
ATOM 2379 N N . ARG A 1 304 ? -3.646 12.365 24.783 1.00 94.88 304 ARG A N 1
ATOM 2380 C CA . ARG A 1 304 ? -4.702 13.044 24.029 1.00 94.88 304 ARG A CA 1
ATOM 2381 C C . ARG A 1 304 ? -5.280 12.161 22.923 1.00 94.88 304 ARG A C 1
ATOM 2383 O O . ARG A 1 304 ? -6.502 12.105 22.802 1.00 94.88 304 ARG A O 1
ATOM 2390 N N . ASP A 1 305 ? -4.446 11.424 22.194 1.00 94.94 305 ASP A N 1
ATOM 2391 C CA . ASP A 1 305 ? -4.886 10.493 21.150 1.00 94.94 305 ASP A CA 1
ATOM 2392 C C . ASP A 1 305 ? -5.856 9.425 21.710 1.00 94.94 305 ASP A C 1
ATOM 2394 O O . ASP A 1 305 ? -6.904 9.148 21.112 1.00 94.94 305 ASP A O 1
ATOM 2398 N N . VAL A 1 306 ? -5.559 8.866 22.895 1.00 96.12 306 VAL A N 1
ATOM 2399 C CA . VAL A 1 306 ? -6.429 7.890 23.584 1.00 96.12 306 VAL A CA 1
ATOM 2400 C C . VAL A 1 306 ? -7.770 8.521 23.962 1.00 96.12 306 VAL A C 1
ATOM 2402 O O . VAL A 1 306 ? -8.825 7.966 23.641 1.00 96.12 306 VAL A O 1
ATOM 2405 N N . VAL A 1 307 ? -7.744 9.705 24.582 1.00 97.31 307 VAL A N 1
ATOM 2406 C CA . VAL A 1 307 ? -8.953 10.439 24.991 1.00 97.31 307 VAL A CA 1
ATOM 2407 C C . VAL A 1 307 ? -9.831 10.784 23.789 1.00 97.31 307 VAL A C 1
ATOM 2409 O O . VAL A 1 307 ? -11.042 10.557 23.822 1.00 97.31 307 VAL A O 1
ATOM 2412 N N . GLN A 1 308 ? -9.246 11.306 22.709 1.00 97.31 308 GLN A N 1
ATOM 2413 C CA . GLN A 1 308 ? -10.012 11.709 21.528 1.00 97.31 308 GLN A CA 1
ATOM 2414 C C . GLN A 1 308 ? -10.613 10.519 20.797 1.00 97.31 308 GLN A C 1
ATOM 2416 O O . GLN A 1 308 ? -11.752 10.583 20.330 1.00 97.31 308 GLN A O 1
ATOM 2421 N N . THR A 1 309 ? -9.889 9.405 20.754 1.00 97.81 309 THR A N 1
ATOM 2422 C CA . THR A 1 309 ? -10.435 8.161 20.224 1.00 97.81 309 THR A CA 1
ATOM 2423 C C . THR A 1 309 ? -11.641 7.704 21.043 1.00 97.81 309 THR A C 1
ATOM 2425 O O . THR A 1 309 ? -12.705 7.462 20.473 1.00 97.81 309 THR A O 1
ATOM 2428 N N . PHE A 1 310 ? -11.500 7.636 22.373 1.00 98.25 310 PHE A N 1
ATOM 2429 C CA . PHE A 1 310 ? -12.574 7.224 23.276 1.00 98.25 310 PHE A CA 1
ATOM 2430 C C . PHE A 1 310 ? -13.826 8.089 23.104 1.00 98.25 310 PHE A C 1
ATOM 2432 O O . PHE A 1 310 ? -14.922 7.556 22.928 1.00 98.25 310 PHE A O 1
ATOM 2439 N N . ARG A 1 311 ? -13.677 9.419 23.086 1.00 97.31 311 ARG A N 1
ATOM 2440 C CA . ARG A 1 311 ? -14.793 10.364 22.893 1.00 97.31 311 ARG A CA 1
ATOM 2441 C C . ARG A 1 311 ? -15.535 10.139 21.576 1.00 97.31 311 ARG A C 1
ATOM 2443 O O . ARG A 1 311 ? -16.762 10.209 21.538 1.00 97.31 311 ARG A O 1
ATOM 2450 N N . GLN A 1 312 ? -14.812 9.835 20.499 1.00 97.62 312 GLN A N 1
ATOM 2451 C CA . GLN A 1 312 ? -15.440 9.575 19.206 1.00 97.62 312 GLN A CA 1
ATOM 2452 C C . GLN A 1 312 ? -16.230 8.263 19.181 1.00 97.62 312 GLN A C 1
ATOM 2454 O O . GLN A 1 312 ? -17.330 8.254 18.638 1.00 97.62 312 GLN A O 1
ATOM 2459 N N . VAL A 1 313 ? -15.706 7.169 19.744 1.00 97.44 313 VAL A N 1
ATOM 2460 C CA . VAL A 1 313 ? -16.352 5.842 19.636 1.00 97.44 313 VAL A CA 1
ATOM 2461 C C . VAL A 1 313 ? -17.401 5.578 20.724 1.00 97.44 313 VAL A C 1
ATOM 2463 O O . VAL A 1 313 ? -18.360 4.844 20.486 1.00 97.44 313 VAL A O 1
ATOM 2466 N N . SER A 1 314 ? -17.282 6.218 21.892 1.00 96.75 314 SER A N 1
ATOM 2467 C CA . SER A 1 314 ? -18.254 6.113 22.999 1.00 96.75 314 SER A CA 1
ATOM 2468 C C . SER A 1 314 ? -19.593 6.785 22.711 1.00 96.75 314 SER A C 1
ATOM 2470 O O . SER A 1 314 ? -20.621 6.350 23.222 1.00 96.75 314 SER A O 1
ATOM 2472 N N . THR A 1 315 ? -19.606 7.806 21.854 1.00 94.50 315 THR A N 1
ATOM 2473 C CA . THR A 1 315 ? -20.829 8.523 21.461 1.00 94.50 315 THR A CA 1
ATOM 2474 C C . THR A 1 315 ? -21.592 7.831 20.330 1.00 94.50 315 THR A C 1
ATOM 2476 O O . THR A 1 315 ? -22.720 8.215 20.016 1.00 94.50 315 THR A O 1
ATOM 2479 N N . MET A 1 316 ? -21.011 6.793 19.717 1.00 95.38 316 MET A N 1
ATOM 2480 C CA . MET A 1 316 ? -21.636 6.100 18.596 1.00 95.38 316 MET A CA 1
ATOM 2481 C C . MET A 1 316 ? -22.758 5.184 19.057 1.00 95.38 316 MET A C 1
ATOM 2483 O O . MET A 1 316 ? -22.578 4.406 19.992 1.00 95.38 316 MET A O 1
ATOM 2487 N N . SER A 1 317 ? -23.902 5.232 18.373 1.00 94.19 317 SER A N 1
ATOM 2488 C CA . SER A 1 317 ? -25.081 4.420 18.688 1.00 94.19 317 SER A CA 1
ATOM 2489 C C . SER A 1 317 ? -25.893 4.037 17.449 1.00 94.19 317 SER A C 1
ATOM 2491 O O . SER A 1 317 ? -25.667 4.541 16.348 1.00 94.19 317 SER A O 1
ATOM 2493 N N . LYS A 1 318 ? -26.822 3.089 17.619 1.00 95.56 318 LYS A N 1
ATOM 2494 C CA . LYS A 1 318 ? -27.701 2.627 16.542 1.00 95.56 318 LYS A CA 1
ATOM 2495 C C . LYS A 1 318 ? -28.546 3.784 16.009 1.00 95.56 318 LYS A C 1
ATOM 2497 O O . LYS A 1 318 ? -29.110 4.546 16.787 1.00 95.56 318 LYS A O 1
ATOM 2502 N N . GLY A 1 319 ? -28.680 3.868 14.688 1.00 94.19 319 GLY A N 1
ATOM 2503 C CA . GLY A 1 319 ? -29.478 4.895 14.015 1.00 94.19 319 GLY A CA 1
ATOM 2504 C C . GLY A 1 319 ? -28.731 6.195 13.712 1.00 94.19 319 GLY A C 1
ATOM 2505 O O . GLY A 1 319 ? -29.357 7.148 13.252 1.00 94.19 319 GLY A O 1
ATOM 2506 N N . MET A 1 320 ? -27.413 6.254 13.928 1.00 93.56 320 MET A N 1
ATOM 2507 C CA . MET A 1 320 ? -26.610 7.387 13.467 1.00 93.56 320 MET A CA 1
ATOM 2508 C C . MET A 1 320 ? -26.698 7.562 11.948 1.00 93.56 320 MET A C 1
ATOM 2510 O O . MET A 1 320 ? -26.746 6.602 11.177 1.00 93.56 320 MET A O 1
ATOM 2514 N N . THR A 1 321 ? -26.691 8.822 11.520 1.00 90.06 321 THR A N 1
ATOM 2515 C CA . THR A 1 321 ? -26.755 9.183 10.106 1.00 90.06 321 THR A CA 1
ATOM 2516 C C . THR A 1 321 ? -25.439 8.863 9.398 1.00 90.06 321 THR A C 1
ATOM 2518 O O . THR A 1 321 ? -24.341 9.188 9.865 1.00 90.06 321 THR A O 1
ATOM 2521 N N . MET A 1 322 ? -25.561 8.222 8.240 1.00 92.88 322 MET A N 1
ATOM 2522 C CA . MET A 1 322 ? -24.442 7.924 7.352 1.00 92.88 322 MET A CA 1
ATOM 2523 C C . MET A 1 322 ? -24.318 9.009 6.290 1.00 92.88 322 MET A C 1
ATOM 2525 O O . MET A 1 322 ? -25.314 9.634 5.934 1.00 92.88 322 MET A O 1
ATOM 2529 N N . ALA A 1 323 ? -23.101 9.235 5.795 1.00 93.25 323 ALA A N 1
ATOM 2530 C CA . ALA A 1 323 ? -22.882 10.171 4.703 1.00 93.25 323 ALA A CA 1
ATOM 2531 C C . ALA A 1 323 ? -23.685 9.732 3.467 1.00 93.25 323 ALA A C 1
ATOM 2533 O O . ALA A 1 323 ? -23.538 8.608 2.983 1.00 93.25 323 ALA A O 1
ATOM 2534 N N . ASP A 1 324 ? -24.542 10.620 2.972 1.00 92.31 324 ASP A N 1
ATOM 2535 C CA . ASP A 1 324 ? -25.428 10.391 1.823 1.00 92.31 324 ASP A CA 1
ATOM 2536 C C . ASP A 1 324 ? -24.775 10.751 0.478 1.00 92.31 324 ASP A C 1
ATOM 2538 O O . ASP A 1 324 ? -25.255 10.369 -0.592 1.00 92.31 324 ASP A O 1
ATOM 2542 N N . SER A 1 325 ? -23.652 11.461 0.539 1.00 97.81 325 SER A N 1
ATOM 2543 C CA . SER A 1 325 ? -22.908 11.993 -0.590 1.00 97.81 325 SER A CA 1
ATOM 2544 C C . SER A 1 325 ? -21.406 11.886 -0.347 1.00 97.81 325 SER A C 1
ATOM 2546 O O . SER A 1 325 ? -20.934 11.828 0.791 1.00 97.81 325 SER A O 1
ATOM 2548 N N . PHE A 1 326 ? -20.636 11.889 -1.437 1.00 97.81 326 PHE A N 1
ATOM 2549 C CA . PHE A 1 326 ? -19.178 11.827 -1.359 1.00 97.81 326 PHE A CA 1
ATOM 2550 C C . PHE A 1 326 ? -18.586 13.029 -0.607 1.00 97.81 326 PHE A C 1
ATOM 2552 O O . PHE A 1 326 ? -17.669 12.856 0.189 1.00 97.81 326 PHE A O 1
ATOM 2559 N N . ALA A 1 327 ? -19.141 14.229 -0.806 1.00 98.31 327 ALA A N 1
ATOM 2560 C CA . ALA A 1 327 ? -18.704 15.432 -0.099 1.00 98.31 327 ALA A CA 1
ATOM 2561 C C . ALA A 1 327 ? -18.891 15.288 1.421 1.00 98.31 327 ALA A C 1
ATOM 2563 O O . ALA A 1 327 ? -17.932 15.460 2.166 1.00 98.31 327 ALA A O 1
ATOM 2564 N N . ALA A 1 328 ? -20.076 14.851 1.868 1.00 98.31 328 ALA A N 1
ATOM 2565 C CA . ALA A 1 328 ? -20.336 14.598 3.286 1.00 98.31 328 ALA A CA 1
ATOM 2566 C C . ALA A 1 328 ? -19.413 13.512 3.867 1.00 98.31 328 ALA A C 1
ATOM 2568 O O . ALA A 1 328 ? -18.969 13.619 5.008 1.00 98.31 328 ALA A O 1
ATOM 2569 N N . PHE A 1 329 ? -19.090 12.479 3.081 1.00 98.44 329 PHE A N 1
ATOM 2570 C CA . PHE A 1 329 ? -18.143 11.442 3.493 1.00 98.44 329 PHE A CA 1
ATOM 2571 C C . PHE A 1 329 ? -16.727 12.003 3.677 1.00 98.44 329 PHE A C 1
ATOM 2573 O O . PHE A 1 329 ? -16.081 11.710 4.683 1.00 98.44 329 PHE A O 1
ATOM 2580 N N . VAL A 1 330 ? -16.253 12.825 2.735 1.00 98.62 330 VAL A N 1
ATOM 2581 C CA . VAL A 1 330 ? -14.944 13.491 2.816 1.00 98.62 330 VAL A CA 1
ATOM 2582 C C . VAL A 1 330 ? -14.876 14.426 4.022 1.00 98.62 330 VAL A C 1
ATOM 2584 O O . VAL A 1 330 ? -13.904 14.364 4.776 1.00 98.62 330 VAL A O 1
ATOM 2587 N N . ASP A 1 331 ? -15.901 15.249 4.231 1.00 98.56 331 ASP A N 1
ATOM 2588 C CA . ASP A 1 331 ? -15.968 16.162 5.373 1.00 98.56 331 ASP A CA 1
ATOM 2589 C C . ASP A 1 331 ? -15.945 15.391 6.697 1.00 98.56 331 ASP A C 1
ATOM 2591 O O . ASP A 1 331 ? -15.200 15.746 7.610 1.00 98.56 331 ASP A O 1
ATOM 2595 N N . GLU A 1 332 ? -16.674 14.274 6.785 1.00 98.44 332 GLU A N 1
ATOM 2596 C CA . GLU A 1 332 ? -16.685 13.431 7.978 1.00 98.44 332 GLU A CA 1
ATOM 2597 C C . GLU A 1 332 ? -15.308 12.823 8.283 1.00 98.44 332 GLU A C 1
ATOM 2599 O O . GLU A 1 332 ? -14.840 12.907 9.422 1.00 98.44 332 GLU A O 1
ATOM 2604 N N . ILE A 1 333 ? -14.632 12.211 7.302 1.00 98.62 333 ILE A N 1
ATOM 2605 C CA . ILE A 1 333 ? -13.322 11.589 7.564 1.00 98.62 333 ILE A CA 1
ATOM 2606 C C . ILE A 1 333 ? -12.262 12.635 7.924 1.00 98.62 333 ILE A C 1
ATOM 2608 O O . ILE A 1 333 ? -11.395 12.358 8.758 1.00 98.62 333 ILE A O 1
ATOM 2612 N N . LYS A 1 334 ? -12.340 13.834 7.331 1.00 98.81 334 LYS A N 1
ATOM 2613 C CA . LYS A 1 334 ? -11.457 14.960 7.648 1.00 98.81 334 LYS A CA 1
ATOM 2614 C C . LYS A 1 334 ? -11.702 15.462 9.062 1.00 98.81 334 LYS A C 1
ATOM 2616 O O . LYS A 1 334 ? -10.752 15.578 9.829 1.00 98.81 334 LYS A O 1
ATOM 2621 N N . GLU A 1 335 ? -12.957 15.679 9.441 1.00 98.56 335 GLU A N 1
ATOM 2622 C CA . GLU A 1 335 ? -13.307 16.163 10.776 1.00 98.56 335 GLU A CA 1
ATOM 2623 C C . GLU A 1 335 ? -12.897 15.172 11.870 1.00 98.56 335 GLU A C 1
ATOM 2625 O O . GLU A 1 335 ? -12.288 15.548 12.873 1.00 98.56 335 GLU A O 1
ATOM 2630 N N . ARG A 1 336 ? -13.140 13.877 11.653 1.00 98.25 336 ARG A N 1
ATOM 2631 C CA . ARG A 1 336 ? -12.724 12.831 12.596 1.00 98.25 336 ARG A CA 1
ATOM 2632 C C . ARG A 1 336 ? -11.212 12.765 12.762 1.00 98.25 336 ARG A C 1
ATOM 2634 O O . ARG A 1 336 ? -10.740 12.632 13.891 1.00 98.25 336 ARG A O 1
ATOM 2641 N N . ASN A 1 337 ? -10.454 12.878 11.666 1.00 98.69 337 ASN A N 1
ATOM 2642 C CA . ASN A 1 337 ? -8.994 12.945 11.724 1.00 98.69 337 ASN A CA 1
ATOM 2643 C C . ASN A 1 337 ? -8.511 14.232 12.414 1.00 98.69 337 ASN A C 1
ATOM 2645 O O . ASN A 1 337 ? -7.600 14.163 13.234 1.00 98.69 337 ASN A O 1
ATOM 2649 N N . ARG A 1 338 ? -9.155 15.376 12.155 1.00 98.56 338 ARG A N 1
ATOM 2650 C CA . ARG A 1 338 ? -8.850 16.661 12.798 1.00 98.56 338 ARG A CA 1
ATOM 2651 C C . ARG A 1 338 ? -8.995 16.591 14.317 1.00 98.56 338 ARG A C 1
ATOM 2653 O O . ARG A 1 338 ? -8.105 17.042 15.027 1.00 98.56 338 ARG A O 1
ATOM 2660 N N . ILE A 1 339 ? -10.101 16.022 14.806 1.00 98.00 339 ILE A N 1
ATOM 2661 C CA . ILE A 1 339 ? -10.350 15.833 16.245 1.00 98.00 339 ILE A CA 1
ATOM 2662 C C . ILE A 1 339 ? -9.363 14.826 16.837 1.00 98.00 339 ILE A C 1
ATOM 2664 O O . ILE A 1 339 ? -8.821 15.058 17.913 1.00 98.00 339 ILE A O 1
ATOM 2668 N N . LEU A 1 340 ? -9.147 13.704 16.145 1.00 97.12 340 LEU A N 1
ATOM 2669 C CA . LEU A 1 340 ? -8.265 12.633 16.605 1.00 97.12 340 LEU A CA 1
ATOM 2670 C C . LEU A 1 340 ? -6.823 13.114 16.794 1.00 97.12 340 LEU A C 1
ATOM 2672 O O . LEU A 1 340 ? -6.181 12.723 17.759 1.00 97.12 340 LEU A O 1
ATOM 2676 N N . MET A 1 341 ? -6.332 13.932 15.864 1.00 96.62 341 MET A N 1
ATOM 2677 C CA . MET A 1 341 ? -4.937 14.364 15.786 1.00 96.62 341 MET A CA 1
ATOM 2678 C C . MET A 1 341 ? -4.744 15.804 16.300 1.00 96.62 341 MET A C 1
ATOM 2680 O O . MET A 1 341 ? -3.781 16.467 15.918 1.00 96.62 341 MET A O 1
ATOM 2684 N N . ASP A 1 342 ? -5.649 16.314 17.149 1.00 95.88 342 ASP A N 1
ATOM 2685 C CA . ASP A 1 342 ? -5.660 17.720 17.595 1.00 95.88 342 ASP A CA 1
ATOM 2686 C C . ASP A 1 342 ? -4.387 18.141 18.355 1.00 95.88 342 ASP A C 1
ATOM 2688 O O . ASP A 1 342 ? -3.986 19.303 18.294 1.00 95.88 342 ASP A O 1
ATOM 2692 N N . ALA A 1 343 ? -3.709 17.195 19.010 1.00 94.88 343 ALA A N 1
ATOM 2693 C CA . ALA A 1 343 ? -2.426 17.404 19.682 1.00 94.88 343 ALA A CA 1
ATOM 2694 C C . ALA A 1 343 ? -1.200 17.362 18.755 1.00 94.88 343 ALA A C 1
ATOM 2696 O O . ALA A 1 343 ? -0.079 17.515 19.243 1.00 94.88 343 ALA A O 1
ATOM 2697 N N . ARG A 1 344 ? -1.384 17.134 17.447 1.00 95.19 344 ARG A N 1
ATOM 2698 C CA . ARG A 1 344 ? -0.296 16.970 16.467 1.00 95.19 344 ARG A CA 1
ATOM 2699 C C . ARG A 1 344 ? -0.455 17.902 15.260 1.00 95.19 344 ARG A C 1
ATOM 2701 O O . ARG A 1 344 ? -0.615 17.431 14.128 1.00 95.19 344 ARG A O 1
ATOM 2708 N N . PRO A 1 345 ? -0.444 19.234 15.461 1.00 95.75 345 PRO A N 1
ATOM 2709 C CA . PRO A 1 345 ? -0.630 20.202 14.379 1.00 95.75 345 PRO A CA 1
ATOM 2710 C C . PRO A 1 345 ? 0.424 20.076 13.268 1.00 95.75 345 PRO A C 1
ATOM 2712 O O . PRO A 1 345 ? 0.139 20.385 12.113 1.00 95.75 345 PRO A O 1
ATOM 2715 N N . GLU A 1 346 ? 1.617 19.562 13.575 1.00 95.75 346 GLU A N 1
ATOM 2716 C CA . GLU A 1 346 ? 2.683 19.297 12.606 1.00 95.75 346 GLU A CA 1
ATOM 2717 C C . GLU A 1 346 ? 2.333 18.207 11.580 1.00 95.75 346 GLU A C 1
ATOM 2719 O O . GLU A 1 346 ? 3.020 18.070 10.569 1.00 95.75 346 GLU A O 1
ATOM 2724 N N . LYS A 1 347 ? 1.270 17.427 11.823 1.00 96.19 347 LYS A N 1
ATOM 2725 C CA . LYS A 1 347 ? 0.762 16.400 10.901 1.00 96.19 347 LYS A CA 1
ATOM 2726 C C . LYS A 1 347 ? -0.318 16.914 9.947 1.00 96.19 347 LYS A C 1
ATOM 2728 O O . LYS A 1 347 ? -0.798 16.133 9.132 1.00 96.19 347 LYS A O 1
ATOM 2733 N N . ASP A 1 348 ? -0.663 18.201 9.997 1.00 97.31 348 ASP A N 1
ATOM 2734 C CA . ASP A 1 348 ? -1.743 18.817 9.207 1.00 97.31 348 ASP A CA 1
ATOM 2735 C C . ASP A 1 348 ? -3.109 18.094 9.378 1.00 97.31 348 ASP A C 1
ATOM 2737 O O . ASP A 1 348 ? -3.656 17.548 8.413 1.00 97.31 348 ASP A O 1
ATOM 2741 N N . PRO A 1 349 ? -3.659 18.024 10.613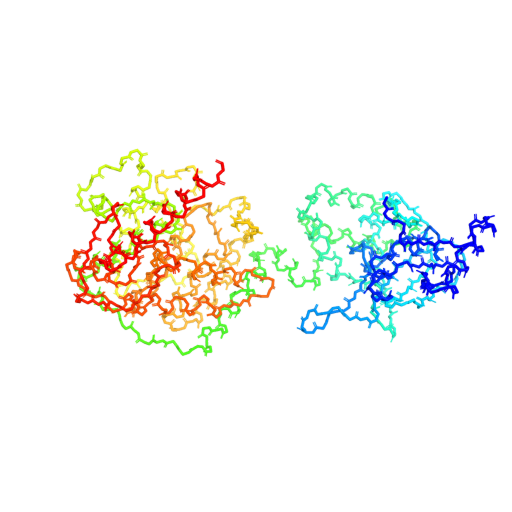 1.00 97.88 349 PRO A N 1
ATOM 2742 C CA . PRO A 1 349 ? -4.869 17.259 10.929 1.00 97.88 349 PRO A CA 1
ATOM 2743 C C . PRO A 1 349 ? -6.076 17.644 10.069 1.00 97.88 349 PRO A C 1
ATOM 2745 O O . PRO A 1 349 ? -6.402 18.822 9.926 1.00 97.88 349 PRO A O 1
ATOM 2748 N N . GLY A 1 350 ? -6.801 16.648 9.562 1.00 98.19 350 GLY A N 1
ATOM 2749 C CA . GLY A 1 350 ? -8.017 16.855 8.772 1.00 98.19 350 GLY A CA 1
ATOM 2750 C C . GLY A 1 350 ? -7.781 17.312 7.333 1.00 98.19 350 GLY A C 1
ATOM 2751 O O . GLY A 1 350 ? -8.743 17.500 6.591 1.00 98.19 350 GLY A O 1
ATOM 2752 N N . ASN A 1 351 ? -6.528 17.436 6.898 1.00 98.38 351 ASN A N 1
ATOM 2753 C CA . ASN A 1 351 ? -6.186 17.731 5.514 1.00 98.38 351 ASN A CA 1
ATOM 2754 C C . ASN A 1 351 ? -5.598 16.499 4.830 1.00 98.38 351 ASN A C 1
ATOM 2756 O O . ASN A 1 351 ? -4.851 15.722 5.424 1.00 98.38 351 ASN A O 1
ATOM 2760 N N . PHE A 1 352 ? -5.943 16.307 3.556 1.00 98.56 352 PHE A N 1
ATOM 2761 C CA . PHE A 1 352 ? -5.313 15.249 2.775 1.00 98.56 352 PHE A CA 1
ATOM 2762 C C . PHE A 1 352 ? -3.828 15.544 2.583 1.00 98.56 352 PHE A C 1
ATOM 2764 O O . PHE A 1 352 ? -3.417 16.700 2.451 1.00 98.56 352 PHE A O 1
ATOM 2771 N N . LYS A 1 353 ? -3.035 14.474 2.560 1.00 97.94 353 LYS A N 1
ATOM 2772 C CA . LYS A 1 353 ? -1.594 14.528 2.346 1.00 97.94 353 LYS A CA 1
ATOM 2773 C C . LYS A 1 353 ? -1.267 15.266 1.053 1.00 97.94 353 LYS A C 1
ATOM 2775 O O . LYS A 1 353 ? -1.960 15.119 0.046 1.00 97.94 353 LYS A O 1
ATOM 2780 N N . LYS A 1 354 ? -0.183 16.033 1.093 1.00 96.75 354 LYS A N 1
ATOM 2781 C CA . LYS A 1 354 ? 0.372 16.750 -0.067 1.00 96.75 354 LYS A CA 1
ATOM 2782 C C . LYS A 1 354 ? 1.602 16.049 -0.633 1.00 96.75 354 LYS A C 1
ATOM 2784 O O . LYS A 1 354 ? 1.918 16.240 -1.798 1.00 96.75 354 LYS A O 1
ATOM 2789 N N . GLU A 1 355 ? 2.210 15.180 0.171 1.00 94.69 355 GLU A N 1
ATOM 2790 C CA . GLU A 1 355 ? 3.378 14.379 -0.177 1.00 94.69 355 GLU A CA 1
ATOM 2791 C C . GLU A 1 355 ? 3.045 12.878 -0.128 1.00 94.69 355 GLU A C 1
ATOM 2793 O O . GLU A 1 355 ? 2.154 12.467 0.630 1.00 94.69 355 GLU A O 1
ATOM 2798 N N . PRO A 1 356 ? 3.730 12.037 -0.924 1.00 94.12 356 PRO A N 1
ATOM 2799 C CA . PRO A 1 356 ? 3.613 10.585 -0.826 1.00 94.12 356 PRO A CA 1
ATOM 2800 C C . PRO A 1 356 ? 3.947 10.074 0.581 1.00 94.12 356 PRO A C 1
ATOM 2802 O O . PRO A 1 356 ? 4.845 10.585 1.250 1.00 94.12 356 PRO A O 1
ATOM 2805 N N . ASN A 1 357 ? 3.246 9.030 1.025 1.00 94.06 357 ASN A N 1
ATOM 2806 C CA . ASN A 1 357 ? 3.500 8.372 2.305 1.00 94.06 357 ASN A CA 1
ATOM 2807 C C . ASN A 1 357 ? 3.636 6.853 2.137 1.00 94.06 357 ASN A C 1
ATOM 2809 O O . ASN A 1 357 ? 3.185 6.271 1.146 1.00 94.06 357 ASN A O 1
ATOM 2813 N N . TYR A 1 358 ? 4.296 6.230 3.116 1.00 93.31 358 TYR A N 1
ATOM 2814 C CA . TYR A 1 358 ? 4.773 4.853 3.034 1.00 93.31 358 TYR A CA 1
ATOM 2815 C C . TYR A 1 358 ? 4.526 4.089 4.335 1.00 93.31 358 TYR A C 1
ATOM 2817 O O . TYR A 1 358 ? 4.557 4.664 5.423 1.00 93.31 358 TYR A O 1
ATOM 2825 N N . ALA A 1 359 ? 4.365 2.772 4.220 1.00 85.62 359 ALA A N 1
ATOM 2826 C CA . ALA A 1 359 ? 4.494 1.832 5.331 1.00 85.62 359 ALA A CA 1
ATOM 2827 C C . ALA A 1 359 ? 5.447 0.700 4.925 1.00 85.62 359 ALA A C 1
ATOM 2829 O O . ALA A 1 359 ? 5.131 -0.129 4.065 1.00 85.62 359 ALA A O 1
ATOM 2830 N N . GLY A 1 360 ? 6.642 0.678 5.521 1.00 85.94 360 GLY A N 1
ATOM 2831 C CA . GLY A 1 360 ? 7.730 -0.177 5.044 1.00 85.94 360 GLY A CA 1
ATOM 2832 C C . GLY A 1 360 ? 8.068 0.148 3.585 1.00 85.94 360 GLY A C 1
ATOM 2833 O O . GLY A 1 360 ? 8.319 1.301 3.255 1.00 85.94 360 GLY A O 1
ATOM 2834 N N . ASN A 1 361 ? 8.014 -0.858 2.707 1.00 82.88 361 ASN A N 1
ATOM 2835 C CA . ASN A 1 361 ? 8.258 -0.702 1.265 1.00 82.88 361 ASN A CA 1
ATOM 2836 C C . ASN A 1 361 ? 6.984 -0.416 0.448 1.00 82.88 361 ASN A C 1
ATOM 2838 O O . ASN A 1 361 ? 7.031 -0.416 -0.781 1.00 82.88 361 ASN A O 1
ATOM 2842 N N . THR A 1 362 ? 5.838 -0.234 1.107 1.00 85.75 362 THR A N 1
ATOM 2843 C CA . THR A 1 362 ? 4.560 0.015 0.432 1.00 85.75 362 THR A CA 1
ATOM 2844 C C . THR A 1 362 ? 4.344 1.514 0.299 1.00 85.75 362 THR A C 1
ATOM 2846 O O . THR A 1 362 ? 4.180 2.194 1.309 1.00 85.75 362 THR A O 1
ATOM 2849 N N . GLU A 1 363 ? 4.326 2.014 -0.934 1.00 91.19 363 GLU A N 1
ATOM 2850 C CA . GLU A 1 363 ? 3.841 3.356 -1.269 1.00 91.19 363 GLU A CA 1
ATOM 2851 C C . GLU A 1 363 ? 2.308 3.328 -1.368 1.00 91.19 363 GLU A C 1
ATOM 2853 O O . GLU A 1 363 ? 1.741 2.456 -2.034 1.00 91.19 363 GLU A O 1
ATOM 2858 N N . PHE A 1 364 ? 1.627 4.254 -0.691 1.00 96.06 364 PHE A N 1
ATOM 2859 C CA . PHE A 1 364 ? 0.170 4.389 -0.794 1.00 96.06 364 PHE A CA 1
ATOM 2860 C C . PHE A 1 364 ? -0.236 5.314 -1.950 1.00 96.06 364 PHE A C 1
ATOM 2862 O O . PHE A 1 364 ? 0.602 5.898 -2.629 1.00 96.06 364 PHE A O 1
ATOM 2869 N N . VAL A 1 365 ? -1.546 5.480 -2.158 1.00 97.31 365 VAL A N 1
ATOM 2870 C CA . VAL A 1 365 ? -2.119 6.318 -3.227 1.00 97.31 365 VAL A CA 1
ATOM 2871 C C . VAL A 1 365 ? -1.464 7.701 -3.261 1.00 97.31 365 VAL A C 1
ATOM 2873 O O . VAL A 1 365 ? -1.416 8.376 -2.235 1.00 97.31 365 VAL A O 1
ATOM 2876 N N . ALA A 1 366 ? -0.985 8.140 -4.425 1.00 95.88 366 ALA A N 1
ATOM 2877 C CA . ALA A 1 366 ? -0.343 9.447 -4.575 1.00 95.88 366 ALA A CA 1
ATOM 2878 C C . ALA A 1 366 ? -1.299 10.605 -4.200 1.00 95.88 366 ALA A C 1
ATOM 2880 O O . ALA A 1 366 ? -2.503 10.488 -4.446 1.00 95.88 366 ALA A O 1
ATOM 2881 N N . PRO A 1 367 ? -0.802 11.730 -3.644 1.00 96.94 367 PRO A N 1
ATOM 2882 C CA . PRO A 1 367 ? -1.623 12.859 -3.179 1.00 96.94 367 PRO A CA 1
ATOM 2883 C C . PRO A 1 367 ? -2.705 13.321 -4.164 1.00 96.94 367 PRO A C 1
ATOM 2885 O O . PRO A 1 367 ? -3.876 13.435 -3.808 1.00 96.94 367 PRO A O 1
ATOM 2888 N N . ASN A 1 368 ? -2.333 13.505 -5.431 1.00 94.94 368 ASN A N 1
ATOM 2889 C CA . ASN A 1 368 ? -3.227 13.949 -6.502 1.00 94.94 368 ASN A CA 1
ATOM 2890 C C . ASN A 1 368 ? -4.284 12.907 -6.914 1.00 94.94 368 ASN A C 1
ATOM 2892 O O . ASN A 1 368 ? -5.209 13.245 -7.645 1.00 94.94 368 ASN A O 1
ATOM 2896 N N . LEU A 1 369 ? -4.156 11.656 -6.462 1.00 98.00 369 LEU A N 1
ATOM 2897 C CA . LEU A 1 369 ? -5.081 10.557 -6.746 1.00 98.00 369 LEU A CA 1
ATOM 2898 C C . LEU A 1 369 ? -5.989 10.222 -5.552 1.00 98.00 369 LEU A C 1
ATOM 2900 O O . LEU A 1 369 ? -6.913 9.420 -5.704 1.00 98.00 369 LEU A O 1
ATOM 2904 N N . VAL A 1 370 ? -5.748 10.796 -4.364 1.00 98.56 370 VAL A N 1
ATOM 2905 C CA . VAL A 1 370 ? -6.477 10.467 -3.124 1.00 98.56 370 VAL A CA 1
ATOM 2906 C C . VAL A 1 370 ? -7.978 10.684 -3.284 1.00 98.56 370 VAL A C 1
ATOM 2908 O O . VAL A 1 370 ? -8.762 9.770 -3.035 1.00 98.56 370 VAL A O 1
ATOM 2911 N N . GLU A 1 371 ? -8.384 11.873 -3.727 1.00 98.19 371 GLU A N 1
ATOM 2912 C CA . GLU A 1 371 ? -9.798 12.241 -3.796 1.00 98.19 371 GLU A CA 1
ATOM 2913 C C . GLU A 1 371 ? -10.561 11.400 -4.826 1.00 98.19 371 GLU A C 1
ATOM 2915 O O . GLU A 1 371 ? -11.616 10.852 -4.506 1.00 98.19 371 GLU A O 1
ATOM 2920 N N . GLY A 1 372 ? -10.007 11.215 -6.029 1.00 98.38 372 GLY A N 1
ATOM 2921 C CA . GLY A 1 372 ? -10.630 10.363 -7.044 1.00 98.38 372 GLY A CA 1
ATOM 2922 C C . GLY A 1 372 ? -10.712 8.900 -6.607 1.00 98.38 372 GLY A C 1
ATOM 2923 O O . GLY A 1 372 ? -11.738 8.258 -6.815 1.00 98.38 372 GLY A O 1
ATOM 2924 N N . THR A 1 373 ? -9.690 8.383 -5.917 1.00 98.75 373 THR A N 1
ATOM 2925 C CA . THR A 1 373 ? -9.711 7.003 -5.398 1.00 98.75 373 THR A CA 1
ATOM 2926 C C . THR A 1 373 ? -10.752 6.821 -4.297 1.00 98.75 373 THR A C 1
ATOM 2928 O O . THR A 1 373 ? -11.473 5.824 -4.298 1.00 98.75 373 THR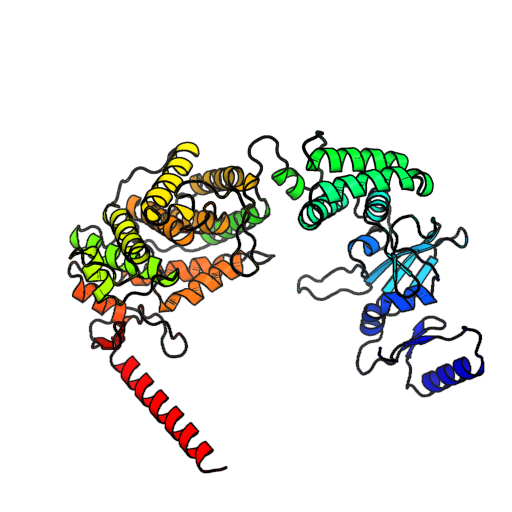 A O 1
ATOM 2931 N N . LEU A 1 374 ? -10.883 7.786 -3.378 1.00 98.75 374 LEU A N 1
ATOM 2932 C CA . LEU A 1 374 ? -11.943 7.762 -2.365 1.00 98.75 374 LEU A CA 1
ATOM 2933 C C . LEU A 1 374 ? -13.327 7.852 -3.002 1.00 98.75 374 LEU A C 1
ATOM 2935 O O . LEU A 1 374 ? -14.243 7.194 -2.521 1.00 98.75 374 LEU A O 1
ATOM 2939 N N . LYS A 1 375 ? -13.487 8.635 -4.073 1.00 98.31 375 LYS A N 1
ATOM 2940 C CA . LYS A 1 375 ? -14.762 8.771 -4.783 1.00 98.31 375 LYS A CA 1
ATOM 2941 C C . LYS A 1 375 ? -15.207 7.450 -5.402 1.00 98.31 375 LYS A C 1
ATOM 2943 O O . LYS A 1 375 ? -16.326 7.011 -5.160 1.00 98.31 375 LYS A O 1
ATOM 2948 N N . GLU A 1 376 ? -14.320 6.792 -6.142 1.00 98.00 376 GLU A N 1
ATOM 2949 C CA . GLU A 1 376 ? -14.591 5.478 -6.740 1.00 98.00 376 GLU A CA 1
ATOM 2950 C C . GLU A 1 376 ? -14.854 4.411 -5.657 1.00 98.00 376 GLU A C 1
ATOM 2952 O O . GLU A 1 376 ? -15.795 3.621 -5.759 1.00 98.00 376 GLU A O 1
ATOM 2957 N N . GLY A 1 377 ? -14.079 4.425 -4.565 1.00 98.31 377 GLY A N 1
ATOM 2958 C CA . GLY A 1 377 ? -14.305 3.551 -3.413 1.00 98.31 377 GLY A CA 1
ATOM 2959 C C . GLY A 1 377 ? -15.636 3.819 -2.696 1.00 98.31 377 GLY A C 1
ATOM 2960 O O . GLY A 1 377 ? -16.319 2.878 -2.292 1.00 98.31 377 GLY A O 1
ATOM 2961 N N . PHE A 1 378 ? -16.055 5.079 -2.579 1.00 98.31 378 PHE A N 1
ATOM 2962 C CA . PHE A 1 378 ? -17.327 5.456 -1.962 1.00 98.31 378 PHE A CA 1
ATOM 2963 C C . PHE A 1 378 ? -18.529 4.955 -2.772 1.00 98.31 378 PHE A C 1
ATOM 2965 O O . PHE A 1 378 ? -19.482 4.442 -2.187 1.00 98.31 378 PHE A O 1
ATOM 2972 N N . GLU A 1 379 ? -18.480 5.012 -4.105 1.00 97.62 379 GLU A N 1
ATOM 2973 C CA . GLU A 1 379 ? -19.542 4.427 -4.937 1.00 97.62 379 GLU A CA 1
ATOM 2974 C C . GLU A 1 379 ? -19.638 2.904 -4.752 1.00 97.62 379 GLU A C 1
ATOM 2976 O O . GLU A 1 379 ? -20.739 2.362 -4.629 1.00 97.62 379 GLU A O 1
ATOM 2981 N N . MET A 1 380 ? -18.501 2.208 -4.618 1.00 97.75 380 MET A N 1
ATOM 2982 C CA . MET A 1 380 ? -18.505 0.788 -4.246 1.00 97.75 380 MET A CA 1
ATOM 2983 C C . MET A 1 380 ? -19.119 0.573 -2.860 1.00 97.75 380 MET A C 1
ATOM 2985 O O . MET A 1 380 ? -20.007 -0.267 -2.717 1.00 97.75 380 MET A O 1
ATOM 2989 N N . LEU A 1 381 ? -18.719 1.355 -1.852 1.00 97.62 381 LEU A N 1
ATOM 2990 C CA . LEU A 1 381 ? -19.262 1.274 -0.494 1.00 97.62 381 LEU A CA 1
ATOM 2991 C C . LEU A 1 381 ? -20.790 1.423 -0.478 1.00 97.62 381 LEU A C 1
ATOM 2993 O O . LEU A 1 381 ? -21.465 0.695 0.248 1.00 97.62 381 LEU A O 1
ATOM 2997 N N . ARG A 1 382 ? -21.359 2.337 -1.273 1.00 95.56 382 ARG A N 1
ATOM 2998 C CA . ARG A 1 382 ? -22.817 2.543 -1.368 1.00 95.56 382 ARG A CA 1
ATOM 2999 C C . ARG A 1 382 ? -23.570 1.328 -1.902 1.00 95.56 382 ARG A C 1
ATOM 3001 O O . ARG A 1 382 ? -24.727 1.139 -1.541 1.00 95.56 382 ARG A O 1
ATOM 3008 N N . SER A 1 383 ? -22.927 0.509 -2.731 1.00 94.88 383 SER A N 1
ATOM 3009 C CA . SER A 1 383 ? -23.529 -0.716 -3.271 1.00 94.88 383 SER A CA 1
ATOM 3010 C C . SER A 1 383 ? -23.568 -1.878 -2.268 1.00 94.88 383 SER A C 1
ATOM 3012 O O . SER A 1 383 ? -24.301 -2.843 -2.471 1.00 94.88 383 SER A O 1
ATOM 3014 N N . ILE A 1 384 ? -22.819 -1.790 -1.163 1.00 95.62 384 ILE A N 1
ATOM 3015 C CA . ILE A 1 384 ? -22.753 -2.842 -0.146 1.00 95.62 384 ILE A CA 1
ATOM 3016 C C . ILE A 1 384 ? -23.902 -2.660 0.850 1.00 95.62 384 ILE A C 1
ATOM 3018 O O . ILE A 1 384 ? -23.973 -1.646 1.549 1.00 95.62 384 ILE A O 1
ATOM 3022 N N . SER A 1 385 ? -24.781 -3.662 0.949 1.00 92.06 385 SER A N 1
ATOM 3023 C CA . SER A 1 385 ? -25.941 -3.639 1.859 1.00 92.06 385 SER A CA 1
ATOM 3024 C C . SER A 1 385 ? -25.667 -4.253 3.236 1.00 92.06 385 SER A C 1
ATOM 3026 O O . SER A 1 385 ? -26.227 -3.799 4.228 1.00 92.06 385 SER A O 1
ATOM 3028 N N . ASN A 1 386 ? -24.816 -5.282 3.323 1.00 96.19 386 ASN A N 1
ATOM 3029 C CA . ASN A 1 386 ? -24.506 -5.945 4.593 1.00 96.19 386 ASN A CA 1
ATOM 3030 C C . ASN A 1 386 ? -23.632 -5.037 5.482 1.00 96.19 386 ASN A C 1
ATOM 3032 O O . ASN A 1 386 ? -22.548 -4.633 5.069 1.00 96.19 386 ASN A O 1
ATOM 3036 N N . SER A 1 387 ? -24.077 -4.736 6.705 1.00 95.19 387 SER A N 1
ATOM 3037 C CA . SER A 1 387 ? -23.397 -3.811 7.630 1.00 95.19 387 SER A CA 1
ATOM 3038 C C . SER A 1 387 ? -21.971 -4.239 7.989 1.00 95.19 387 SER A C 1
ATOM 3040 O O . SER A 1 387 ? -21.068 -3.403 8.016 1.00 95.19 387 SER A O 1
ATOM 3042 N N . LEU A 1 388 ? -21.743 -5.537 8.207 1.00 98.12 388 LEU A N 1
ATOM 3043 C CA . LEU A 1 388 ? -20.417 -6.080 8.496 1.00 98.12 388 LEU A CA 1
ATOM 3044 C C . LEU A 1 388 ? -19.469 -5.910 7.305 1.00 98.12 388 LEU A C 1
ATOM 3046 O O . LEU A 1 388 ? -18.345 -5.432 7.470 1.00 98.12 388 LEU A O 1
ATOM 3050 N N . ALA A 1 389 ? -19.942 -6.219 6.095 1.00 98.31 389 ALA A N 1
ATOM 3051 C CA . ALA A 1 389 ? -19.191 -5.972 4.868 1.00 98.31 389 ALA A CA 1
ATOM 3052 C C . ALA A 1 389 ? -18.875 -4.482 4.686 1.00 98.31 389 ALA A C 1
ATOM 3054 O O . ALA A 1 389 ? -17.733 -4.140 4.387 1.00 98.31 389 ALA A O 1
ATOM 3055 N N . ARG A 1 390 ? -19.851 -3.591 4.914 1.00 97.75 390 ARG A N 1
ATOM 3056 C CA . ARG A 1 390 ? -19.660 -2.132 4.830 1.00 97.75 390 ARG A CA 1
ATOM 3057 C C . ARG A 1 390 ? -18.575 -1.643 5.783 1.00 97.75 390 ARG A C 1
ATOM 3059 O O . ARG A 1 390 ? -17.686 -0.915 5.351 1.00 97.75 390 ARG A O 1
ATOM 3066 N N . GLY A 1 391 ? -18.616 -2.078 7.046 1.00 98.31 391 GLY A N 1
ATOM 3067 C CA . GLY A 1 391 ? -17.623 -1.724 8.062 1.00 98.31 391 GLY A CA 1
ATOM 3068 C C . GLY A 1 391 ? -16.209 -2.164 7.676 1.00 98.31 391 GLY A C 1
ATOM 3069 O O . GLY A 1 391 ? -15.283 -1.352 7.690 1.00 98.31 391 GLY A O 1
ATOM 3070 N N . ILE A 1 392 ? -16.043 -3.422 7.253 1.00 98.75 392 ILE A N 1
ATOM 3071 C CA . ILE A 1 392 ? -14.750 -3.941 6.773 1.00 98.75 392 ILE A CA 1
ATOM 3072 C C . ILE A 1 392 ? -14.286 -3.184 5.517 1.00 98.75 392 ILE A C 1
ATOM 3074 O O . ILE A 1 392 ? -13.089 -2.919 5.353 1.00 98.75 392 ILE A O 1
ATOM 3078 N N . PHE A 1 393 ? -15.215 -2.802 4.639 1.00 98.81 393 PHE A N 1
ATOM 3079 C CA . PHE A 1 393 ? -14.903 -2.073 3.417 1.00 98.81 393 PHE A CA 1
ATOM 3080 C C . PHE A 1 393 ? -14.426 -0.637 3.687 1.00 98.81 393 PHE A C 1
ATOM 3082 O O . PHE A 1 393 ? -13.343 -0.305 3.210 1.00 98.81 393 PHE A O 1
ATOM 3089 N N . VAL A 1 394 ? -15.131 0.202 4.479 1.00 98.69 394 VAL A N 1
ATOM 3090 C CA . VAL A 1 394 ? -14.613 1.562 4.808 1.00 98.69 394 VAL A CA 1
ATOM 3091 C C . VAL A 1 394 ? -13.259 1.494 5.475 1.00 98.69 394 VAL A C 1
ATOM 3093 O O . VAL A 1 394 ? -12.383 2.301 5.167 1.00 98.69 394 VAL A O 1
ATOM 3096 N N . HIS A 1 395 ? -13.096 0.541 6.392 1.00 98.81 395 HIS A N 1
ATOM 3097 C CA . HIS A 1 395 ? -11.857 0.349 7.112 1.00 98.81 395 HIS A CA 1
ATOM 3098 C C . HIS A 1 395 ? -10.706 0.158 6.125 1.00 98.81 395 HIS A C 1
ATOM 3100 O O . HIS A 1 395 ? -9.752 0.935 6.085 1.00 98.81 395 HIS A O 1
ATOM 3106 N N . THR A 1 396 ? -10.850 -0.848 5.267 1.00 98.62 396 THR A N 1
ATOM 3107 C CA . THR A 1 396 ? -9.811 -1.232 4.318 1.00 98.62 396 THR A CA 1
ATOM 3108 C C . THR A 1 396 ? -9.592 -0.156 3.258 1.00 98.62 396 THR A C 1
ATOM 3110 O O . THR A 1 396 ? -8.451 0.112 2.893 1.00 98.62 396 THR A O 1
ATOM 3113 N N . MET A 1 397 ? -10.659 0.512 2.808 1.00 98.69 397 MET A N 1
ATOM 3114 C CA . MET A 1 397 ? -10.590 1.631 1.868 1.00 98.69 397 MET A CA 1
ATOM 3115 C C . MET A 1 397 ? -9.716 2.764 2.412 1.00 98.69 397 MET A C 1
ATOM 3117 O O . MET A 1 397 ? -8.792 3.208 1.734 1.00 98.69 397 MET A O 1
ATOM 3121 N N . LEU A 1 398 ? -9.955 3.205 3.649 1.00 98.75 398 LEU A N 1
ATOM 3122 C CA . LEU A 1 398 ? -9.186 4.295 4.253 1.00 98.75 398 LEU A CA 1
ATOM 3123 C C . LEU A 1 398 ? -7.732 3.895 4.537 1.00 98.75 398 LEU A C 1
ATOM 3125 O O . LEU A 1 398 ? -6.836 4.710 4.324 1.00 98.75 398 LEU A O 1
ATOM 3129 N N . VAL A 1 399 ? -7.478 2.646 4.945 1.00 97.50 399 VAL A N 1
ATOM 3130 C CA . VAL A 1 399 ? -6.107 2.130 5.121 1.00 97.50 399 VAL A CA 1
ATOM 3131 C C . VAL A 1 399 ? -5.350 2.067 3.789 1.00 97.50 399 VAL A C 1
ATOM 3133 O O . VAL A 1 399 ? -4.175 2.425 3.745 1.00 97.50 399 VAL A O 1
ATOM 3136 N N . ALA A 1 400 ? -6.013 1.640 2.710 1.00 97.62 400 ALA A N 1
ATOM 3137 C CA . ALA A 1 400 ? -5.425 1.502 1.377 1.00 97.62 400 ALA A CA 1
ATOM 3138 C C . ALA A 1 400 ? -5.162 2.830 0.669 1.00 97.62 400 ALA A C 1
ATOM 3140 O O . ALA A 1 400 ? -4.118 2.981 0.035 1.00 97.62 400 ALA A O 1
ATOM 3141 N N . VAL A 1 401 ? -6.067 3.803 0.799 1.00 98.62 401 VAL A N 1
ATOM 3142 C CA . VAL A 1 401 ? -5.824 5.155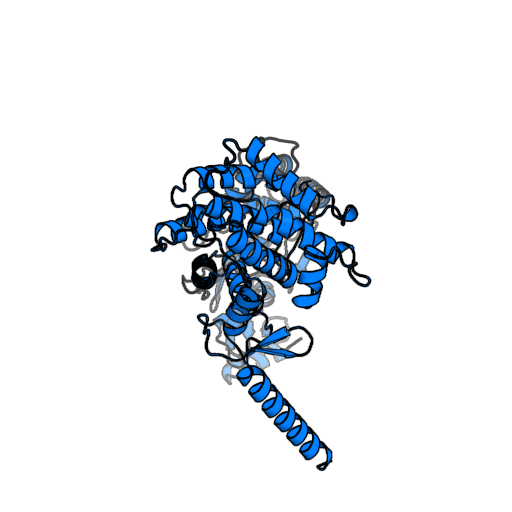 0.277 1.00 98.62 401 VAL A CA 1
ATOM 3143 C C . VAL A 1 401 ? -4.778 5.887 1.112 1.00 98.62 401 VAL A C 1
ATOM 3145 O O . VAL A 1 401 ? -3.924 6.590 0.567 1.00 98.62 401 VAL A O 1
ATOM 3148 N N . HIS A 1 402 ? -4.832 5.713 2.433 1.00 98.25 402 HIS A N 1
ATOM 3149 C CA . HIS A 1 402 ? -3.950 6.382 3.382 1.00 98.25 402 HIS A CA 1
ATOM 3150 C C . HIS A 1 402 ? -3.952 7.918 3.194 1.00 98.25 402 HIS A C 1
ATOM 3152 O O . HIS A 1 402 ? -2.910 8.504 2.873 1.00 98.25 402 HIS A O 1
ATOM 3158 N N . PRO A 1 403 ? -5.131 8.571 3.283 1.00 98.56 403 PRO A N 1
ATOM 3159 C CA . PRO A 1 403 ? -5.329 9.941 2.808 1.00 98.56 403 PRO A CA 1
ATOM 3160 C C . PRO A 1 403 ? -4.661 11.028 3.660 1.00 98.56 403 PRO A C 1
ATOM 3162 O O . PRO A 1 403 ? -4.447 12.120 3.146 1.00 98.56 403 PRO A O 1
ATOM 3165 N N . PHE A 1 404 ? -4.332 10.768 4.925 1.00 98.50 404 PHE A N 1
ATOM 3166 C CA . PHE A 1 404 ? -3.756 11.748 5.857 1.00 98.50 404 PHE A CA 1
ATOM 3167 C C . PHE A 1 404 ? -2.255 11.508 6.075 1.00 98.50 404 PHE A C 1
ATOM 3169 O O . PHE A 1 404 ? -1.750 10.417 5.797 1.00 98.50 404 PHE A O 1
ATOM 3176 N N . ASN A 1 405 ? -1.535 12.490 6.626 1.00 97.12 405 ASN A N 1
ATOM 3177 C CA . ASN A 1 405 ? -0.124 12.301 6.998 1.00 97.12 405 ASN A CA 1
ATOM 3178 C C . ASN A 1 405 ? 0.048 11.362 8.205 1.00 97.12 405 ASN A C 1
ATOM 3180 O O . ASN A 1 405 ? 1.080 10.707 8.325 1.00 97.12 405 ASN A O 1
ATOM 3184 N N . ASP A 1 406 ? -0.947 11.302 9.094 1.00 96.56 406 ASP A N 1
ATOM 3185 C CA . ASP A 1 406 ? -0.982 10.423 10.266 1.00 96.56 406 ASP A CA 1
ATOM 3186 C C . ASP A 1 406 ? -2.444 10.188 10.709 1.00 96.56 406 ASP A C 1
ATOM 3188 O O . ASP A 1 406 ? -3.372 10.879 10.279 1.00 96.56 406 ASP A O 1
ATOM 3192 N N . GLY A 1 407 ? -2.673 9.176 11.543 1.00 96.44 407 GLY A N 1
ATOM 3193 C CA . GLY A 1 407 ? -3.985 8.822 12.082 1.00 96.44 407 GLY A CA 1
ATOM 3194 C C . GLY A 1 407 ? -4.828 7.937 11.164 1.00 96.44 407 GLY A C 1
ATOM 3195 O O . GLY A 1 407 ? -5.941 7.588 11.539 1.00 96.44 407 GLY A O 1
ATOM 3196 N N . ASN A 1 408 ? -4.321 7.513 9.999 1.00 97.81 408 ASN A N 1
ATOM 3197 C CA . ASN A 1 408 ? -5.085 6.730 9.015 1.00 97.81 408 ASN A CA 1
ATOM 3198 C C . ASN A 1 408 ? -5.671 5.437 9.600 1.00 97.81 408 ASN A C 1
ATOM 3200 O O . ASN A 1 408 ? -6.864 5.176 9.444 1.00 97.81 408 ASN A O 1
ATOM 3204 N N . GLY A 1 409 ? -4.863 4.656 10.326 1.00 97.06 409 GLY A N 1
ATOM 3205 C CA . GLY A 1 409 ? -5.320 3.425 10.977 1.00 97.06 409 GLY A CA 1
ATOM 3206 C C . GLY A 1 409 ? -6.434 3.686 11.995 1.00 97.06 409 GLY A C 1
ATOM 3207 O O . GLY A 1 409 ? -7.488 3.052 11.942 1.00 97.06 409 GLY A O 1
ATOM 3208 N N . ARG A 1 410 ? -6.258 4.685 12.863 1.00 98.00 410 ARG A N 1
ATOM 3209 C CA . ARG A 1 410 ? -7.240 5.075 13.888 1.00 98.00 410 ARG A CA 1
ATOM 3210 C C . ARG A 1 410 ? -8.531 5.622 13.275 1.00 98.00 410 ARG A C 1
ATOM 3212 O O . ARG A 1 410 ? -9.598 5.103 13.589 1.00 98.00 410 ARG A O 1
ATOM 3219 N N . THR A 1 411 ? -8.449 6.568 12.336 1.00 98.50 411 THR A N 1
ATOM 3220 C CA . THR A 1 411 ? -9.615 7.085 11.598 1.00 98.50 411 THR A CA 1
ATOM 3221 C C . THR A 1 411 ? -10.363 5.958 10.885 1.00 98.50 411 THR A C 1
ATOM 3223 O O . THR A 1 411 ? -11.590 5.909 10.936 1.00 98.50 411 THR A O 1
ATOM 3226 N N . SER A 1 412 ? -9.652 5.007 10.268 1.00 98.56 412 SER A N 1
ATOM 3227 C CA . SER A 1 412 ? -10.288 3.877 9.581 1.00 98.56 412 SER A CA 1
ATOM 3228 C C . SER A 1 412 ? -11.076 2.965 10.528 1.00 98.56 412 SER A C 1
ATOM 3230 O O . SER A 1 412 ? -12.155 2.501 10.166 1.00 98.56 412 SER A O 1
ATOM 3232 N N . ARG A 1 413 ? -10.572 2.721 11.747 1.00 98.62 413 ARG A N 1
ATOM 3233 C CA . ARG A 1 413 ? -11.257 1.908 12.763 1.00 98.62 413 ARG A CA 1
ATOM 3234 C C . ARG A 1 413 ? -12.430 2.660 13.392 1.00 98.62 413 ARG A C 1
ATOM 3236 O O . ARG A 1 413 ? -13.483 2.066 13.568 1.00 98.62 413 ARG A O 1
ATOM 3243 N N . ILE A 1 414 ? -12.313 3.974 13.593 1.00 98.56 414 ILE A N 1
ATOM 3244 C CA . ILE A 1 414 ? -13.442 4.830 13.997 1.00 98.56 414 ILE A CA 1
ATOM 3245 C C . ILE A 1 414 ? -14.567 4.765 12.950 1.00 98.56 414 ILE A C 1
ATOM 3247 O O . ILE A 1 414 ? -15.728 4.571 13.304 1.00 98.56 414 ILE A O 1
ATOM 3251 N N . MET A 1 415 ? -14.242 4.873 11.657 1.00 98.56 415 MET A N 1
ATOM 3252 C CA . MET A 1 415 ? -15.238 4.767 10.581 1.00 98.56 415 MET A CA 1
ATOM 3253 C C . MET A 1 415 ? -15.846 3.364 10.476 1.00 98.56 415 MET A C 1
ATOM 3255 O O . MET A 1 415 ? -17.048 3.240 10.244 1.00 98.56 415 MET A O 1
ATOM 3259 N N . MET A 1 416 ? -15.051 2.315 10.704 1.00 98.69 416 MET A N 1
ATOM 3260 C CA . MET A 1 416 ? -15.542 0.939 10.815 1.00 98.69 416 MET A CA 1
ATOM 3261 C C . MET A 1 416 ? -16.569 0.801 11.938 1.00 98.69 416 MET A C 1
ATOM 3263 O O . MET A 1 416 ? -17.675 0.316 11.708 1.00 98.69 416 MET A O 1
ATOM 3267 N N . THR A 1 417 ? -16.222 1.256 13.141 1.00 98.50 417 THR A N 1
ATOM 3268 C CA . THR A 1 417 ? -17.105 1.208 14.309 1.00 98.50 417 THR A CA 1
ATOM 3269 C C . THR A 1 417 ? -18.375 2.002 14.062 1.00 98.50 417 THR A C 1
ATOM 3271 O O . THR A 1 417 ? -19.458 1.510 14.372 1.00 98.50 417 THR A O 1
ATOM 3274 N N . LYS A 1 418 ? -18.280 3.166 13.410 1.00 97.88 418 LYS A N 1
ATOM 3275 C CA . LYS A 1 418 ? -19.456 3.942 13.019 1.00 97.88 418 LYS A CA 1
ATOM 3276 C C . LYS A 1 418 ? -20.395 3.135 12.120 1.00 97.88 418 LYS A C 1
ATOM 3278 O O . LYS A 1 418 ? -21.569 3.026 12.457 1.00 97.88 418 LYS A O 1
ATOM 3283 N N . GLU A 1 419 ? -19.916 2.563 11.013 1.00 97.62 419 GLU A N 1
ATOM 3284 C CA . GLU A 1 419 ? -20.751 1.758 10.096 1.00 97.62 419 GLU A CA 1
ATOM 3285 C C . GLU A 1 419 ? -21.452 0.598 10.824 1.00 97.62 419 GLU A C 1
ATOM 3287 O O . GLU A 1 419 ? -22.650 0.379 10.644 1.00 97.62 419 GLU A O 1
ATOM 3292 N N . LEU A 1 420 ? -20.724 -0.114 11.688 1.00 98.19 420 LEU A N 1
ATOM 3293 C CA . LEU A 1 420 ? -21.246 -1.273 12.415 1.00 98.19 420 LEU A CA 1
ATOM 3294 C C . LEU A 1 420 ? -22.278 -0.867 13.473 1.00 98.19 420 LEU A C 1
ATOM 3296 O O . LEU A 1 420 ? -23.414 -1.343 13.453 1.00 98.19 420 LEU A O 1
ATOM 3300 N N . VAL A 1 421 ? -21.909 0.052 14.367 1.00 97.62 421 VAL A N 1
ATOM 3301 C CA . VAL A 1 421 ? -22.747 0.462 15.501 1.00 97.62 421 VAL A CA 1
ATOM 3302 C C . VAL A 1 421 ? -24.000 1.192 15.021 1.00 97.62 421 VAL A C 1
ATOM 3304 O O . VAL A 1 421 ? -25.080 0.945 15.558 1.00 97.62 421 VAL A O 1
ATOM 3307 N N . SER A 1 422 ? -23.910 2.008 13.963 1.00 96.44 422 SER A N 1
ATOM 3308 C CA . SER A 1 422 ? -25.078 2.683 13.369 1.00 96.44 422 SER A CA 1
ATOM 3309 C C . SER A 1 422 ? -26.130 1.681 12.889 1.00 96.44 422 SER A C 1
ATOM 3311 O O . SER A 1 422 ? -27.327 1.911 13.065 1.00 96.44 422 SER A O 1
ATOM 3313 N N . ALA A 1 423 ? -25.692 0.541 12.348 1.00 96.50 423 ALA A N 1
ATOM 3314 C CA . ALA A 1 423 ? -26.559 -0.557 11.929 1.00 96.50 423 ALA A CA 1
ATOM 3315 C C . ALA A 1 423 ? -26.988 -1.484 13.086 1.00 96.50 423 ALA A C 1
ATOM 3317 O O . ALA A 1 423 ? -27.777 -2.405 12.879 1.00 96.50 423 ALA A O 1
ATOM 3318 N N . GLY A 1 424 ? -26.498 -1.261 14.311 1.00 97.19 424 GLY A N 1
ATOM 3319 C CA . GLY A 1 424 ? -26.721 -2.150 15.453 1.00 97.19 424 GLY A CA 1
ATOM 3320 C C . GLY A 1 424 ? -25.980 -3.483 15.336 1.00 97.19 424 GLY A C 1
ATOM 3321 O O . GLY A 1 424 ? -26.445 -4.480 15.877 1.00 97.19 424 GLY A O 1
ATOM 3322 N N . THR A 1 425 ? -24.868 -3.515 14.601 1.00 97.69 425 THR A N 1
ATOM 3323 C CA . THR A 1 425 ? -23.962 -4.663 14.464 1.00 97.69 425 THR A CA 1
ATOM 3324 C C . THR A 1 425 ? -22.790 -4.510 15.430 1.00 97.69 425 THR A C 1
ATOM 3326 O O . THR A 1 425 ? -22.270 -3.409 15.607 1.00 97.69 425 THR A O 1
ATOM 3329 N N . CYS A 1 426 ? -22.344 -5.610 16.038 1.00 98.06 426 CYS A N 1
ATOM 3330 C CA . CYS A 1 426 ? -21.205 -5.598 16.947 1.00 98.06 426 CYS A CA 1
ATOM 3331 C C . CYS A 1 426 ? -19.959 -5.035 16.257 1.00 98.06 426 CYS A C 1
ATOM 3333 O O . CYS A 1 426 ? -19.578 -5.477 15.165 1.00 98.06 426 CYS A O 1
ATOM 3335 N N . ARG A 1 427 ? -19.312 -4.084 16.936 1.00 97.62 427 ARG A N 1
ATOM 3336 C CA . ARG A 1 427 ? -18.039 -3.489 16.521 1.00 97.62 427 ARG A CA 1
ATOM 3337 C C . ARG A 1 427 ? -16.902 -4.518 16.489 1.00 97.62 427 ARG A C 1
ATOM 3339 O O . ARG A 1 427 ? -17.024 -5.620 17.024 1.00 97.62 427 ARG A O 1
ATOM 3346 N N . ILE A 1 428 ? -15.792 -4.135 15.863 1.00 98.62 428 ILE A N 1
ATOM 3347 C CA . ILE A 1 428 ? -14.587 -4.960 15.730 1.00 98.62 428 ILE A CA 1
ATOM 3348 C C . ILE A 1 428 ? -13.444 -4.265 16.459 1.00 98.62 428 ILE A C 1
ATOM 3350 O O . ILE A 1 428 ? -13.005 -3.198 16.035 1.00 98.62 428 ILE A O 1
ATOM 3354 N N . VAL A 1 429 ? -12.931 -4.887 17.520 1.00 98.56 429 VAL A N 1
ATOM 3355 C CA . VAL A 1 429 ? -11.752 -4.395 18.240 1.00 98.56 429 VAL A CA 1
ATOM 3356 C C . VAL A 1 429 ? -10.567 -5.308 17.949 1.00 98.56 429 VAL A C 1
ATOM 3358 O O . VAL A 1 429 ? -10.651 -6.514 18.166 1.00 98.56 429 VAL A O 1
ATOM 3361 N N . VAL A 1 430 ? -9.468 -4.739 17.443 1.00 98.38 430 VAL A N 1
ATOM 3362 C CA . VAL A 1 430 ? -8.228 -5.474 17.141 1.00 98.38 430 VAL A CA 1
ATOM 3363 C C . VAL A 1 430 ? -7.308 -5.414 18.364 1.00 98.38 430 VAL A C 1
ATOM 3365 O O . VAL A 1 430 ? -6.722 -4.357 18.593 1.00 98.38 430 VAL A O 1
ATOM 3368 N N . PRO A 1 431 ? -7.174 -6.494 19.157 1.00 97.94 431 PRO A N 1
ATOM 3369 C CA . PRO A 1 431 ? -6.344 -6.485 20.356 1.00 97.94 431 PRO A CA 1
ATOM 3370 C C . PRO A 1 431 ? -4.850 -6.557 20.024 1.00 97.94 431 PRO A C 1
ATOM 3372 O O . PRO A 1 431 ? -4.461 -6.984 18.932 1.00 97.94 431 PRO A O 1
ATOM 3375 N N . THR A 1 432 ? -4.009 -6.198 20.994 1.00 96.75 432 THR A N 1
ATOM 3376 C CA . THR A 1 432 ? -2.545 -6.171 20.860 1.00 96.75 432 THR A CA 1
ATOM 3377 C C . THR A 1 432 ? -1.980 -7.505 20.368 1.00 96.75 432 THR A C 1
ATOM 3379 O O . THR A 1 432 ? -1.248 -7.518 19.377 1.00 96.75 432 THR A O 1
ATOM 3382 N N . ILE A 1 433 ? -2.398 -8.626 20.965 1.00 96.56 433 ILE A N 1
ATOM 3383 C CA . ILE A 1 433 ? -1.903 -9.973 20.613 1.00 96.56 433 ILE A CA 1
ATOM 3384 C C . ILE A 1 433 ? -2.220 -10.381 19.171 1.00 96.56 433 ILE A C 1
ATOM 3386 O O . ILE A 1 433 ? -1.594 -11.275 18.610 1.00 96.56 433 ILE A O 1
ATOM 3390 N N . PHE A 1 434 ? -3.209 -9.733 18.552 1.00 96.69 434 PHE A N 1
ATOM 3391 C CA . PHE A 1 434 ? -3.692 -10.066 17.214 1.00 96.69 434 PHE A CA 1
ATOM 3392 C C . PHE A 1 434 ? -3.257 -9.054 16.149 1.00 96.69 434 PHE A C 1
ATOM 3394 O O . PHE A 1 434 ? -3.648 -9.158 14.980 1.00 96.69 434 PHE A O 1
ATOM 3401 N N . ARG A 1 435 ? -2.412 -8.086 16.533 1.00 95.38 435 ARG A N 1
ATOM 3402 C CA . ARG A 1 435 ? -1.854 -7.070 15.639 1.00 95.38 435 ARG A CA 1
ATOM 3403 C C . ARG A 1 435 ? -1.185 -7.700 14.420 1.00 95.38 435 ARG A C 1
ATOM 3405 O O . ARG A 1 435 ? -1.454 -7.268 13.304 1.00 95.38 435 ARG A O 1
ATOM 3412 N N . ASP A 1 436 ? -0.362 -8.726 14.604 1.00 94.75 436 ASP A N 1
ATOM 3413 C CA . ASP A 1 436 ? 0.404 -9.321 13.503 1.00 94.75 436 ASP A CA 1
ATOM 3414 C C . ASP A 1 436 ? -0.480 -10.092 12.517 1.00 94.75 436 ASP A C 1
ATOM 3416 O O . ASP A 1 436 ? -0.239 -10.052 11.311 1.00 94.75 436 ASP A O 1
ATOM 3420 N N . ASN A 1 437 ? -1.564 -10.718 12.984 1.00 96.31 437 ASN A N 1
ATOM 3421 C CA . ASN A 1 437 ? -2.565 -11.324 12.103 1.00 96.31 437 ASN A CA 1
ATOM 3422 C C . ASN A 1 437 ? -3.291 -10.265 11.264 1.00 96.31 437 ASN A C 1
ATOM 3424 O O . ASN A 1 437 ? -3.480 -10.450 10.060 1.00 96.31 437 ASN A O 1
ATOM 3428 N N . TYR A 1 438 ? -3.665 -9.148 11.887 1.00 97.12 438 TYR A N 1
ATOM 3429 C CA . TYR A 1 438 ? -4.303 -8.019 11.216 1.00 97.12 438 TYR A CA 1
ATOM 3430 C C . TYR A 1 438 ? -3.369 -7.353 10.185 1.00 97.12 438 TYR A C 1
ATOM 3432 O O . TYR A 1 438 ? -3.732 -7.228 9.012 1.00 97.12 438 TYR A O 1
ATOM 3440 N N . ILE A 1 439 ? -2.137 -7.009 10.576 1.00 95.31 439 ILE A N 1
ATOM 3441 C CA . ILE A 1 439 ? -1.125 -6.420 9.683 1.00 95.31 439 ILE A CA 1
ATOM 3442 C C . ILE A 1 439 ? -0.703 -7.410 8.592 1.00 95.31 439 ILE A C 1
ATOM 3444 O O . ILE A 1 439 ? -0.517 -7.011 7.443 1.00 95.31 439 ILE A O 1
ATOM 3448 N N . GLY A 1 440 ? -0.600 -8.703 8.899 1.00 95.81 440 GLY A N 1
ATOM 3449 C CA . GLY A 1 440 ? -0.334 -9.750 7.913 1.00 95.81 440 GLY A CA 1
ATOM 3450 C C . GLY A 1 440 ? -1.455 -9.870 6.877 1.00 95.81 440 GLY A C 1
ATOM 3451 O O . GLY A 1 440 ? -1.183 -10.023 5.685 1.00 95.81 440 GLY A O 1
ATOM 3452 N N . GLY A 1 441 ? -2.712 -9.724 7.308 1.00 97.25 441 GLY A N 1
ATOM 3453 C CA . GLY A 1 441 ? -3.870 -9.655 6.419 1.00 97.25 441 GLY A CA 1
ATOM 3454 C C . GLY A 1 441 ? -3.827 -8.449 5.484 1.00 97.25 441 GLY A C 1
ATOM 3455 O O . GLY A 1 441 ? -4.015 -8.609 4.278 1.00 97.25 441 GLY A O 1
ATOM 3456 N N . LEU A 1 442 ? -3.509 -7.265 6.016 1.00 96.25 442 LEU A N 1
ATOM 3457 C CA . LEU A 1 442 ? -3.272 -6.075 5.199 1.00 96.25 442 LEU A CA 1
ATOM 3458 C C . LEU A 1 442 ? -2.112 -6.301 4.228 1.00 96.25 442 LEU A C 1
ATOM 3460 O O . LEU A 1 442 ? -2.278 -6.093 3.036 1.00 96.25 442 LEU A O 1
ATOM 3464 N N . THR A 1 443 ? -0.972 -6.810 4.692 1.00 95.38 443 THR A N 1
ATOM 3465 C CA . THR A 1 443 ? 0.212 -7.060 3.853 1.00 95.38 443 THR A CA 1
ATOM 3466 C C . THR A 1 443 ? -0.140 -7.905 2.627 1.00 95.38 443 THR A C 1
ATOM 3468 O O . THR A 1 443 ? 0.236 -7.549 1.514 1.00 95.38 443 THR A O 1
ATOM 3471 N N . LYS A 1 444 ? -0.949 -8.961 2.799 1.00 96.44 444 LYS A N 1
ATOM 3472 C CA . LYS A 1 444 ? -1.441 -9.799 1.692 1.00 96.44 444 LYS A CA 1
ATOM 3473 C C . LYS A 1 444 ? -2.348 -9.062 0.704 1.00 96.44 444 LYS A C 1
ATOM 3475 O O . LYS A 1 444 ? -2.365 -9.401 -0.476 1.00 96.44 444 LYS A O 1
ATOM 3480 N N . LEU A 1 445 ? -3.072 -8.042 1.151 1.00 96.06 445 LEU A N 1
ATOM 3481 C CA . LEU A 1 445 ? -3.870 -7.182 0.280 1.00 96.06 445 LEU A CA 1
ATOM 3482 C C . LEU A 1 445 ? -3.002 -6.216 -0.549 1.00 96.06 445 LEU A C 1
ATOM 3484 O O . LEU A 1 445 ? -3.380 -5.870 -1.665 1.00 96.06 445 LEU A O 1
ATOM 3488 N N . PHE A 1 446 ? -1.849 -5.781 -0.031 1.00 94.38 446 PHE A N 1
ATOM 3489 C CA . PHE A 1 446 ? -0.952 -4.846 -0.729 1.00 94.38 446 PHE A CA 1
ATOM 3490 C C . PHE A 1 446 ? 0.055 -5.514 -1.672 1.00 94.38 446 PHE A C 1
ATOM 3492 O O . PHE A 1 446 ? 0.741 -4.808 -2.412 1.00 94.38 446 PHE A O 1
ATOM 3499 N N . GLU A 1 447 ? 0.129 -6.846 -1.695 1.00 91.56 447 GLU A N 1
ATOM 3500 C CA . GLU A 1 447 ? 0.934 -7.583 -2.673 1.00 91.56 447 GLU A CA 1
ATOM 3501 C C . GLU A 1 447 ? 0.498 -7.280 -4.119 1.00 91.56 447 GLU A C 1
ATOM 3503 O O . GLU A 1 447 ? -0.642 -6.905 -4.388 1.00 91.56 447 GLU A O 1
ATOM 3508 N N . SER A 1 448 ? 1.408 -7.497 -5.080 1.00 85.88 448 SER A N 1
ATOM 3509 C CA . SER A 1 448 ? 1.143 -7.291 -6.521 1.00 85.88 448 SER A CA 1
ATOM 3510 C C . SER A 1 448 ? -0.093 -8.032 -7.047 1.00 85.88 448 SER A C 1
ATOM 3512 O O . SER A 1 448 ? -0.699 -7.611 -8.028 1.00 85.88 448 SER A O 1
ATOM 3514 N N . ARG A 1 449 ? -0.466 -9.130 -6.385 1.00 90.12 449 ARG A N 1
ATOM 3515 C CA . ARG A 1 449 ? -1.751 -9.799 -6.540 1.00 90.12 449 ARG A CA 1
ATOM 3516 C C . ARG A 1 449 ? -2.476 -9.719 -5.194 1.00 90.12 449 ARG A C 1
ATOM 3518 O O . ARG A 1 449 ? -2.140 -10.510 -4.313 1.00 90.12 449 ARG A O 1
ATOM 3525 N N . PRO A 1 450 ? -3.439 -8.801 -5.034 1.00 94.81 450 PRO A N 1
ATOM 3526 C CA . PRO A 1 450 ? -4.162 -8.637 -3.781 1.00 94.81 450 PRO A CA 1
ATOM 3527 C C . PRO A 1 450 ? -4.868 -9.928 -3.358 1.00 94.81 450 PRO A C 1
ATOM 3529 O O . PRO A 1 450 ? -5.480 -10.602 -4.186 1.00 94.81 450 PRO A O 1
ATOM 3532 N N . VAL A 1 451 ? -4.801 -10.259 -2.067 1.00 97.25 451 VAL A N 1
ATOM 3533 C CA . VAL A 1 451 ? -5.569 -11.358 -1.462 1.00 97.25 451 VAL A CA 1
ATOM 3534 C C . VAL A 1 451 ? -6.246 -10.856 -0.187 1.00 97.25 451 VAL A C 1
ATOM 3536 O O . VAL A 1 451 ? -5.589 -10.676 0.838 1.00 97.25 451 VAL A O 1
ATOM 3539 N N . ALA A 1 452 ? -7.568 -10.660 -0.219 1.00 98.06 452 ALA A N 1
ATOM 3540 C CA . ALA A 1 452 ? -8.301 -10.052 0.903 1.00 98.06 452 ALA A CA 1
ATOM 3541 C C . ALA A 1 452 ? -8.735 -11.049 1.995 1.00 98.06 452 ALA A C 1
ATOM 3543 O O . ALA A 1 452 ? -8.958 -10.665 3.145 1.00 98.06 452 ALA A O 1
ATOM 3544 N N . ALA A 1 453 ? -8.846 -12.340 1.669 1.00 98.06 453 ALA A N 1
ATOM 3545 C CA . ALA A 1 453 ? -9.402 -13.347 2.579 1.00 98.06 453 ALA A CA 1
ATOM 3546 C C . ALA A 1 453 ? -8.707 -13.446 3.961 1.00 98.06 453 ALA A C 1
ATOM 3548 O O . ALA A 1 453 ? -9.417 -13.614 4.955 1.00 98.06 453 ALA A O 1
ATOM 3549 N N . PRO A 1 454 ? -7.366 -13.337 4.087 1.00 98.31 454 PRO A N 1
ATOM 3550 C CA . PRO A 1 454 ? -6.706 -13.308 5.392 1.00 98.31 454 PRO A CA 1
ATOM 3551 C C . PRO A 1 454 ? -7.146 -12.134 6.278 1.00 98.31 454 PRO A C 1
ATOM 3553 O O . PRO A 1 454 ? -7.407 -12.350 7.459 1.00 98.31 454 PRO A O 1
ATOM 3556 N N . LEU A 1 455 ? -7.288 -10.928 5.711 1.00 98.56 455 LEU A N 1
ATOM 3557 C CA . LEU A 1 455 ? -7.755 -9.743 6.440 1.00 98.56 455 LEU A CA 1
ATOM 3558 C C . LEU A 1 455 ? -9.193 -9.923 6.929 1.00 98.56 455 LEU A C 1
ATOM 3560 O O . LEU A 1 455 ? -9.472 -9.706 8.105 1.00 98.56 455 LEU A O 1
ATOM 3564 N N . VAL A 1 456 ? -10.091 -10.371 6.045 1.00 98.50 456 VAL A N 1
ATOM 3565 C CA . VAL A 1 456 ? -11.501 -10.600 6.397 1.00 98.50 456 VAL A CA 1
ATOM 3566 C C . VAL A 1 456 ? -11.607 -11.607 7.543 1.00 98.50 456 VAL A C 1
ATOM 3568 O O . VAL A 1 456 ? -12.263 -11.322 8.539 1.00 98.50 456 VAL A O 1
ATOM 3571 N N . ARG A 1 457 ? -10.900 -12.744 7.474 1.00 98.12 457 ARG A N 1
ATOM 3572 C CA . ARG A 1 457 ? -10.895 -13.733 8.568 1.00 98.12 457 ARG A CA 1
ATOM 3573 C C . ARG A 1 457 ? -10.379 -13.158 9.886 1.00 98.12 457 ARG A C 1
ATOM 3575 O O . ARG A 1 457 ? -10.963 -13.447 10.925 1.00 98.12 457 ARG A O 1
ATOM 3582 N N . ALA A 1 458 ? -9.318 -12.351 9.845 1.00 98.12 458 ALA A N 1
ATOM 3583 C CA . ALA A 1 458 ? -8.776 -11.720 11.042 1.00 98.12 458 ALA A CA 1
ATOM 3584 C C . ALA A 1 458 ? -9.809 -10.788 11.705 1.00 98.12 458 ALA A C 1
ATOM 3586 O O . ALA A 1 458 ? -10.062 -10.899 12.901 1.00 98.12 458 ALA A O 1
ATOM 3587 N N . LEU A 1 459 ? -10.469 -9.931 10.921 1.00 98.56 459 LEU A N 1
ATOM 3588 C CA . LEU A 1 459 ? -11.488 -9.005 11.428 1.00 98.56 459 LEU A CA 1
ATOM 3589 C C . LEU A 1 459 ? -12.741 -9.731 11.948 1.00 98.56 459 LEU A C 1
ATOM 3591 O O . LEU A 1 459 ? -13.306 -9.325 12.962 1.00 98.56 459 LEU A O 1
ATOM 3595 N N . LEU A 1 460 ? -13.151 -10.833 11.309 1.00 98.25 460 LEU A N 1
ATOM 3596 C CA . LEU A 1 460 ? -14.270 -11.658 11.781 1.00 98.25 460 LEU A CA 1
ATOM 3597 C C . LEU A 1 460 ? -13.986 -12.341 13.124 1.00 98.25 460 LEU A C 1
ATOM 3599 O O . LEU A 1 460 ? -14.917 -12.514 13.919 1.00 98.25 460 LEU A O 1
ATOM 3603 N N . GLU A 1 461 ? -12.731 -12.722 13.372 1.00 98.06 461 GLU A N 1
ATOM 3604 C CA . GLU A 1 461 ? -12.306 -13.288 14.653 1.00 98.06 461 GLU A CA 1
ATOM 3605 C C . GLU A 1 461 ? -12.262 -12.217 15.746 1.00 98.06 461 GLU A C 1
ATOM 3607 O O . GLU A 1 461 ? -12.825 -12.418 16.821 1.00 98.06 461 GLU A O 1
ATOM 3612 N N . CYS A 1 462 ? -11.720 -11.033 15.446 1.00 98.50 462 CYS A N 1
ATOM 3613 C CA . CYS A 1 462 ? -11.795 -9.879 16.344 1.00 98.50 462 CYS A CA 1
ATOM 3614 C C . CYS A 1 462 ? -13.246 -9.554 16.732 1.00 98.50 462 CYS A C 1
ATOM 3616 O O . CYS A 1 462 ? -13.551 -9.418 17.915 1.00 98.50 462 CYS A O 1
ATOM 3618 N N . GLN A 1 463 ? -14.166 -9.519 15.759 1.00 98.19 463 GLN A N 1
ATOM 3619 C CA . GLN A 1 463 ? -15.589 -9.295 16.027 1.00 98.19 463 GLN A CA 1
ATOM 3620 C C . GLN A 1 463 ? -16.188 -10.373 16.937 1.00 98.19 463 GLN A C 1
ATOM 3622 O O . GLN A 1 463 ? -17.011 -10.071 17.798 1.00 98.19 463 GLN A O 1
ATOM 3627 N N . ARG A 1 464 ? -15.802 -11.641 16.737 1.00 98.25 464 ARG A N 1
ATOM 3628 C CA . ARG A 1 464 ? -16.294 -12.765 17.541 1.00 98.25 464 ARG A CA 1
ATOM 3629 C C . ARG A 1 464 ? -15.916 -12.586 19.008 1.00 98.25 464 ARG A C 1
ATOM 3631 O O . ARG A 1 464 ? -16.773 -12.769 19.867 1.00 98.25 464 ARG A O 1
ATOM 3638 N N . ILE A 1 465 ? -14.663 -12.212 19.273 1.00 98.44 465 ILE A N 1
ATOM 3639 C CA . ILE A 1 465 ? -14.178 -11.946 20.630 1.00 98.44 465 ILE A CA 1
ATOM 3640 C C . ILE A 1 465 ? -14.885 -10.732 21.226 1.00 98.44 465 ILE A C 1
ATOM 3642 O O . ILE A 1 465 ? -15.446 -10.847 22.314 1.00 98.44 465 ILE A O 1
ATOM 3646 N N . THR A 1 466 ? -14.949 -9.613 20.496 1.00 98.44 466 THR A N 1
ATOM 3647 C CA . THR A 1 466 ? -15.651 -8.405 20.960 1.00 98.44 466 THR A CA 1
ATOM 3648 C C . THR A 1 466 ? -17.108 -8.703 21.321 1.00 98.44 466 THR A C 1
ATOM 3650 O O . THR A 1 466 ? -17.559 -8.316 22.388 1.00 98.44 466 THR A O 1
ATOM 3653 N N . HIS A 1 467 ? -17.832 -9.456 20.490 1.00 98.31 467 HIS A N 1
ATOM 3654 C CA . HIS A 1 467 ? -19.226 -9.828 20.754 1.00 98.31 467 HIS A CA 1
ATOM 3655 C C . HIS A 1 467 ? -19.394 -10.720 21.998 1.00 98.31 467 HIS A C 1
ATOM 3657 O O . HIS A 1 467 ? -20.459 -10.739 22.608 1.00 98.31 467 HIS A O 1
ATOM 3663 N N . SER A 1 468 ? -18.375 -11.500 22.366 1.00 98.00 468 SER A N 1
ATOM 3664 C CA . SER A 1 468 ? -18.438 -12.420 23.510 1.00 98.00 468 SER A CA 1
ATOM 3665 C C . SER A 1 468 ? -18.127 -11.776 24.865 1.00 98.00 468 SER A C 1
ATOM 3667 O O . SER A 1 468 ? -18.315 -12.426 25.890 1.00 98.00 468 SER A O 1
ATOM 3669 N N . ILE A 1 469 ? -17.655 -10.526 24.886 1.00 98.06 469 ILE A N 1
ATOM 3670 C CA . ILE A 1 469 ? -17.263 -9.822 26.111 1.00 98.06 469 ILE A CA 1
ATOM 3671 C C . ILE A 1 469 ? -18.243 -8.680 26.351 1.00 98.06 469 ILE A C 1
ATOM 3673 O O . ILE A 1 469 ? -18.143 -7.635 25.724 1.00 98.06 469 ILE A O 1
ATOM 3677 N N . VAL A 1 470 ? -19.177 -8.882 27.280 1.00 96.19 470 VAL A N 1
ATOM 3678 C CA . VAL A 1 470 ? -20.233 -7.913 27.595 1.00 96.19 470 VAL A CA 1
ATOM 3679 C C . VAL A 1 470 ? -20.277 -7.718 29.103 1.00 96.19 470 VAL A C 1
ATOM 3681 O O . VAL A 1 470 ? -20.521 -8.667 29.847 1.00 96.19 470 VAL A O 1
ATOM 3684 N N . SER A 1 471 ? -20.007 -6.499 29.559 1.00 97.00 471 SER A N 1
ATOM 3685 C CA . SER A 1 471 ? -20.072 -6.126 30.970 1.00 97.00 471 SER A CA 1
ATOM 3686 C C . SER A 1 471 ? -20.255 -4.610 31.094 1.00 97.00 471 SER A C 1
ATOM 3688 O O . SER A 1 471 ? -19.557 -3.876 30.392 1.00 97.00 471 SER A O 1
ATOM 3690 N N . PRO A 1 472 ? -21.150 -4.129 31.977 1.00 97.25 472 PRO A N 1
ATOM 3691 C CA . PRO A 1 472 ? -21.251 -2.709 32.319 1.00 97.25 472 PRO A CA 1
ATOM 3692 C C . PRO A 1 472 ? -20.170 -2.266 33.319 1.00 97.25 472 PRO A C 1
ATOM 3694 O O . PRO A 1 472 ? -20.023 -1.079 33.588 1.00 97.25 472 PRO A O 1
ATOM 3697 N N . ASP A 1 473 ? -19.413 -3.209 33.891 1.00 97.75 473 ASP A N 1
ATOM 3698 C CA . ASP A 1 473 ? -18.283 -2.924 34.773 1.00 97.75 473 ASP A CA 1
ATOM 3699 C C . ASP A 1 473 ? -16.958 -2.976 33.999 1.00 97.75 473 ASP A C 1
ATOM 3701 O O . ASP A 1 473 ? -16.653 -3.958 33.304 1.00 97.75 473 ASP A O 1
ATOM 3705 N N . LEU A 1 474 ? -16.164 -1.909 34.123 1.00 97.50 474 LEU A N 1
ATOM 3706 C CA . LEU A 1 474 ? -14.921 -1.751 33.374 1.00 97.50 474 LEU A CA 1
ATOM 3707 C C . LEU A 1 474 ? -13.825 -2.707 33.851 1.00 97.50 474 LEU A C 1
ATOM 3709 O O . LEU A 1 474 ? -13.109 -3.256 33.014 1.00 97.50 474 LEU A O 1
ATOM 3713 N N . ASN A 1 475 ? -13.703 -2.941 35.159 1.00 97.19 475 ASN A N 1
ATOM 3714 C CA . ASN A 1 475 ? -12.698 -3.864 35.690 1.00 97.19 475 ASN A CA 1
ATOM 3715 C C . ASN A 1 475 ? -12.976 -5.278 35.186 1.00 97.19 475 ASN A C 1
ATOM 3717 O O . ASN A 1 475 ? -12.091 -5.926 34.630 1.00 97.19 475 ASN A O 1
ATOM 3721 N N . ARG A 1 476 ? -14.238 -5.703 35.249 1.00 97.81 476 ARG A N 1
ATOM 3722 C CA . ARG A 1 476 ? -14.675 -6.987 34.719 1.00 97.81 476 ARG A CA 1
ATOM 3723 C C . ARG A 1 476 ? -14.474 -7.090 33.211 1.00 97.81 476 ARG A C 1
ATOM 3725 O O . ARG A 1 476 ? -14.078 -8.140 32.713 1.00 97.81 476 ARG A O 1
ATOM 3732 N N . THR A 1 477 ? -14.706 -6.006 32.476 1.00 98.12 477 THR A N 1
ATOM 3733 C CA . THR A 1 477 ? -14.418 -5.951 31.037 1.00 98.12 477 THR A CA 1
ATOM 3734 C C . THR A 1 477 ? -12.927 -6.169 30.768 1.00 98.12 477 THR A C 1
ATOM 3736 O O . THR A 1 477 ? -12.576 -6.987 29.919 1.00 98.12 477 THR A O 1
ATOM 3739 N N . ILE A 1 478 ? -12.043 -5.486 31.504 1.00 98.38 478 ILE A N 1
ATOM 3740 C CA . ILE A 1 478 ? -10.586 -5.643 31.384 1.00 98.38 478 ILE A CA 1
ATOM 3741 C C . ILE A 1 478 ? -10.165 -7.078 31.724 1.00 98.38 478 ILE A C 1
ATOM 3743 O O . ILE A 1 478 ? -9.390 -7.661 30.970 1.00 98.38 478 ILE A O 1
ATOM 3747 N N . GLU A 1 479 ? -10.695 -7.672 32.794 1.00 98.25 479 GLU A N 1
ATOM 3748 C CA . GLU A 1 479 ? -10.428 -9.069 33.163 1.00 98.25 479 GLU A CA 1
ATOM 3749 C C . GLU A 1 479 ? -10.842 -10.050 32.061 1.00 98.25 479 GLU A C 1
ATOM 3751 O O . GLU A 1 479 ? -10.066 -10.927 31.685 1.00 98.25 479 GLU A O 1
ATOM 3756 N N . LEU A 1 480 ? -12.045 -9.886 31.499 1.00 98.50 480 LEU A N 1
ATOM 3757 C CA . LEU A 1 480 ? -12.529 -10.741 30.416 1.00 98.50 480 LEU A CA 1
ATOM 3758 C C . LEU A 1 480 ? -11.655 -10.604 29.166 1.00 98.50 480 LEU A C 1
ATOM 3760 O O . LEU A 1 480 ? -11.299 -11.617 28.568 1.00 98.50 480 LEU A O 1
ATOM 3764 N N . TRP A 1 481 ? -11.230 -9.393 28.799 1.00 98.50 481 TRP A N 1
ATOM 3765 C CA . TRP A 1 481 ? -10.265 -9.205 27.712 1.00 98.50 481 TRP A CA 1
ATOM 3766 C C . TRP A 1 481 ? -8.895 -9.808 28.045 1.00 98.50 48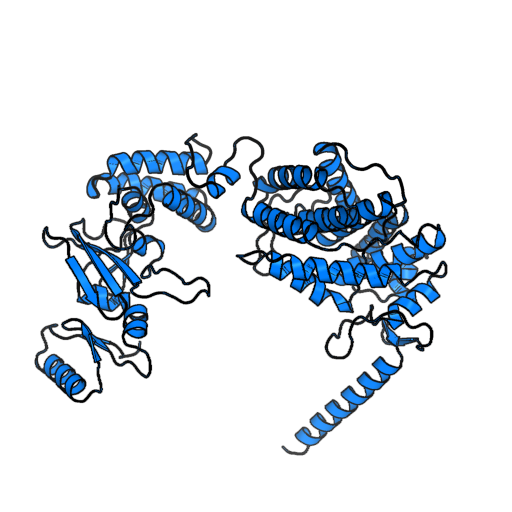1 TRP A C 1
ATOM 3768 O O . TRP A 1 481 ? -8.296 -10.469 27.196 1.00 98.50 481 TRP A O 1
ATOM 3778 N N . ALA A 1 482 ? -8.409 -9.668 29.276 1.00 98.19 482 ALA A N 1
ATOM 3779 C CA . ALA A 1 482 ? -7.150 -10.266 29.713 1.00 98.19 482 ALA A CA 1
ATOM 3780 C C . ALA A 1 482 ? -7.188 -11.797 29.653 1.00 98.19 482 ALA A C 1
ATOM 3782 O O . ALA A 1 482 ? -6.221 -12.401 29.195 1.00 98.19 482 ALA A O 1
ATOM 3783 N N . SER A 1 483 ? -8.328 -12.418 29.980 1.00 98.12 483 SER A N 1
ATOM 3784 C CA . SER A 1 483 ? -8.532 -13.872 29.871 1.00 98.12 483 SER A CA 1
ATOM 3785 C C . SER A 1 483 ? -8.361 -14.417 28.443 1.00 98.12 483 SER A C 1
ATOM 3787 O O . SER A 1 483 ? -8.127 -15.608 28.257 1.00 98.12 483 SER A O 1
ATOM 3789 N N . THR A 1 484 ? -8.435 -13.541 27.431 1.00 98.00 484 THR A N 1
ATOM 3790 C CA . THR A 1 484 ? -8.209 -13.879 26.014 1.00 98.00 484 THR A CA 1
ATOM 3791 C C . THR A 1 484 ? -6.770 -13.675 25.542 1.00 98.00 484 THR A C 1
ATOM 3793 O O . THR A 1 484 ? -6.504 -13.814 24.349 1.00 98.00 484 THR A O 1
ATOM 3796 N N . HIS A 1 485 ? -5.854 -13.290 26.440 1.00 97.69 485 HIS A N 1
ATOM 3797 C CA . HIS A 1 485 ? -4.493 -12.829 26.129 1.00 97.69 485 HIS A CA 1
ATOM 3798 C C . HIS A 1 485 ? -4.413 -11.502 25.358 1.00 97.69 485 HIS A C 1
ATOM 3800 O O . HIS A 1 485 ? -3.347 -11.140 24.868 1.00 97.69 485 HIS A O 1
ATOM 3806 N N . ALA A 1 486 ? -5.508 -10.745 25.245 1.00 97.62 486 ALA A N 1
ATOM 3807 C CA . ALA A 1 486 ? -5.605 -9.604 24.333 1.00 97.62 486 ALA A CA 1
ATOM 3808 C C . ALA A 1 486 ? -4.547 -8.504 24.524 1.00 97.62 486 ALA A C 1
ATOM 3810 O O . ALA A 1 486 ? -4.174 -7.845 23.552 1.00 97.62 486 ALA A O 1
ATOM 3811 N N . PHE A 1 487 ? -4.065 -8.305 25.752 1.00 97.19 487 PHE A N 1
ATOM 3812 C CA . PHE A 1 487 ? -3.090 -7.266 26.096 1.00 97.19 487 PHE A CA 1
ATOM 3813 C C . PHE A 1 487 ? -1.629 -7.670 25.850 1.00 97.19 487 PHE A C 1
ATOM 3815 O O . PHE A 1 487 ? -0.747 -6.821 25.945 1.00 97.19 487 PHE A O 1
ATOM 3822 N N . LEU A 1 488 ? -1.361 -8.938 25.529 1.00 95.38 488 LEU A N 1
ATOM 3823 C CA . LEU A 1 488 ? -0.009 -9.451 25.316 1.00 95.38 488 LEU A CA 1
ATOM 3824 C C . LEU A 1 488 ? 0.522 -9.097 23.917 1.00 95.38 488 LEU A C 1
ATOM 3826 O O . LEU A 1 488 ? -0.240 -9.028 22.960 1.00 95.38 488 LEU A O 1
ATOM 3830 N N . GLU A 1 489 ? 1.838 -8.905 23.787 1.00 89.94 489 GLU A N 1
ATOM 3831 C CA . GLU A 1 489 ? 2.534 -8.741 22.492 1.00 89.94 489 GLU A CA 1
ATOM 3832 C C . GLU A 1 489 ? 3.224 -10.038 22.029 1.00 89.94 489 GLU A C 1
ATOM 3834 O O . GLU A 1 489 ? 3.535 -10.195 20.850 1.00 89.94 489 GLU A O 1
ATOM 3839 N N . ASP A 1 490 ? 3.467 -10.978 22.946 1.00 82.56 490 ASP A N 1
ATOM 3840 C CA . ASP A 1 490 ? 4.235 -12.192 22.675 1.00 82.56 490 ASP A CA 1
ATOM 3841 C C . ASP A 1 490 ? 3.374 -13.311 22.073 1.00 82.56 490 ASP A C 1
ATOM 3843 O O . ASP A 1 490 ? 2.784 -14.136 22.773 1.00 82.56 490 ASP A O 1
ATOM 3847 N N . ILE A 1 491 ? 3.353 -13.362 20.743 1.00 80.12 491 ILE A N 1
ATOM 3848 C CA . ILE A 1 491 ? 2.633 -14.386 19.976 1.00 80.12 491 ILE A CA 1
ATOM 3849 C C . ILE A 1 491 ? 3.290 -15.776 20.002 1.00 80.12 491 ILE A C 1
ATOM 3851 O O . ILE A 1 491 ? 2.701 -16.730 19.485 1.00 80.12 491 ILE A O 1
ATOM 3855 N N . LYS A 1 492 ? 4.512 -15.923 20.540 1.00 81.19 492 LYS A N 1
ATOM 3856 C CA . LYS A 1 492 ? 5.142 -17.250 20.671 1.00 81.19 492 LYS A CA 1
ATOM 3857 C C . LYS A 1 492 ? 4.459 -18.052 21.773 1.00 81.19 492 LYS A C 1
ATOM 3859 O O . LYS A 1 492 ? 4.159 -19.227 21.573 1.00 81.19 492 LYS A O 1
ATOM 3864 N N . ASN A 1 493 ? 4.164 -17.372 22.876 1.00 79.38 493 ASN A N 1
ATOM 3865 C CA . ASN A 1 493 ? 3.710 -17.978 24.123 1.00 79.38 493 ASN A CA 1
ATOM 3866 C C . ASN A 1 493 ? 2.217 -17.770 24.395 1.00 79.38 493 ASN A C 1
ATOM 3868 O O . ASN A 1 493 ? 1.650 -18.419 25.270 1.00 79.38 493 ASN A O 1
ATOM 3872 N N . ALA A 1 494 ? 1.555 -16.904 23.626 1.00 88.88 494 ALA A N 1
ATOM 3873 C CA . ALA A 1 494 ? 0.126 -16.670 23.744 1.00 88.88 494 ALA A CA 1
ATOM 3874 C C . ALA A 1 494 ? -0.556 -16.551 22.379 1.00 88.88 494 ALA A C 1
ATOM 3876 O O . ALA A 1 494 ? 0.038 -16.185 21.365 1.00 88.88 494 ALA A O 1
ATOM 3877 N N . ARG A 1 495 ? -1.853 -16.861 22.358 1.00 93.12 495 ARG A N 1
ATOM 3878 C CA . ARG A 1 495 ? -2.737 -16.655 21.205 1.00 93.12 495 ARG A CA 1
ATOM 3879 C C . ARG A 1 495 ? -4.058 -16.085 21.690 1.00 93.12 495 ARG A C 1
ATOM 3881 O O . ARG A 1 495 ? -4.465 -16.359 22.817 1.00 93.12 495 ARG A O 1
ATOM 3888 N N . LEU A 1 496 ? -4.737 -15.345 20.817 1.00 95.88 496 LEU A N 1
ATOM 3889 C CA . LEU A 1 496 ? -6.088 -14.867 21.089 1.00 95.88 496 LEU A CA 1
ATOM 3890 C C . LEU A 1 496 ? -7.035 -16.062 21.294 1.00 95.88 496 LEU A C 1
ATOM 3892 O O . LEU A 1 496 ? -7.121 -16.939 20.431 1.00 95.88 496 LEU A O 1
ATOM 3896 N N . THR A 1 497 ? -7.732 -16.096 22.426 1.00 96.19 497 THR A N 1
ATOM 3897 C CA . THR A 1 497 ? -8.669 -17.168 22.808 1.00 96.19 497 THR A CA 1
ATOM 3898 C C . THR A 1 497 ? -10.058 -16.609 23.121 1.00 96.19 497 THR A C 1
ATOM 3900 O O . THR A 1 497 ? -10.256 -15.400 23.184 1.00 96.19 497 THR A O 1
ATOM 3903 N N . SER A 1 498 ? -11.063 -17.478 23.274 1.00 96.81 498 SER A N 1
ATOM 3904 C CA . SER A 1 498 ? -12.381 -17.056 23.781 1.00 96.81 498 SER A CA 1
ATOM 3905 C C . SER A 1 498 ? -12.283 -16.638 25.255 1.00 96.81 498 SER A C 1
ATOM 3907 O O . SER A 1 498 ? -11.461 -17.213 25.970 1.00 96.81 498 SER A O 1
ATOM 3909 N N . PRO A 1 499 ? -13.110 -15.684 25.725 1.00 97.06 499 PRO A N 1
ATOM 3910 C CA . PRO A 1 499 ? -13.064 -15.239 27.113 1.00 97.06 499 PRO A CA 1
ATOM 3911 C C . PRO A 1 499 ? -13.380 -16.387 28.070 1.00 97.06 499 PRO A C 1
ATOM 3913 O O . PRO A 1 499 ? -14.289 -17.182 27.822 1.00 97.06 499 PRO A O 1
ATOM 3916 N N . ASN A 1 500 ? -12.636 -16.449 29.170 1.00 96.75 500 ASN A N 1
ATOM 3917 C CA . ASN A 1 500 ? -12.823 -17.424 30.231 1.00 96.75 500 ASN A CA 1
ATOM 3918 C C . ASN A 1 500 ? -12.878 -16.705 31.583 1.00 96.75 500 ASN A C 1
ATOM 3920 O O . ASN A 1 500 ? -11.876 -16.201 32.086 1.00 96.75 500 ASN A O 1
ATOM 3924 N N . ALA A 1 501 ? -14.078 -16.675 32.155 1.00 94.25 501 ALA A N 1
ATOM 3925 C CA . ALA A 1 501 ? -14.380 -16.022 33.419 1.00 94.25 501 ALA A CA 1
ATOM 3926 C C . ALA A 1 501 ? -13.680 -16.651 34.634 1.00 94.25 501 ALA A C 1
ATOM 3928 O O . ALA A 1 501 ? -13.558 -15.960 35.646 1.00 94.25 501 ALA A O 1
ATOM 3929 N N . ASP A 1 502 ? -13.262 -17.916 34.527 1.00 95.88 502 ASP A N 1
ATOM 3930 C CA . ASP A 1 502 ? -12.690 -18.704 35.621 1.00 95.88 502 ASP A CA 1
ATOM 3931 C C . ASP A 1 502 ? -11.168 -18.523 35.747 1.00 95.88 502 ASP A C 1
ATOM 3933 O O . ASP A 1 502 ? -10.577 -18.933 36.747 1.00 95.88 502 ASP A O 1
ATOM 3937 N N . LEU A 1 503 ? -10.517 -17.909 34.749 1.00 95.50 503 LEU A N 1
ATOM 3938 C CA . LEU A 1 503 ? -9.083 -17.629 34.802 1.00 95.50 503 LEU A CA 1
ATOM 3939 C C . LEU A 1 503 ? -8.791 -16.502 35.790 1.00 95.50 503 LEU A C 1
ATOM 3941 O O . LEU A 1 503 ? -9.404 -15.433 35.753 1.00 95.50 503 LEU A O 1
ATOM 3945 N N . ARG A 1 504 ? -7.787 -16.720 36.641 1.00 96.94 504 ARG A N 1
ATOM 3946 C CA . ARG A 1 504 ? -7.287 -15.686 37.545 1.00 96.94 504 ARG A CA 1
ATOM 3947 C C . ARG A 1 504 ? -6.368 -14.746 36.771 1.00 96.94 504 ARG A C 1
ATOM 3949 O O . ARG A 1 504 ? -5.391 -15.188 36.170 1.00 96.94 504 ARG A O 1
ATOM 3956 N N . ILE A 1 505 ? -6.669 -13.452 36.814 1.00 97.75 505 ILE A N 1
ATOM 3957 C CA . ILE A 1 505 ? -5.893 -12.419 36.124 1.00 97.75 505 ILE A CA 1
ATOM 3958 C C . ILE A 1 505 ? -4.892 -11.786 37.089 1.00 97.75 505 ILE A C 1
ATOM 3960 O O . ILE A 1 505 ? -5.241 -11.405 38.205 1.00 97.75 505 ILE A O 1
ATOM 3964 N N . GLU A 1 506 ? -3.648 -11.651 36.640 1.00 96.75 506 GLU A N 1
ATOM 3965 C CA . GLU A 1 506 ? -2.577 -10.950 37.345 1.00 96.75 506 GLU A CA 1
ATOM 3966 C C . GLU A 1 506 ? -1.995 -9.854 36.444 1.00 96.75 506 GLU A C 1
ATOM 3968 O O . GLU A 1 506 ? -1.819 -10.037 35.234 1.00 96.75 506 GLU A O 1
ATOM 3973 N N . VAL A 1 507 ? -1.690 -8.700 37.041 1.00 96.00 507 VAL A N 1
ATOM 3974 C CA . VAL A 1 507 ? -1.058 -7.573 36.350 1.00 96.00 507 VAL A CA 1
ATOM 3975 C C . VAL A 1 507 ? 0.429 -7.554 36.673 1.00 96.00 507 VAL A C 1
ATOM 3977 O O . VAL A 1 507 ? 0.809 -7.273 37.809 1.00 96.00 507 VAL A O 1
ATOM 3980 N N . ARG A 1 508 ? 1.279 -7.768 35.666 1.00 93.75 508 ARG A N 1
ATOM 3981 C CA . ARG A 1 508 ? 2.732 -7.566 35.777 1.00 93.75 508 ARG A CA 1
ATOM 3982 C C . ARG A 1 508 ? 3.183 -6.523 34.769 1.00 93.75 508 ARG A C 1
ATOM 3984 O O . ARG A 1 508 ? 2.739 -6.524 33.624 1.00 93.75 508 ARG A O 1
ATOM 3991 N N . ASN A 1 509 ? 4.032 -5.591 35.206 1.00 89.81 509 ASN A N 1
ATOM 3992 C CA . ASN A 1 509 ? 4.526 -4.479 34.381 1.00 89.81 509 ASN A CA 1
ATOM 3993 C C . ASN A 1 509 ? 3.405 -3.689 33.669 1.00 89.81 509 ASN A C 1
ATOM 3995 O O . ASN A 1 509 ? 3.570 -3.219 32.547 1.00 89.81 509 ASN A O 1
ATOM 3999 N N . GLY A 1 510 ? 2.239 -3.559 34.315 1.00 90.56 510 GLY A N 1
ATOM 4000 C CA . GLY A 1 510 ? 1.085 -2.840 33.768 1.00 90.56 510 GLY A CA 1
ATOM 4001 C C . GLY A 1 510 ? 0.287 -3.584 32.688 1.00 90.56 510 GLY A C 1
ATOM 4002 O O . GLY A 1 510 ? -0.603 -2.976 32.087 1.00 90.56 510 GLY A O 1
ATOM 4003 N N . ILE A 1 511 ? 0.575 -4.868 32.451 1.00 94.38 511 ILE A N 1
ATOM 4004 C CA . ILE A 1 511 ? -0.122 -5.724 31.486 1.00 94.38 511 ILE A CA 1
ATOM 4005 C C . ILE A 1 511 ? -0.953 -6.768 32.253 1.00 94.38 511 ILE A C 1
ATOM 4007 O O . ILE A 1 511 ? -0.374 -7.554 33.005 1.00 94.38 511 ILE A O 1
ATOM 4011 N N . PRO A 1 512 ? -2.290 -6.793 32.104 1.00 96.94 512 PRO A N 1
ATOM 4012 C CA . PRO A 1 512 ? -3.129 -7.843 32.675 1.00 96.94 512 PRO A CA 1
ATOM 4013 C C . PRO A 1 512 ? -3.110 -9.101 31.792 1.00 96.94 512 PRO A C 1
ATOM 4015 O O . PRO A 1 512 ? -3.335 -9.019 30.582 1.00 96.94 512 PRO A O 1
ATOM 4018 N N . ALA A 1 513 ? -2.880 -10.269 32.393 1.00 97.00 513 ALA A N 1
ATOM 4019 C CA . ALA A 1 513 ? -2.914 -11.565 31.708 1.00 97.00 513 ALA A CA 1
ATOM 4020 C C . ALA A 1 513 ? -3.283 -12.708 32.676 1.00 97.00 513 ALA A C 1
ATOM 4022 O O . ALA A 1 513 ? -3.249 -12.498 33.893 1.00 97.00 513 ALA A O 1
ATOM 4023 N N . PRO A 1 514 ? -3.636 -13.907 32.173 1.00 97.12 514 PRO A N 1
ATOM 4024 C CA . PRO A 1 514 ? -3.832 -15.080 33.017 1.00 97.12 514 PRO A CA 1
ATOM 4025 C C . PRO A 1 514 ? -2.556 -15.421 33.788 1.00 97.12 514 PRO A C 1
ATOM 4027 O O . PRO A 1 514 ? -1.450 -15.301 33.259 1.00 97.12 514 PRO A O 1
ATOM 4030 N N . VAL A 1 515 ? -2.706 -15.861 35.033 1.00 96.19 515 VAL A N 1
ATOM 4031 C CA . VAL A 1 515 ? -1.585 -16.278 35.893 1.00 96.19 515 VAL A CA 1
ATOM 4032 C C . VAL A 1 515 ? -0.735 -17.352 35.220 1.00 96.19 515 VAL A C 1
ATOM 4034 O O . VAL A 1 515 ? 0.489 -17.287 35.274 1.00 96.19 515 VAL A O 1
ATOM 4037 N N . GLU A 1 516 ? -1.370 -18.291 34.524 1.00 92.62 516 GLU A N 1
ATOM 4038 C CA . GLU A 1 516 ? -0.707 -19.408 33.851 1.00 92.62 516 GLU A CA 1
ATOM 4039 C C . GLU A 1 516 ? 0.278 -18.930 32.767 1.00 92.62 516 GLU A C 1
ATOM 4041 O O . GLU A 1 516 ? 1.318 -19.554 32.538 1.00 92.62 516 GLU A O 1
ATOM 4046 N N . TYR A 1 517 ? -0.007 -17.793 32.116 1.00 93.62 517 TYR A N 1
ATOM 4047 C CA . TYR A 1 517 ? 0.920 -17.172 31.165 1.00 93.62 517 TYR A CA 1
ATOM 4048 C C . TYR A 1 517 ? 2.182 -16.662 31.872 1.00 93.62 517 TYR A C 1
ATOM 4050 O O . TYR A 1 5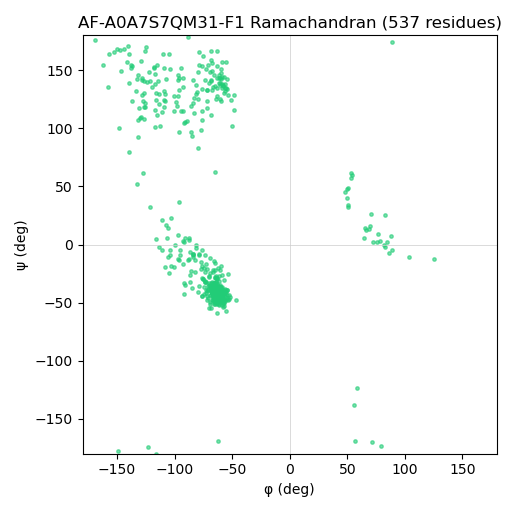17 ? 3.295 -16.882 31.390 1.00 93.62 517 TYR A O 1
ATOM 4058 N N . TRP A 1 518 ? 2.023 -16.006 33.024 1.00 93.88 518 TRP A N 1
ATOM 4059 C CA . TRP A 1 518 ? 3.155 -15.489 33.790 1.00 93.88 518 TRP A CA 1
ATOM 4060 C C . TRP A 1 518 ? 4.018 -16.606 34.372 1.00 93.88 518 TRP A C 1
ATOM 4062 O O . TRP A 1 518 ? 5.238 -16.531 34.271 1.00 93.88 518 TRP A O 1
ATOM 4072 N N . GLU A 1 519 ? 3.403 -17.664 34.900 1.00 91.88 519 GLU A N 1
ATOM 4073 C CA . GLU A 1 519 ? 4.122 -18.844 35.395 1.00 91.88 519 GLU A CA 1
ATOM 4074 C C . GLU A 1 519 ? 4.945 -19.511 34.282 1.00 91.88 519 GLU A C 1
ATOM 4076 O O . GLU A 1 519 ? 6.102 -19.870 34.494 1.00 91.88 519 GLU A O 1
ATOM 4081 N N . THR A 1 520 ? 4.388 -19.608 33.069 1.00 88.81 520 THR A N 1
ATOM 4082 C CA . THR A 1 520 ? 5.116 -20.127 31.897 1.00 88.81 520 THR A CA 1
ATOM 4083 C C . THR A 1 520 ? 6.320 -19.245 31.554 1.00 88.81 520 THR A C 1
ATOM 4085 O O . THR A 1 520 ? 7.420 -19.753 31.346 1.00 88.81 520 THR A O 1
ATOM 4088 N N . ARG A 1 521 ? 6.144 -17.917 31.557 1.00 88.31 521 ARG A N 1
ATOM 4089 C CA . ARG A 1 521 ? 7.224 -16.946 31.314 1.00 88.31 521 ARG A CA 1
ATOM 4090 C C . ARG A 1 521 ? 8.334 -17.011 32.364 1.00 88.31 521 ARG A C 1
ATOM 4092 O O . ARG A 1 521 ? 9.505 -16.916 32.007 1.00 88.31 521 ARG A O 1
ATOM 4099 N N . ASP A 1 522 ? 7.986 -17.164 33.638 1.00 89.00 522 ASP A N 1
ATOM 4100 C CA . ASP A 1 522 ? 8.967 -17.278 34.722 1.00 89.00 522 ASP A CA 1
ATOM 4101 C C . ASP A 1 522 ? 9.812 -18.555 34.572 1.00 89.00 522 ASP A C 1
ATOM 4103 O O . ASP A 1 522 ? 11.034 -18.520 34.746 1.00 89.00 522 ASP A O 1
ATOM 4107 N N . LEU A 1 523 ? 9.179 -19.671 34.191 1.00 87.06 523 LEU A N 1
ATOM 4108 C CA . LEU A 1 523 ? 9.870 -20.931 33.905 1.00 87.06 523 LEU A CA 1
ATOM 4109 C C . LEU A 1 523 ? 10.828 -20.802 32.712 1.00 87.06 523 LEU A C 1
ATOM 4111 O O . LEU A 1 523 ? 11.963 -21.266 32.799 1.00 87.06 523 LEU A O 1
ATOM 4115 N N . GLU A 1 524 ? 10.405 -20.153 31.624 1.00 84.44 524 GLU A N 1
ATOM 4116 C CA . GLU A 1 524 ? 11.259 -19.912 30.451 1.00 84.44 524 GLU A CA 1
ATOM 4117 C C . GLU A 1 524 ? 12.483 -19.058 30.792 1.00 84.44 524 GLU A C 1
ATOM 4119 O O . GLU A 1 524 ? 13.603 -19.450 30.467 1.00 84.44 524 GLU A O 1
ATOM 4124 N N . ASN A 1 525 ? 12.291 -17.946 31.510 1.00 83.12 525 ASN A N 1
ATOM 4125 C CA . ASN A 1 525 ? 13.399 -17.083 31.931 1.00 83.12 525 ASN A CA 1
ATOM 4126 C C . ASN A 1 525 ? 14.406 -17.851 32.804 1.00 83.12 525 ASN A C 1
ATOM 4128 O O . ASN A 1 525 ? 15.613 -17.713 32.629 1.00 83.12 525 ASN A O 1
ATOM 4132 N N . THR A 1 526 ? 13.913 -18.711 33.702 1.00 81.38 526 THR A N 1
ATOM 4133 C CA . THR A 1 526 ? 14.773 -19.539 34.563 1.00 81.38 526 THR A CA 1
ATOM 4134 C C . THR A 1 526 ? 15.614 -20.526 33.740 1.00 81.38 526 THR A C 1
ATOM 4136 O O . THR A 1 526 ? 16.797 -20.719 34.014 1.00 81.38 526 THR A O 1
ATOM 4139 N N . LEU A 1 527 ? 15.032 -21.130 32.697 1.00 74.94 527 LEU A N 1
ATOM 4140 C CA . LEU A 1 527 ? 15.737 -22.059 31.807 1.00 74.94 527 LEU A CA 1
ATOM 4141 C C . LEU A 1 527 ? 16.759 -21.355 30.896 1.00 74.94 527 LEU A C 1
ATOM 4143 O O . LEU A 1 527 ? 17.815 -21.929 30.618 1.00 74.94 527 LEU A O 1
ATOM 4147 N N . GLU A 1 528 ? 16.475 -20.136 30.430 1.00 71.25 528 GLU A N 1
ATOM 4148 C CA . GLU A 1 528 ? 17.425 -19.324 29.651 1.00 71.25 528 GLU A CA 1
ATOM 4149 C C . GLU A 1 528 ? 18.614 -18.854 30.506 1.00 71.25 528 GLU A C 1
ATOM 4151 O O . GLU A 1 528 ? 19.768 -18.926 30.061 1.00 71.25 528 GLU A O 1
ATOM 4156 N N . ASP A 1 529 ? 18.365 -18.454 31.755 1.00 66.75 529 ASP A N 1
ATOM 4157 C CA . ASP A 1 529 ? 19.415 -18.080 32.706 1.00 66.75 529 ASP A CA 1
ATOM 4158 C C . ASP A 1 529 ? 20.324 -19.278 33.038 1.00 66.75 529 ASP A C 1
ATOM 4160 O O . ASP A 1 529 ? 21.552 -19.149 33.008 1.00 66.75 529 ASP A O 1
ATOM 4164 N N . ASP A 1 530 ? 19.757 -20.473 33.242 1.00 60.91 530 ASP A N 1
ATOM 4165 C CA . ASP A 1 530 ? 20.520 -21.705 33.487 1.00 60.91 530 ASP A CA 1
ATOM 4166 C C . ASP A 1 530 ? 21.361 -22.145 32.273 1.00 60.91 530 ASP A C 1
ATOM 4168 O O . ASP A 1 530 ? 22.479 -22.655 32.431 1.00 60.91 530 ASP A O 1
ATOM 4172 N N . GLN A 1 531 ? 20.878 -21.942 31.041 1.00 57.03 531 GLN A N 1
ATOM 4173 C CA . GLN A 1 531 ? 21.676 -22.198 29.835 1.00 57.03 531 GLN A CA 1
ATOM 4174 C C . GLN A 1 531 ? 22.835 -21.204 29.711 1.00 57.03 531 GLN A C 1
ATOM 4176 O O . GLN A 1 531 ? 23.971 -21.609 29.454 1.00 57.03 531 GLN A O 1
ATOM 4181 N N . THR A 1 532 ? 22.585 -19.922 29.970 1.00 58.09 532 THR A N 1
ATOM 4182 C CA . THR A 1 532 ? 23.615 -18.874 29.922 1.00 58.09 532 THR A CA 1
ATOM 4183 C C . THR A 1 532 ? 24.683 -19.091 31.004 1.00 58.09 532 THR A C 1
ATOM 4185 O O . THR A 1 532 ? 25.881 -18.939 30.748 1.00 58.09 532 THR A O 1
ATOM 4188 N N . TYR A 1 533 ? 24.276 -19.550 32.191 1.00 53.09 533 TYR A N 1
ATOM 4189 C CA . TYR A 1 533 ? 25.176 -19.876 33.298 1.00 53.09 533 TYR A CA 1
ATOM 4190 C C . TYR A 1 533 ? 26.038 -21.124 33.026 1.00 53.09 533 TYR A C 1
ATOM 4192 O O . TYR A 1 533 ? 27.215 -21.161 33.398 1.00 53.09 533 TYR A O 1
ATOM 4200 N N . ASN A 1 534 ? 25.499 -22.129 32.328 1.00 49.12 534 ASN A N 1
ATOM 4201 C CA . ASN A 1 534 ? 26.250 -23.330 31.944 1.00 49.12 534 ASN A CA 1
ATOM 4202 C C . ASN A 1 534 ? 27.255 -23.080 30.804 1.00 49.12 534 ASN A C 1
ATOM 4204 O O . ASN A 1 534 ? 28.334 -23.673 30.817 1.00 49.12 534 ASN A O 1
ATOM 4208 N N . PHE A 1 535 ? 26.975 -22.165 29.868 1.00 48.31 535 PHE A N 1
ATOM 4209 C CA . PHE A 1 535 ? 27.953 -21.755 28.848 1.00 48.31 535 PHE A CA 1
ATOM 4210 C C . PHE A 1 535 ? 29.053 -20.830 29.401 1.00 48.31 535 PHE A C 1
ATOM 4212 O O . PHE A 1 535 ? 30.190 -20.901 28.940 1.00 48.31 535 PHE A O 1
ATOM 4219 N N . GLY A 1 536 ? 28.765 -20.021 30.427 1.00 45.34 536 GLY A N 1
ATOM 4220 C CA . GLY A 1 536 ? 29.757 -19.160 31.089 1.00 45.34 536 GLY A CA 1
ATOM 4221 C C . GLY A 1 536 ? 30.777 -19.893 31.975 1.00 45.34 536 GLY A C 1
ATOM 4222 O O . GLY A 1 536 ? 31.819 -19.329 32.291 1.00 45.34 536 GLY A O 1
ATOM 4223 N N . LYS A 1 537 ? 30.509 -21.148 32.366 1.00 46.56 537 LYS A N 1
ATOM 4224 C CA . LYS A 1 537 ? 31.454 -22.012 33.108 1.00 46.56 537 LYS A CA 1
ATOM 4225 C C . LYS A 1 537 ? 32.279 -22.951 32.218 1.00 46.56 537 LYS A C 1
ATOM 4227 O O . LYS A 1 537 ? 33.141 -23.657 32.737 1.00 46.56 537 LYS A O 1
ATOM 4232 N N . ALA A 1 538 ? 32.011 -22.980 30.913 1.00 45.38 538 ALA A N 1
ATOM 4233 C CA . ALA A 1 538 ? 32.670 -23.861 29.948 1.00 45.38 538 ALA A CA 1
ATOM 4234 C C . ALA A 1 538 ? 33.686 -23.138 29.033 1.00 45.38 538 ALA A C 1
ATOM 4236 O O . ALA A 1 538 ? 34.102 -23.717 28.028 1.00 45.38 538 ALA A O 1
ATOM 4237 N N . LEU A 1 539 ? 34.092 -21.907 29.374 1.00 35.91 539 LEU A N 1
ATOM 4238 C CA . LEU A 1 539 ? 35.140 -21.138 28.688 1.00 35.91 539 LEU A CA 1
ATOM 4239 C C . LEU A 1 539 ? 36.327 -20.843 29.605 1.00 35.91 539 LEU A C 1
ATOM 4241 O O . LEU A 1 539 ? 36.086 -20.408 30.754 1.00 35.91 539 LEU A O 1
#